Protein AF-0000000083464208 (afdb_homodimer)

Foldseek 3Di:
DDDDPVPPPPDPCVDPPPPLPDDLLRVLQLQLFQADEPLATWRALQSLLCLQQPPHHPPHDHRHYDDPVLLVQLLVLQDALVPDALCRSVVCPRSFTHASLRSVVLLVQLLAALVSLVVSQVQLVPVPPQKHALVSNCVSVVVVVVVVCVSVVNDPPVPPPPPPPPDDDDDPPPPQPAPPDVSNRRGSPPRCGSVQCHQQNSVRNRIHHSVSSSVNSVSPSLNSLVVLQCVACVPPQFHWLLSLLCSQLVQWPDDPVRSVVLSVLLVVPPDDGPTDGSVLSSLVSSLLSQLVQLVVQQCVVCVVQDFAALVSSQVSSCVRRVDGHDSVVSVSLCSRQVPVPPRGHTCVRHVVGSVSSVCRSSPPPCPPVPPVVVVVVVVVVVPPDD/DPPDPPPPPPDPPVDPPPPLPDDLLRVLQLQLFQADEPLATWRALQSLLCLQQDPHHPPHDHRHYDDPVLLVQLLVLQDALVPDALCRSVVCPRSFTHASLRSVVLLVQLLAALVSLVVSQVQLVPVRPQKHALVSNCVSVVVVLVVVCVSSVNDPPVPPPPPPPPDDDDDPPPPQPAPPDVSNRRGSPPRCGSVQCHQQNSVRNRIHHSVSSSVNSLSPSLNSLVVLQCVACVPPQFHWLLSLLCSQLVQWPDDPVRSVVLSVLLVVPPDDGPTDGSVLSSLVSSLLSQLVQLVVQQCVVCVVQDFAALVSSQVSSCVRRVDGHDSVVSVSLCSRQVPVPPRGHTCVRHVVGSVSSVCRSSPPPCPPVPPVVVVVVVVVVVPPDD

Secondary structure (DSSP, 8-state):
-----------------------HHHHHHHHH--EEETTEEEB-HHHHHHHHH-SS-----SPEEPPHHHHHHHHHHSPPGGG--TTHHHHHTTS--B-HHHHHHHHHHTTS-HHHHHHHHHHH-TT-SSEE-HHHHHHHHHHHHHHHHHHTT--GGG---------SS------------TTSS--------HHHHHHHTTTT---EEHHHHHHHHHHHHHHHHHHHHHHHHTT-SEE-HHHHHHHHHHTS---HHHHHHHHHHHHHH------EEHHHHHHHHHHHTTHHHHHHHHHHHHTTSPPBPHHHHHHHHHHHHS-PPPHHHHHHHHHHH-TT-SS-B-TTTTHHHHGGGGGTT----TTTS-HHHHHHHHHHHHH---/-----------------------HHHHHHHHH--EEETTEEEB-HHHHHHHHH-SS-----SPEEPPHHHHHHHHHHSPPGGG--TTHHHHHTTS--B-HHHHHHHHHHTTS-HHHHHHHHHHH-TT-SSEE-HHHHHHHHHHHHHHHHHHTT--GGG---------SS------------TTSS--------HHHHHHHTTTT---EEHHHHHHHHHHHHHHHHHHHHHHHHTT-SEE-HHHHHHHHHTTS---HHHHHHHHHHHHHH------EEHHHHHHHHHHHTTHHHHHHHHHHHHTTSPPBPHHHHHHHHHHHHS-PPPHHHHHHHHHHH-TT-SS-B-TTTTHHHHGGGGGTT----TTTS-HHHHHHHHHHHHH---

Sequence (772 aa):
MKHDQDINCPLREDELVSKVKLTSRERRFIRFASVEYDGQLYMTPQDFLESFVDQEPRPKVKRRALTDKDLEAIKDATPTLNKGSTIMFRSLQNKGIISYTEYLFLLSILTKPQTGFRIAFNMFDTDGNERVDKNEFLVMEKIFSHAWKDKRGLPADDVKTNEVTSAAGGDTQITEEYVDDERGLQRRHLVDTTLTVHFFGPKGKNELRFEGFRRFMENLQTEVLELEFNEFSKGAPTISEMDFARILLRYTYLDTDAYDMYLDRLLDREEADKGISFEEFRVFCQFLNNLEDFTIAMRMYTLADHPISKDEFLRAVKICTGQNLSKHLVDTVFAIFDEDGDGQLSYREFIAIMKDRLHRGFKLNTKNEGWDSFRQCVKQEIKSPGMKHDQDINCPLREDELVSKVKLTSRERRFIRFASVEYDGQLYMTPQDFLESFVDQEPRPKVKRRALTDKDLEAIKDATPTLNKGSTIMFRSLQNKGIISYTEYLFLLSILTKPQTGFRIAFNMFDTDGNERVDKNEFLVMEKIFSHAWKDKRGLPADDVKTNEVTSAAGGDTQITEEYVDDERGLQRRHLVDTTLTVHFFGPKGKNELRFEGFRRFMENLQTEVLELEFNEFSKGAPTISEMDFARILLRYTYLDTDAYDMYLDRLLDREEADKGISFEEFRVFCQFLNNLEDFTIAMRMYTLADHPISKDEFLRAVKICTGQNLSKHLVDTVFAIFDEDGDGQLSYREFIAIMKDRLHRGFKLNTKNEGWDSFRQCVKQEIKSPG

pLDDT: mean 77.01, std 23.74, range [21.72, 97.94]

Nearest PDB structures (foldseek):
  4nsd-assembly1_A-2  TM=7.556E-01  e=8.046E-16  Homo sapiens
  6xqo-assembly1_I  TM=9.036E-01  e=1.605E-13  Homo sapiens
  6lb7-assembly1_A  TM=7.451E-01  e=1.702E-15  Homo sapiens
  4nsd-assembly2_B-3  TM=7.373E-01  e=1.033E-15  Homo sapiens
  4nsc-assembly1_E  TM=7.101E-01  e=7.248E-15  Homo sapiens

Solvent-accessible surface area (backbone atoms only — not comparable to full-atom values): 43870 Å² total; per-residue (Å²): 129,91,79,81,79,71,77,73,72,76,78,80,74,80,71,78,80,74,75,74,77,71,50,73,66,55,49,50,48,59,65,34,32,47,33,28,46,94,72,24,47,24,20,20,38,40,31,49,56,41,53,51,74,42,92,64,64,73,93,64,84,79,64,43,75,55,50,71,67,53,52,52,51,26,56,71,63,43,53,47,62,92,63,60,51,55,49,48,47,70,71,40,26,80,44,34,38,38,43,49,62,54,47,46,50,49,62,69,47,58,68,43,38,72,68,48,51,51,50,54,51,52,65,33,20,77,84,66,78,70,44,30,42,51,68,39,54,48,47,56,50,48,50,41,50,53,26,52,38,57,76,66,68,57,74,74,73,80,58,72,73,71,75,78,67,82,62,86,91,72,82,78,69,78,75,63,71,62,51,77,44,96,78,14,57,52,49,46,72,86,64,85,33,40,61,51,30,20,55,11,34,91,82,44,73,38,64,34,38,63,68,60,53,49,49,52,52,52,21,50,42,50,34,53,50,47,51,60,50,39,72,70,23,70,78,47,74,40,30,46,64,67,53,49,49,50,62,65,52,63,38,29,83,63,50,70,66,58,48,49,48,36,53,50,43,27,60,71,62,54,83,74,85,80,51,42,40,59,66,59,50,51,52,51,52,56,44,58,39,40,42,69,56,38,48,55,51,46,43,66,52,18,67,55,76,24,53,40,41,64,68,52,45,47,50,42,45,25,71,64,64,72,46,81,74,54,68,66,57,50,52,50,50,46,44,44,34,26,80,85,65,79,71,35,43,39,60,72,46,41,52,62,48,54,65,48,24,71,49,61,60,57,75,65,70,47,79,80,54,53,68,53,56,63,46,39,52,55,43,48,64,62,58,59,61,128,130,91,74,67,84,73,78,76,72,77,78,78,74,83,71,78,78,74,76,75,76,73,51,72,65,54,50,50,48,61,65,33,33,47,34,28,46,95,71,24,47,24,21,21,38,41,31,49,54,42,53,51,73,41,92,64,64,72,92,64,82,80,64,43,73,54,50,73,68,50,51,53,50,25,57,71,62,43,52,46,61,90,63,62,51,55,48,47,46,70,70,40,26,79,46,34,39,38,44,50,64,55,47,46,50,49,63,68,48,59,70,42,39,72,68,47,49,50,50,53,51,52,65,33,20,78,84,66,77,72,45,31,40,50,65,39,54,49,46,55,50,48,49,41,50,53,24,52,38,58,75,67,68,55,75,75,72,82,58,74,73,72,74,80,66,83,69,88,87,75,82,78,68,78,75,65,68,64,48,78,44,95,76,16,55,51,47,43,72,87,65,86,33,39,62,50,30,20,56,10,34,91,82,43,74,38,64,34,38,62,69,60,53,48,51,52,52,52,20,51,42,49,33,54,50,47,52,59,51,38,72,70,22,70,79,48,73,40,30,44,64,66,53,50,50,50,62,66,53,64,38,30,84,63,51,70,68,59,48,49,49,36,52,50,44,28,60,71,65,55,84,74,86,79,50,42,38,59,67,59,51,51,53,50,52,55,44,58,39,40,42,70,55,38,46,56,50,47,43,67,52,18,66,56,76,24,53,38,40,66,66,54,45,48,50,41,46,25,70,62,64,72,46,82,73,54,68,67,57,51,50,50,50,46,44,44,34,26,80,87,66,78,72,36,44,36,60,71,45,41,51,62,48,55,65,48,26,69,49,61,59,57,74,65,71,48,79,81,53,53,67,53,56,63,44,39,53,56,44,48,63,64,59,59,63,127

InterPro domains:
  IPR002048 EF-hand domain [PF13499] (308-355)
  IPR002048 EF-hand domain [PS50222] (112-147)
  IPR002048 EF-hand domain [PS50222] (325-360)
  IPR002048 EF-hand domain [SM00054] (116-144)
  IPR002048 EF-hand domain [SM00054] (329-357)
  IPR011992 EF-hand domain pair [SSF47473] (88-355)
  IPR011992 EF-hand domain pair [SSF47473] (205-355)
  IPR018247 EF-Hand 1, calcium-binding site [PS00018] (338-350)
  IPR039800 Calcium uptake protein 1/2/3 [PTHR12294] (21-382)

Radius of gyration: 30.84 Å; Cα contacts (8 Å, |Δi|>4): 936; chains: 2; bounding box: 104×98×124 Å

Organism: Laodelphax striatellus (NCBI:txid195883)

Structure (mmCIF, N/CA/C/O backbone):
data_AF-0000000083464208-model_v1
#
loop_
_entity.id
_entity.type
_entity.pdbx_description
1 polymer 'EF-hand domain-containing protein'
#
loop_
_atom_site.group_PDB
_atom_site.id
_atom_site.type_symbol
_atom_site.label_atom_id
_atom_site.label_alt_id
_atom_site.label_comp_id
_atom_site.label_asym_id
_atom_site.label_entity_id
_atom_site.label_seq_id
_atom_site.pdbx_PDB_ins_code
_atom_site.Cartn_x
_atom_site.Cartn_y
_atom_site.Cartn_z
_atom_site.occupancy
_atom_site.B_iso_or_equiv
_atom_site.auth_seq_id
_atom_site.auth_comp_id
_atom_site.auth_asym_id
_atom_site.auth_atom_id
_atom_site.pdbx_PDB_model_num
ATOM 1 N N . MET A 1 1 ? 63.75 -57.688 2.998 1 22.33 1 MET A N 1
ATOM 2 C CA . MET A 1 1 ? 63.375 -56.938 1.797 1 22.33 1 MET A CA 1
ATOM 3 C C . MET A 1 1 ? 61.969 -56.344 1.912 1 22.33 1 MET A C 1
ATOM 5 O O . MET A 1 1 ? 61.531 -55.625 1.025 1 22.33 1 MET A O 1
ATOM 9 N N . LYS A 1 2 ? 61.031 -57.094 2.523 1 27.02 2 LYS A N 1
ATOM 10 C CA . LYS A 1 2 ? 59.656 -56.812 2.125 1 27.02 2 LYS A CA 1
ATOM 11 C C . LYS A 1 2 ? 59.281 -55.375 2.426 1 27.02 2 LYS A C 1
ATOM 13 O O . LYS A 1 2 ? 59.656 -54.812 3.461 1 27.02 2 LYS A O 1
ATOM 18 N N . HIS A 1 3 ? 58.812 -54.656 1.43 1 25.84 3 HIS A N 1
ATOM 19 C CA . HIS A 1 3 ? 58.344 -53.375 0.943 1 25.84 3 HIS A CA 1
ATOM 20 C C . HIS A 1 3 ? 57.188 -52.875 1.813 1 25.84 3 HIS A C 1
ATOM 22 O O . HIS A 1 3 ? 56.531 -53.656 2.48 1 25.84 3 HIS A O 1
ATOM 28 N N . ASP A 1 4 ? 57.094 -51.469 1.985 1 24.5 4 ASP A N 1
ATOM 29 C CA . ASP A 1 4 ? 56.562 -50.281 2.629 1 24.5 4 ASP A CA 1
ATOM 30 C C . ASP A 1 4 ? 55.062 -50.125 2.326 1 24.5 4 ASP A C 1
ATOM 32 O O . ASP A 1 4 ? 54.688 -49.562 1.288 1 24.5 4 ASP A O 1
ATOM 36 N N . GLN A 1 5 ? 54.281 -51.125 2.305 1 25.88 5 GLN A N 1
ATOM 37 C CA . GLN A 1 5 ? 52.938 -51.031 1.757 1 25.88 5 GLN A CA 1
ATOM 38 C C . GLN A 1 5 ? 52.156 -49.875 2.412 1 25.88 5 GLN A C 1
ATOM 40 O O . GLN A 1 5 ? 51.812 -49.969 3.586 1 25.88 5 GLN A O 1
ATOM 45 N N . ASP A 1 6 ? 52.625 -48.656 2.082 1 26.14 6 ASP A N 1
ATOM 46 C CA . ASP A 1 6 ? 52.031 -47.375 2.539 1 26.14 6 ASP A CA 1
ATOM 47 C C . ASP A 1 6 ? 50.531 -47.375 2.355 1 26.14 6 ASP A C 1
ATOM 49 O O . ASP A 1 6 ? 50.031 -47.5 1.233 1 26.14 6 ASP A O 1
ATOM 53 N N . ILE A 1 7 ? 49.781 -48.031 3.1 1 29.38 7 ILE A N 1
ATOM 54 C CA . ILE A 1 7 ? 48.312 -48.062 3.131 1 29.38 7 ILE A CA 1
ATOM 55 C C . ILE A 1 7 ? 47.781 -46.656 3.02 1 29.38 7 ILE A C 1
ATOM 57 O O . ILE A 1 7 ? 48 -45.812 3.91 1 29.38 7 ILE A O 1
ATOM 61 N N . ASN A 1 8 ? 47.906 -46.031 1.77 1 26.91 8 ASN A N 1
ATOM 62 C CA . ASN A 1 8 ? 47.312 -44.75 1.367 1 26.91 8 ASN A CA 1
ATOM 63 C C . ASN A 1 8 ? 45.906 -44.625 1.901 1 26.91 8 ASN A C 1
ATOM 65 O O . ASN A 1 8 ? 45.062 -45.5 1.702 1 26.91 8 ASN A O 1
ATOM 69 N N . CYS A 1 9 ? 45.719 -43.969 2.994 1 28.41 9 CYS A N 1
ATOM 70 C CA . CYS A 1 9 ? 44.5 -43.5 3.643 1 28.41 9 CYS A CA 1
ATOM 71 C C . CYS A 1 9 ? 43.531 -42.875 2.621 1 28.41 9 CYS A C 1
ATOM 73 O O . CYS A 1 9 ? 43.906 -41.969 1.898 1 28.41 9 CYS A O 1
ATOM 75 N N . PRO A 1 10 ? 42.781 -43.719 1.909 1 28.62 10 PRO A N 1
ATOM 76 C CA . PRO A 1 10 ? 41.906 -43.094 0.908 1 28.62 10 PRO A CA 1
ATOM 77 C C . PRO A 1 10 ? 41.25 -41.812 1.39 1 28.62 10 PRO A C 1
ATOM 79 O O . PRO A 1 10 ? 40.938 -41.688 2.57 1 28.62 10 PRO A O 1
ATOM 82 N N . LEU A 1 11 ? 41.688 -40.625 0.868 1 27.78 11 LEU A N 1
ATOM 83 C CA . LEU A 1 11 ? 41.062 -39.312 0.896 1 27.78 11 LEU A CA 1
ATOM 84 C C . LEU A 1 11 ? 39.562 -39.406 0.808 1 27.78 11 LEU A C 1
ATOM 86 O O . LEU A 1 11 ? 39.031 -40.094 -0.053 1 27.78 11 LEU A O 1
ATOM 90 N N . ARG A 1 12 ? 38.812 -39.406 1.933 1 28.02 12 ARG A N 1
ATOM 91 C CA . ARG A 1 12 ? 37.406 -39.156 2.145 1 28.02 12 ARG A CA 1
ATOM 92 C C . ARG A 1 12 ? 36.906 -38.062 1.223 1 28.02 12 ARG A C 1
ATOM 94 O O . ARG A 1 12 ? 37.219 -36.875 1.418 1 28.02 12 ARG A O 1
ATOM 101 N N . GLU A 1 13 ? 36.938 -38.062 -0.128 1 28.59 13 GLU A N 1
ATOM 102 C CA . GLU A 1 13 ? 36.219 -37.281 -1.122 1 28.59 13 GLU A CA 1
ATOM 103 C C . GLU A 1 13 ? 34.781 -37 -0.664 1 28.59 13 GLU A C 1
ATOM 105 O O . GLU A 1 13 ? 33.844 -37.656 -1.091 1 28.59 13 GLU A O 1
ATOM 110 N N . ASP A 1 14 ? 34.344 -37.219 0.521 1 32.28 14 ASP A N 1
ATOM 111 C CA . ASP A 1 14 ? 33.125 -36.625 1.025 1 32.28 14 ASP A CA 1
ATOM 112 C C . ASP A 1 14 ? 32.938 -35.188 0.502 1 32.28 14 ASP A C 1
ATOM 114 O O . ASP A 1 14 ? 33.625 -34.281 0.938 1 32.28 14 ASP A O 1
ATOM 118 N N . GLU A 1 15 ? 32.938 -34.875 -0.836 1 29.97 15 GLU A N 1
ATOM 119 C CA . GLU A 1 15 ? 32.781 -33.875 -1.888 1 29.97 15 GLU A CA 1
ATOM 120 C C . GLU A 1 15 ? 31.797 -32.781 -1.453 1 29.97 15 GLU A C 1
ATOM 122 O O . GLU A 1 15 ? 30.828 -33.031 -0.738 1 29.97 15 GLU A O 1
ATOM 127 N N . LEU A 1 16 ? 32.094 -31.406 -1.572 1 30.3 16 LEU A N 1
ATOM 128 C CA . LEU A 1 16 ? 31.688 -30 -1.643 1 30.3 16 LEU A CA 1
ATOM 129 C C . LEU A 1 16 ? 30.391 -29.828 -2.426 1 30.3 16 LEU A C 1
ATOM 131 O O . LEU A 1 16 ? 30.156 -28.797 -3.041 1 30.3 16 LEU A O 1
ATOM 135 N N . VAL A 1 17 ? 29.719 -30.812 -2.922 1 33.62 17 VAL A N 1
ATOM 136 C CA . VAL A 1 17 ? 28.469 -30.391 -3.561 1 33.62 17 VAL A CA 1
ATOM 137 C C . VAL A 1 17 ? 27.766 -29.344 -2.701 1 33.62 17 VAL A C 1
ATOM 139 O O . VAL A 1 17 ? 27.406 -29.609 -1.555 1 33.62 17 VAL A O 1
ATOM 142 N N . SER A 1 18 ? 28.125 -28.109 -2.627 1 35.84 18 SER A N 1
ATOM 143 C CA . SER A 1 18 ? 27.484 -26.875 -2.166 1 35.84 18 SER A CA 1
ATOM 144 C C . SER A 1 18 ? 25.969 -27 -2.182 1 35.84 18 SER A C 1
ATOM 146 O O . SER A 1 18 ? 25.359 -27.188 -3.238 1 35.84 18 SER A O 1
ATOM 148 N N . LYS A 1 19 ? 25.188 -27.641 -1.438 1 39.94 19 LYS A N 1
ATOM 149 C CA . LYS A 1 19 ? 23.75 -27.734 -1.157 1 39.94 19 LYS A CA 1
ATOM 150 C C . LYS A 1 19 ? 23.078 -26.375 -1.329 1 39.94 19 LYS A C 1
ATOM 152 O O . LYS A 1 19 ? 23.219 -25.5 -0.48 1 39.94 19 LYS A O 1
ATOM 157 N N . VAL A 1 20 ? 23.094 -25.844 -2.492 1 47.03 20 VAL A N 1
ATOM 158 C CA . VAL A 1 20 ? 22.297 -24.656 -2.781 1 47.03 20 VAL A CA 1
ATOM 159 C C . VAL A 1 20 ? 20.984 -24.719 -2.004 1 47.03 20 VAL A C 1
ATOM 161 O O . VAL A 1 20 ? 20.203 -25.656 -2.174 1 47.03 20 VAL A O 1
ATOM 164 N N . LYS A 1 21 ? 20.828 -24.219 -0.925 1 57.47 21 LYS A N 1
ATOM 165 C CA . LYS A 1 21 ? 19.656 -24.125 -0.071 1 57.47 21 LYS A CA 1
ATOM 166 C C . LYS A 1 21 ? 18.453 -23.594 -0.848 1 57.47 21 LYS A C 1
ATOM 168 O O . LYS A 1 21 ? 18.469 -22.469 -1.335 1 57.47 21 LYS A O 1
ATOM 173 N N . LEU A 1 22 ? 17.656 -24.516 -1.299 1 64.12 22 LEU A N 1
ATOM 174 C CA . LEU A 1 22 ? 16.406 -24.188 -1.988 1 64.12 22 LEU A CA 1
ATOM 175 C C . LEU A 1 22 ? 15.578 -23.219 -1.17 1 64.12 22 LEU A C 1
ATOM 177 O O . LEU A 1 22 ? 15.539 -23.297 0.06 1 64.12 22 LEU A O 1
ATOM 181 N N . THR A 1 23 ? 15.055 -22.25 -1.958 1 72.25 23 THR A N 1
ATOM 182 C CA . THR A 1 23 ? 14.109 -21.344 -1.313 1 72.25 23 THR A CA 1
ATOM 183 C C . THR A 1 23 ? 12.812 -22.062 -0.968 1 72.25 23 THR A C 1
ATOM 185 O O . THR A 1 23 ? 12.555 -23.172 -1.465 1 72.25 23 THR A O 1
ATOM 188 N N . SER A 1 24 ? 12.086 -21.547 -0.086 1 75.19 24 SER A N 1
ATOM 189 C CA . SER A 1 24 ? 10.805 -22.125 0.309 1 75.19 24 SER A CA 1
ATOM 190 C C . SER A 1 24 ? 9.875 -22.281 -0.889 1 75.19 24 SER A C 1
ATOM 192 O O . SER A 1 24 ? 9.172 -23.281 -1.011 1 75.19 24 SER A O 1
ATOM 194 N N . ARG A 1 25 ? 9.898 -21.438 -1.799 1 79.31 25 ARG A N 1
ATOM 195 C CA . ARG A 1 25 ? 9.039 -21.469 -2.979 1 79.31 25 ARG A CA 1
ATOM 196 C C . ARG A 1 25 ? 9.469 -22.562 -3.943 1 79.31 25 ARG A C 1
ATOM 198 O O . ARG A 1 25 ? 8.633 -23.219 -4.555 1 79.31 25 ARG A O 1
ATOM 205 N N . GLU A 1 26 ? 10.758 -22.672 -4.039 1 80.94 26 GLU A N 1
ATOM 206 C CA . GLU A 1 26 ? 11.281 -23.734 -4.883 1 80.94 26 GLU A CA 1
ATOM 207 C C . GLU A 1 26 ? 10.891 -25.109 -4.352 1 80.94 26 GLU A C 1
ATOM 209 O O . GLU A 1 26 ? 10.461 -25.984 -5.113 1 80.94 26 GLU A O 1
ATOM 214 N N . ARG A 1 27 ? 11.016 -25.203 -3.107 1 84.12 27 ARG A N 1
ATOM 215 C CA . ARG A 1 27 ? 10.672 -26.469 -2.477 1 84.12 27 ARG A CA 1
ATOM 216 C C . ARG A 1 27 ? 9.188 -26.781 -2.662 1 84.12 27 ARG A C 1
ATOM 218 O O . ARG A 1 27 ? 8.82 -27.922 -2.959 1 84.12 27 ARG A O 1
ATOM 225 N N . ARG A 1 28 ? 8.414 -25.828 -2.498 1 87.69 28 ARG A N 1
ATOM 226 C CA . ARG A 1 28 ? 6.977 -26.031 -2.658 1 87.69 28 ARG A CA 1
ATOM 227 C C . ARG A 1 28 ? 6.629 -26.391 -4.098 1 87.69 28 ARG A C 1
ATOM 229 O O . ARG A 1 28 ? 5.812 -27.281 -4.34 1 87.69 28 ARG A O 1
ATOM 236 N N . PHE A 1 29 ? 7.25 -25.734 -5 1 90.44 29 PHE A N 1
ATOM 237 C CA . PHE A 1 29 ? 7.027 -26.047 -6.402 1 90.44 29 PHE A CA 1
ATOM 238 C C . PHE A 1 29 ? 7.383 -27.5 -6.691 1 90.44 29 PHE A C 1
ATOM 240 O O . PHE A 1 29 ? 6.613 -28.219 -7.332 1 90.44 29 PHE A O 1
ATOM 247 N N . ILE A 1 30 ? 8.5 -27.891 -6.223 1 89.88 30 ILE A N 1
ATOM 248 C CA . ILE A 1 30 ? 8.992 -29.25 -6.461 1 89.88 30 ILE A CA 1
ATOM 249 C C . ILE A 1 30 ? 8.039 -30.25 -5.828 1 89.88 30 ILE A C 1
ATOM 251 O O . ILE A 1 30 ? 7.719 -31.281 -6.43 1 89.88 30 ILE A O 1
ATOM 255 N N . ARG A 1 31 ? 7.59 -29.906 -4.723 1 90.69 31 ARG A N 1
ATOM 256 C CA . ARG A 1 31 ? 6.723 -30.812 -3.982 1 90.69 31 ARG A CA 1
ATOM 257 C C . ARG A 1 31 ? 5.375 -30.984 -4.68 1 90.69 31 ARG A C 1
ATOM 259 O O . ARG A 1 31 ? 4.82 -32.094 -4.715 1 90.69 31 ARG A O 1
ATOM 266 N N . PHE A 1 32 ? 4.84 -29.984 -5.273 1 93.62 32 PHE A N 1
ATOM 267 C CA . PHE A 1 32 ? 3.486 -30.016 -5.812 1 93.62 32 PHE A CA 1
ATOM 268 C C . PHE A 1 32 ? 3.504 -30.344 -7.301 1 93.62 32 PHE A C 1
ATOM 270 O O . PHE A 1 32 ? 2.479 -30.719 -7.871 1 93.62 32 PHE A O 1
ATOM 277 N N . ALA A 1 33 ? 4.695 -30.156 -7.91 1 94.38 33 ALA A N 1
ATOM 278 C CA . ALA A 1 33 ? 4.789 -30.438 -9.344 1 94.38 33 ALA A CA 1
ATOM 279 C C . ALA A 1 33 ? 4.594 -31.922 -9.609 1 94.38 33 ALA A C 1
ATOM 281 O O . ALA A 1 33 ? 5.32 -32.75 -9.07 1 94.38 33 ALA A O 1
ATOM 282 N N . SER A 1 34 ? 3.686 -32.219 -10.531 1 95.06 34 SER A N 1
ATOM 283 C CA . SER A 1 34 ? 3.359 -33.625 -10.742 1 95.06 34 SER A CA 1
ATOM 284 C C . SER A 1 34 ? 3.795 -34.094 -12.125 1 95.06 34 SER A C 1
ATOM 286 O O . SER A 1 34 ? 3.703 -35.281 -12.445 1 95.06 34 SER A O 1
ATOM 288 N N . VAL A 1 35 ? 4.332 -33.219 -12.953 1 95.06 35 VAL A N 1
ATOM 289 C CA . VAL A 1 35 ? 4.684 -33.656 -14.305 1 95.06 35 VAL A CA 1
ATOM 290 C C . VAL A 1 35 ? 6.078 -33.125 -14.656 1 95.06 35 VAL A C 1
ATOM 292 O O . VAL A 1 35 ? 6.582 -32.188 -14.023 1 95.06 35 VAL A O 1
ATOM 295 N N . GLU A 1 36 ? 6.668 -33.812 -15.57 1 92.56 36 GLU A N 1
ATOM 296 C CA . GLU A 1 36 ? 7.996 -33.438 -16.062 1 92.56 36 GLU A CA 1
ATOM 297 C C . GLU A 1 36 ? 8.109 -33.625 -17.562 1 92.56 36 GLU A C 1
ATOM 299 O O . GLU A 1 36 ? 7.484 -34.531 -18.125 1 92.56 36 GLU A O 1
ATOM 304 N N . TYR A 1 37 ? 8.805 -32.75 -18.156 1 92.31 37 TYR A N 1
ATOM 305 C CA . TYR A 1 37 ? 9.125 -32.875 -19.578 1 92.31 37 TYR A CA 1
ATOM 306 C C . TYR A 1 37 ? 10.586 -32.531 -19.828 1 92.31 37 TYR A C 1
ATOM 308 O O . TYR A 1 37 ? 11.047 -31.422 -19.484 1 92.31 37 TYR A O 1
ATOM 316 N N . ASP A 1 38 ? 11.312 -33.469 -20.422 1 86.5 38 ASP A N 1
ATOM 317 C CA . ASP A 1 38 ? 12.719 -33.281 -20.75 1 86.5 38 ASP A CA 1
ATOM 318 C C . ASP A 1 38 ? 13.523 -32.844 -19.516 1 86.5 38 ASP A C 1
ATOM 320 O O . ASP A 1 38 ? 14.297 -31.891 -19.578 1 86.5 38 ASP A O 1
ATOM 324 N N . GLY A 1 39 ? 13.172 -33.375 -18.422 1 83.44 39 GLY A N 1
ATOM 325 C CA . GLY A 1 39 ? 13.93 -33.156 -17.203 1 83.44 39 GLY A CA 1
ATOM 326 C C . GLY A 1 39 ? 13.477 -31.938 -16.438 1 83.44 39 GLY A C 1
ATOM 327 O O . GLY A 1 39 ? 13.945 -31.688 -15.32 1 83.44 39 GLY A O 1
ATOM 328 N N . GLN A 1 40 ? 12.594 -31.234 -17.016 1 88.81 40 GLN A N 1
ATOM 329 C CA . GLN A 1 40 ? 12.094 -30.047 -16.359 1 88.81 40 GLN A CA 1
ATOM 330 C C . GLN A 1 40 ? 10.758 -30.312 -15.68 1 88.81 40 GLN A C 1
ATOM 332 O O . GLN A 1 40 ? 9.883 -30.969 -16.25 1 88.81 40 GLN A O 1
ATOM 337 N N . LEU A 1 41 ? 10.703 -29.734 -14.477 1 92.06 41 LEU A N 1
ATOM 338 C CA . LEU A 1 41 ? 9.477 -29.922 -13.703 1 92.06 41 LEU A CA 1
ATOM 339 C C . LEU A 1 41 ? 8.438 -28.875 -14.07 1 92.06 41 LEU A C 1
ATOM 341 O O . LEU A 1 41 ? 8.773 -27.703 -14.273 1 92.06 41 LEU A O 1
ATOM 345 N N . TYR A 1 42 ? 7.191 -29.359 -14.125 1 94.06 42 TYR A N 1
ATOM 346 C CA . TYR A 1 42 ? 6.055 -28.469 -14.336 1 94.06 42 TYR A CA 1
ATOM 347 C C . TYR A 1 42 ? 4.926 -28.781 -13.367 1 94.06 42 TYR A C 1
ATOM 349 O O . TYR A 1 42 ? 4.848 -29.891 -12.836 1 94.06 42 TYR A O 1
ATOM 357 N N . MET A 1 43 ? 4.113 -27.766 -13.195 1 95.81 43 MET A N 1
ATOM 358 C CA . MET A 1 43 ? 2.852 -27.969 -12.484 1 95.81 43 MET A CA 1
ATOM 359 C C . MET A 1 43 ? 1.684 -28.047 -13.453 1 95.81 43 MET A C 1
ATOM 361 O O . MET A 1 43 ? 1.671 -27.344 -14.477 1 95.81 43 MET A O 1
ATOM 365 N N . THR A 1 44 ? 0.797 -28.891 -13.109 1 97.12 44 THR A N 1
ATOM 366 C CA . THR A 1 44 ? -0.505 -28.797 -13.758 1 97.12 44 THR A CA 1
ATOM 367 C C . THR A 1 44 ? -1.336 -27.672 -13.125 1 97.12 44 THR A C 1
ATOM 369 O O . THR A 1 44 ? -1.01 -27.188 -12.039 1 97.12 44 THR A O 1
ATOM 372 N N . PRO A 1 45 ? -2.402 -27.219 -13.844 1 97.5 45 PRO A N 1
ATOM 373 C CA . PRO A 1 45 ? -3.297 -26.234 -13.227 1 97.5 45 PRO A CA 1
ATOM 374 C C . PRO A 1 45 ? -3.836 -26.703 -11.875 1 97.5 45 PRO A C 1
ATOM 376 O O . PRO A 1 45 ? -3.955 -25.906 -10.938 1 97.5 45 PRO A O 1
ATOM 379 N N . GLN A 1 46 ? -4.105 -27.938 -11.742 1 95.19 46 GLN A N 1
ATOM 380 C CA . GLN A 1 46 ? -4.559 -28.484 -10.469 1 95.19 46 GLN A CA 1
ATOM 381 C C . GLN A 1 46 ? -3.467 -28.375 -9.406 1 95.19 46 GLN A C 1
ATOM 383 O O . GLN A 1 46 ? -3.744 -28.016 -8.258 1 95.19 46 GLN A O 1
ATOM 388 N N . ASP A 1 47 ? -2.248 -28.75 -9.828 1 95.81 47 ASP A N 1
ATOM 389 C CA . ASP A 1 47 ? -1.122 -28.609 -8.906 1 95.81 47 ASP A CA 1
ATOM 390 C C . ASP A 1 47 ? -1.022 -27.188 -8.375 1 95.81 47 ASP A C 1
ATOM 392 O O . ASP A 1 47 ? -0.799 -26.969 -7.18 1 95.81 47 ASP A O 1
ATOM 396 N N . PHE A 1 48 ? -1.137 -26.281 -9.281 1 96.25 48 PHE A N 1
ATOM 397 C CA . PHE A 1 48 ? -1.001 -24.875 -8.914 1 96.25 48 PHE A CA 1
ATOM 398 C C . PHE A 1 48 ? -2.045 -24.484 -7.871 1 96.25 48 PHE A C 1
ATOM 400 O O . PHE A 1 48 ? -1.71 -23.906 -6.84 1 96.25 48 PHE A O 1
ATOM 407 N N . LEU A 1 49 ? -3.279 -24.781 -8.164 1 94.56 49 LEU A N 1
ATOM 408 C CA . LEU A 1 49 ? -4.363 -24.422 -7.254 1 94.56 49 LEU A CA 1
ATOM 409 C C . LEU A 1 49 ? -4.145 -25.047 -5.879 1 94.56 49 LEU A C 1
ATOM 411 O O . LEU A 1 49 ? -4.277 -24.359 -4.859 1 94.56 49 LEU A O 1
ATOM 415 N N . GLU A 1 50 ? -3.762 -26.234 -5.871 1 91.44 50 GLU A N 1
ATOM 416 C CA . GLU A 1 50 ? -3.533 -26.938 -4.613 1 91.44 50 GLU A CA 1
ATOM 417 C C . GLU A 1 50 ? -2.348 -26.359 -3.857 1 91.44 50 GLU A C 1
ATOM 419 O O . GLU A 1 50 ? -2.367 -26.281 -2.627 1 91.44 50 GLU A O 1
ATOM 424 N N . SER A 1 51 ? -1.339 -26 -4.617 1 91.25 51 SER A N 1
ATOM 425 C CA . SER A 1 51 ? -0.153 -25.438 -3.986 1 91.25 51 SER A CA 1
ATOM 426 C C . SER A 1 51 ? -0.476 -24.125 -3.293 1 91.25 51 SER A C 1
ATOM 428 O O . SER A 1 51 ? 0.199 -23.734 -2.338 1 91.25 51 SER A O 1
ATOM 430 N N . PHE A 1 52 ? -1.437 -23.469 -3.783 1 86.69 52 PHE A N 1
ATOM 431 C CA . PHE A 1 52 ? -1.805 -22.172 -3.238 1 86.69 52 PHE A CA 1
ATOM 432 C C . PHE A 1 52 ? -2.697 -22.328 -2.014 1 86.69 52 PHE A C 1
ATOM 434 O O . PHE A 1 52 ? -2.629 -21.531 -1.08 1 86.69 52 PHE A O 1
ATOM 441 N N . VAL A 1 53 ? -3.533 -23.344 -1.964 1 84.12 53 VAL A N 1
ATOM 442 C CA . VAL A 1 53 ? -4.57 -23.453 -0.941 1 84.12 53 VAL A CA 1
ATOM 443 C C . VAL A 1 53 ? -4.16 -24.469 0.109 1 84.12 53 VAL A C 1
ATOM 445 O O . VAL A 1 53 ? -4.375 -24.266 1.306 1 84.12 53 VAL A O 1
ATOM 448 N N . ASP A 1 54 ? -3.527 -25.516 -0.355 1 84.12 54 ASP A N 1
ATOM 449 C CA . ASP A 1 54 ? -3.271 -26.641 0.533 1 84.12 54 ASP A CA 1
ATOM 450 C C . ASP A 1 54 ? -1.88 -26.547 1.152 1 84.12 54 ASP A C 1
ATOM 452 O O . ASP A 1 54 ? -0.973 -25.953 0.567 1 84.12 54 ASP A O 1
ATOM 456 N N . GLN A 1 55 ? -1.769 -27.234 2.244 1 78.5 55 GLN A N 1
ATOM 457 C CA . GLN A 1 55 ? -0.471 -27.297 2.908 1 78.5 55 GLN A CA 1
ATOM 458 C C . GLN A 1 55 ? 0.402 -28.391 2.299 1 78.5 55 GLN A C 1
ATOM 460 O O . GLN A 1 55 ? 1.611 -28.219 2.135 1 78.5 55 GLN A O 1
ATOM 465 N N . GLU A 1 56 ? -0.25 -29.438 1.998 1 85.12 56 GLU A N 1
ATOM 466 C CA . GLU A 1 56 ? 0.453 -30.594 1.437 1 85.12 56 GLU A CA 1
ATOM 467 C C . GLU A 1 56 ? -0.192 -31.047 0.131 1 85.12 56 GLU A C 1
ATOM 469 O O . GLU A 1 56 ? -1.404 -30.922 -0.049 1 85.12 56 GLU A O 1
ATOM 474 N N . PRO A 1 57 ? 0.749 -31.531 -0.71 1 87.38 57 PRO A N 1
ATOM 475 C CA . PRO A 1 57 ? 0.186 -32.031 -1.967 1 87.38 57 PRO A CA 1
ATOM 476 C C . PRO A 1 57 ? -0.577 -33.344 -1.789 1 87.38 57 PRO A C 1
ATOM 478 O O . PRO A 1 57 ? -0.451 -34 -0.753 1 87.38 57 PRO A O 1
ATOM 481 N N . ARG A 1 58 ? -1.352 -33.656 -2.787 1 85.5 58 ARG A N 1
ATOM 482 C CA . ARG A 1 58 ? -1.99 -34.969 -2.848 1 85.5 58 ARG A CA 1
ATOM 483 C C . ARG A 1 58 ? -0.95 -36.094 -2.924 1 85.5 58 ARG A C 1
ATOM 485 O O . ARG A 1 58 ? 0.154 -35.875 -3.432 1 85.5 58 ARG A O 1
ATOM 492 N N . PRO A 1 59 ? -1.345 -37.094 -2.115 1 78.56 59 PRO A N 1
ATOM 493 C CA . PRO A 1 59 ? -0.413 -38.219 -2.193 1 78.56 59 PRO A CA 1
ATOM 494 C C . PRO A 1 59 ? -0.098 -38.625 -3.631 1 78.56 59 PRO A C 1
ATOM 496 O O . PRO A 1 59 ? -1.013 -38.844 -4.434 1 78.56 59 PRO A O 1
ATOM 499 N N . LYS A 1 60 ? 0.964 -38.219 -4.055 1 66.5 60 LYS A N 1
ATOM 500 C CA . LYS A 1 60 ? 1.299 -38.531 -5.438 1 66.5 60 LYS A CA 1
ATOM 501 C C . LYS A 1 60 ? 2.393 -39.594 -5.508 1 66.5 60 LYS A C 1
ATOM 503 O O . LYS A 1 60 ? 3.299 -39.594 -4.676 1 66.5 60 LYS A O 1
ATOM 508 N N . VAL A 1 61 ? 2.16 -40.625 -6.246 1 65.44 61 VAL A N 1
ATOM 509 C CA . VAL A 1 61 ? 3.223 -41.562 -6.547 1 65.44 61 VAL A CA 1
ATOM 510 C C . VAL A 1 61 ? 4.355 -40.875 -7.289 1 65.44 61 VAL A C 1
ATOM 512 O O . VAL A 1 61 ? 4.598 -39.688 -7.078 1 65.44 61 VAL A O 1
ATOM 515 N N . LYS A 1 62 ? 4.812 -41.312 -8.562 1 83.44 62 LYS A N 1
ATOM 516 C CA . LYS A 1 62 ? 5.902 -40.906 -9.445 1 83.44 62 LYS A CA 1
ATOM 517 C C . LYS A 1 62 ? 5.453 -39.781 -10.391 1 83.44 62 LYS A C 1
ATOM 519 O O . LYS A 1 62 ? 4.297 -39.75 -10.82 1 83.44 62 LYS A O 1
ATOM 524 N N . ARG A 1 63 ? 6.199 -38.812 -10.578 1 90.62 63 ARG A N 1
ATOM 525 C CA . ARG A 1 63 ? 5.922 -37.719 -11.531 1 90.62 63 ARG A CA 1
ATOM 526 C C . ARG A 1 63 ? 5.73 -38.281 -12.938 1 90.62 63 ARG A C 1
ATOM 528 O O . ARG A 1 63 ? 6.453 -39.188 -13.352 1 90.62 63 ARG A O 1
ATOM 535 N N . ARG A 1 64 ? 4.75 -37.844 -13.516 1 94 64 ARG A N 1
ATOM 536 C CA . ARG A 1 64 ? 4.441 -38.312 -14.859 1 94 64 ARG A CA 1
ATOM 537 C C . ARG A 1 64 ? 5.344 -37.656 -15.891 1 94 64 ARG A C 1
ATOM 539 O O . ARG A 1 64 ? 5.445 -36.406 -15.93 1 94 64 ARG A O 1
ATOM 546 N N . ALA A 1 65 ? 5.992 -38.406 -16.656 1 93.62 65 ALA A N 1
ATOM 547 C CA . ALA A 1 65 ? 6.809 -37.875 -17.75 1 93.62 65 ALA A CA 1
ATOM 548 C C . ALA A 1 65 ? 5.957 -37.594 -18.984 1 93.62 65 ALA A C 1
ATOM 550 O O . ALA A 1 65 ? 5.316 -38.5 -19.531 1 93.62 65 ALA A O 1
ATOM 551 N N . LEU A 1 66 ? 5.973 -36.406 -19.469 1 94.81 66 LEU A N 1
ATOM 552 C CA . LEU A 1 66 ? 5.152 -36 -20.594 1 94.81 66 LEU A CA 1
ATOM 553 C C . LEU A 1 66 ? 5.891 -36.25 -21.906 1 94.81 66 LEU A C 1
ATOM 555 O O . LEU A 1 66 ? 7.113 -36.094 -21.984 1 94.81 66 LEU A O 1
ATOM 559 N N . THR A 1 67 ? 5.145 -36.594 -22.875 1 95.56 67 THR A N 1
ATOM 560 C CA . THR A 1 67 ? 5.652 -36.75 -24.234 1 95.56 67 THR A CA 1
ATOM 561 C C . THR A 1 67 ? 5.258 -35.562 -25.094 1 95.56 67 THR A C 1
ATOM 563 O O . THR A 1 67 ? 4.484 -34.719 -24.672 1 95.56 67 THR A O 1
ATOM 566 N N . ASP A 1 68 ? 5.785 -35.562 -26.312 1 94.31 68 ASP A N 1
ATOM 567 C CA . ASP A 1 68 ? 5.422 -34.5 -27.266 1 94.31 68 ASP A CA 1
ATOM 568 C C . ASP A 1 68 ? 3.928 -34.562 -27.594 1 94.31 68 ASP A C 1
ATOM 570 O O . ASP A 1 68 ? 3.297 -33.531 -27.781 1 94.31 68 ASP A O 1
ATOM 574 N N . LYS A 1 69 ? 3.467 -35.75 -27.641 1 95.94 69 LYS A N 1
ATOM 575 C CA . LYS A 1 69 ? 2.041 -35.906 -27.922 1 95.94 69 LYS A CA 1
ATOM 576 C C . LYS A 1 69 ? 1.198 -35.312 -26.797 1 95.94 69 LYS A C 1
ATOM 578 O O . LYS A 1 69 ? 0.159 -34.688 -27.047 1 95.94 69 LYS A O 1
ATOM 583 N N . ASP A 1 70 ? 1.656 -35.5 -25.594 1 96.38 70 ASP A N 1
ATOM 584 C CA . ASP A 1 70 ? 0.97 -34.938 -24.453 1 96.38 70 ASP A CA 1
ATOM 585 C C . ASP A 1 70 ? 0.955 -33.406 -24.531 1 96.38 70 ASP A C 1
ATOM 587 O O . ASP A 1 70 ? -0.058 -32.781 -24.219 1 96.38 70 ASP A O 1
ATOM 591 N N . LEU A 1 71 ? 2.02 -32.844 -24.938 1 95 71 LEU A N 1
ATOM 592 C CA . LEU A 1 71 ? 2.137 -31.406 -25.031 1 95 71 LEU A CA 1
ATOM 593 C C . LEU A 1 71 ? 1.198 -30.844 -26.094 1 95 71 LEU A C 1
ATOM 595 O O . LEU A 1 71 ? 0.616 -29.781 -25.922 1 95 71 LEU A O 1
ATOM 599 N N . GLU A 1 72 ? 1.106 -31.594 -27.188 1 95.5 72 GLU A N 1
ATOM 600 C CA . GLU A 1 72 ? 0.177 -31.188 -28.234 1 95.5 72 GLU A CA 1
ATOM 601 C C . GLU A 1 72 ? -1.267 -31.234 -27.75 1 95.5 72 GLU A C 1
ATOM 603 O O . GLU A 1 72 ? -2.066 -30.344 -28.062 1 95.5 72 GLU A O 1
ATOM 608 N N . ALA A 1 73 ? -1.551 -32.25 -27 1 96.62 73 ALA A N 1
ATOM 609 C CA . ALA A 1 73 ? -2.891 -32.375 -26.422 1 96.62 73 ALA A CA 1
ATOM 610 C C . ALA A 1 73 ? -3.193 -31.234 -25.469 1 96.62 73 ALA A C 1
ATOM 612 O O . ALA A 1 73 ? -4.32 -30.734 -25.422 1 96.62 73 ALA A O 1
ATOM 613 N N . ILE A 1 74 ? -2.246 -30.859 -24.719 1 96.12 74 ILE A N 1
ATOM 614 C CA . ILE A 1 74 ? -2.379 -29.75 -23.766 1 96.12 74 ILE A CA 1
ATOM 615 C C . ILE A 1 74 ? -2.629 -28.453 -24.516 1 96.12 74 ILE A C 1
ATOM 617 O O . ILE A 1 74 ? -3.477 -27.641 -24.125 1 96.12 74 ILE A O 1
ATOM 621 N N . LYS A 1 75 ? -1.936 -28.281 -25.531 1 96 75 LYS A N 1
ATOM 622 C CA . LYS A 1 75 ? -2.115 -27.094 -26.359 1 96 75 LYS A CA 1
ATOM 623 C C . LYS A 1 75 ? -3.539 -27.016 -26.906 1 96 75 LYS A C 1
ATOM 625 O O . LYS A 1 75 ? -4.156 -25.953 -26.875 1 96 75 LYS A O 1
ATOM 630 N N . ASP A 1 76 ? -4.035 -28.141 -27.312 1 95.81 76 ASP A N 1
ATOM 631 C CA . ASP A 1 76 ? -5.371 -28.203 -27.891 1 95.81 76 ASP A CA 1
ATOM 632 C C . ASP A 1 76 ? -6.441 -28 -26.828 1 95.81 76 ASP A C 1
ATOM 634 O O . ASP A 1 76 ? -7.512 -27.453 -27.109 1 95.81 76 ASP A O 1
ATOM 638 N N . ALA A 1 77 ? -6.129 -28.344 -25.656 1 96.5 77 ALA A N 1
ATOM 639 C CA . ALA A 1 77 ? -7.102 -28.281 -24.562 1 96.5 77 ALA A CA 1
ATOM 640 C C . ALA A 1 77 ? -7.148 -26.891 -23.953 1 96.5 77 ALA A C 1
ATOM 642 O O . ALA A 1 77 ? -8.102 -26.547 -23.25 1 96.5 77 ALA A O 1
ATOM 643 N N . THR A 1 78 ? -6.145 -26.094 -24.188 1 97.44 78 THR A N 1
ATOM 644 C CA . THR A 1 78 ? -6.051 -24.766 -23.562 1 97.44 78 THR A CA 1
ATOM 645 C C . THR A 1 78 ? -7.004 -23.781 -24.234 1 97.44 78 THR A C 1
ATOM 647 O O . THR A 1 78 ? -6.918 -23.562 -25.453 1 97.44 78 THR A O 1
ATOM 650 N N . PRO A 1 79 ? -7.914 -23.219 -23.453 1 96.81 79 PRO A N 1
ATOM 651 C CA . PRO A 1 79 ? -8.828 -22.234 -24.047 1 96.81 79 PRO A CA 1
ATOM 652 C C . PRO A 1 79 ? -8.125 -20.953 -24.469 1 96.81 79 PRO A C 1
ATOM 654 O O . PRO A 1 79 ? -7.133 -20.547 -23.844 1 96.81 79 PRO A O 1
ATOM 657 N N . THR A 1 80 ? -8.688 -20.344 -25.484 1 95.44 80 THR A N 1
ATOM 658 C CA . THR A 1 80 ? -8.195 -19.031 -25.891 1 95.44 80 THR A CA 1
ATOM 659 C C . THR A 1 80 ? -8.547 -17.984 -24.844 1 95.44 80 THR A C 1
ATOM 661 O O . THR A 1 80 ? -9.352 -18.234 -23.953 1 95.44 80 THR A O 1
ATOM 664 N N . LEU A 1 81 ? -7.93 -16.844 -25 1 95.5 81 LEU A N 1
ATOM 665 C CA . LEU A 1 81 ? -8.07 -15.789 -24 1 95.5 81 LEU A CA 1
ATOM 666 C C . LEU A 1 81 ? -9.531 -15.406 -23.828 1 95.5 81 LEU A C 1
ATOM 668 O O . LEU A 1 81 ? -9.984 -15.18 -22.703 1 95.5 81 LEU A O 1
ATOM 672 N N . ASN A 1 82 ? -10.281 -15.32 -24.891 1 93.06 82 ASN A N 1
ATOM 673 C CA . ASN A 1 82 ? -11.68 -14.898 -24.859 1 93.06 82 ASN A CA 1
ATOM 674 C C . ASN A 1 82 ? -12.562 -15.945 -24.203 1 93.06 82 ASN A C 1
ATOM 676 O O . ASN A 1 82 ? -13.703 -15.664 -23.828 1 93.06 82 ASN A O 1
ATOM 680 N N . LYS A 1 83 ? -12.039 -17.141 -24.062 1 92.62 83 LYS A N 1
ATOM 681 C CA . LYS A 1 83 ? -12.805 -18.234 -23.469 1 92.62 83 LYS A CA 1
ATOM 682 C C . LYS A 1 83 ? -12.375 -18.5 -22.031 1 92.62 83 LYS A C 1
ATOM 684 O O . LYS A 1 83 ? -12.711 -19.531 -21.453 1 92.62 83 LYS A O 1
ATOM 689 N N . GLY A 1 84 ? -11.633 -17.641 -21.562 1 89.06 84 GLY A N 1
ATOM 690 C CA . GLY A 1 84 ? -11.281 -17.734 -20.156 1 89.06 84 GLY A CA 1
ATOM 691 C C . GLY A 1 84 ? -12.484 -17.641 -19.234 1 89.06 84 GLY A C 1
ATOM 692 O O . GLY A 1 84 ? -13.508 -17.062 -19.594 1 89.06 84 GLY A O 1
ATOM 693 N N . SER A 1 85 ? -12.344 -18.297 -18.016 1 91.81 85 SER A N 1
ATOM 694 C CA . SER A 1 85 ? -13.445 -18.328 -17.062 1 91.81 85 SER A CA 1
ATOM 695 C C . SER A 1 85 ? -12.938 -18.438 -15.633 1 91.81 85 SER A C 1
ATOM 697 O O . SER A 1 85 ? -11.727 -18.562 -15.406 1 91.81 85 SER A O 1
ATOM 699 N N . THR A 1 86 ? -13.883 -18.406 -14.695 1 93.44 86 THR A N 1
ATOM 700 C CA . THR A 1 86 ? -13.547 -18.469 -13.273 1 93.44 86 THR A CA 1
ATOM 701 C C . THR A 1 86 ? -13.336 -19.906 -12.836 1 93.44 86 THR A C 1
ATOM 703 O O . THR A 1 86 ? -13.156 -20.188 -11.648 1 93.44 86 THR A O 1
ATOM 706 N N . ILE A 1 87 ? -13.344 -20.812 -13.82 1 95.5 87 ILE A N 1
ATOM 707 C CA . ILE A 1 87 ? -13.102 -22.203 -13.461 1 95.5 87 ILE A CA 1
ATOM 708 C C . ILE A 1 87 ? -12.07 -22.812 -14.414 1 95.5 87 ILE A C 1
ATOM 710 O O . ILE A 1 87 ? -11.984 -24.031 -14.539 1 95.5 87 ILE A O 1
ATOM 714 N N . MET A 1 88 ? -11.359 -22.047 -15.125 1 96.81 88 MET A N 1
ATOM 715 C CA . MET A 1 88 ? -10.477 -22.516 -16.188 1 96.81 88 MET A CA 1
ATOM 716 C C . MET A 1 88 ? -9.469 -23.531 -15.633 1 96.81 88 MET A C 1
ATOM 718 O O . MET A 1 88 ? -9.344 -24.641 -16.156 1 96.81 88 MET A O 1
ATOM 722 N N . PHE A 1 89 ? -8.75 -23.188 -14.578 1 97.31 89 PHE A N 1
ATOM 723 C CA . PHE A 1 89 ? -7.738 -24.078 -14.023 1 97.31 89 PHE A CA 1
ATOM 724 C C . PHE A 1 89 ? -8.375 -25.344 -13.484 1 97.31 89 PHE A C 1
ATOM 726 O O . PHE A 1 89 ? -7.848 -26.438 -13.672 1 97.31 89 PHE A O 1
ATOM 733 N N . ARG A 1 90 ? -9.508 -25.203 -12.906 1 95.12 90 ARG A N 1
ATOM 734 C CA . ARG A 1 90 ? -10.203 -26.359 -12.383 1 95.12 90 ARG A CA 1
ATOM 735 C C . ARG A 1 90 ? -10.711 -27.266 -13.508 1 95.12 90 ARG A C 1
ATOM 737 O O . ARG A 1 90 ? -10.75 -28.484 -13.367 1 95.12 90 ARG A O 1
ATOM 744 N N . SER A 1 91 ? -11.141 -26.625 -14.523 1 96.19 91 SER A N 1
ATOM 745 C CA . SER A 1 91 ? -11.625 -27.391 -15.672 1 96.19 91 SER A CA 1
ATOM 746 C C . SER A 1 91 ? -10.477 -28.109 -16.391 1 96.19 91 SER A C 1
ATOM 748 O O . SER A 1 91 ? -10.641 -29.234 -16.859 1 96.19 91 SER A O 1
ATOM 750 N N . LEU A 1 92 ? -9.32 -27.5 -16.438 1 97.12 92 LEU A N 1
ATOM 751 C CA . LEU A 1 92 ? -8.164 -28.078 -17.109 1 97.12 92 LEU A CA 1
ATOM 752 C C . LEU A 1 92 ? -7.555 -29.203 -16.281 1 97.12 92 LEU A C 1
ATOM 754 O O . LEU A 1 92 ? -7.047 -30.188 -16.844 1 97.12 92 LEU A O 1
ATOM 758 N N . GLN A 1 93 ? -7.605 -29.062 -14.977 1 95.62 93 GLN A N 1
ATOM 759 C CA . GLN A 1 93 ? -7.09 -30.062 -14.047 1 95.62 93 GLN A CA 1
ATOM 760 C C . GLN A 1 93 ? -5.656 -30.453 -14.398 1 95.62 93 GLN A C 1
ATOM 762 O O . GLN A 1 93 ? -4.742 -29.641 -14.273 1 95.62 93 GLN A O 1
ATOM 767 N N . ASN A 1 94 ? -5.504 -31.688 -15.047 1 94.75 94 ASN A N 1
ATOM 768 C CA . ASN A 1 94 ? -4.168 -32.188 -15.352 1 94.75 94 ASN A CA 1
ATOM 769 C C . ASN A 1 94 ? -3.791 -31.953 -16.812 1 94.75 94 ASN A C 1
ATOM 771 O O . ASN A 1 94 ? -2.727 -32.375 -17.266 1 94.75 94 ASN A O 1
ATOM 775 N N . LYS A 1 95 ? -4.641 -31.219 -17.469 1 96.69 95 LYS A N 1
ATOM 776 C CA . LYS A 1 95 ? -4.422 -30.969 -18.891 1 96.69 95 LYS A CA 1
ATOM 777 C C . LYS A 1 95 ? -3.797 -29.594 -19.109 1 96.69 95 LYS A C 1
ATOM 779 O O . LYS A 1 95 ? -4.285 -28.812 -19.938 1 96.69 95 LYS A O 1
ATOM 784 N N . GLY A 1 96 ? -2.781 -29.312 -18.453 1 97.62 96 GLY A N 1
ATOM 785 C CA . GLY A 1 96 ? -2.018 -28.078 -18.594 1 97.62 96 GLY A CA 1
ATOM 786 C C . GLY A 1 96 ? -0.68 -28.125 -17.875 1 97.62 96 GLY A C 1
ATOM 787 O O . GLY A 1 96 ? -0.436 -29.016 -17.062 1 97.62 96 GLY A O 1
ATOM 788 N N . ILE A 1 97 ? 0.156 -27.188 -18.25 1 96.5 97 ILE A N 1
ATOM 789 C CA . ILE A 1 97 ? 1.449 -27.141 -17.578 1 96.5 97 ILE A CA 1
ATOM 790 C C . ILE A 1 97 ? 1.803 -25.688 -17.25 1 96.5 97 ILE A C 1
ATOM 792 O O . ILE A 1 97 ? 1.498 -24.781 -18.031 1 96.5 97 ILE A O 1
ATOM 796 N N . ILE A 1 98 ? 2.412 -25.469 -16.141 1 94.81 98 ILE A N 1
ATOM 797 C CA . ILE A 1 98 ? 2.873 -24.188 -15.625 1 94.81 98 ILE A CA 1
ATOM 798 C C . ILE A 1 98 ? 4.332 -24.312 -15.188 1 94.81 98 ILE A C 1
ATOM 800 O O . ILE A 1 98 ? 4.68 -25.188 -14.391 1 94.81 98 ILE A O 1
ATOM 804 N N . SER A 1 99 ? 5.137 -23.484 -15.711 1 89.5 99 SER A N 1
ATOM 805 C CA . SER A 1 99 ? 6.551 -23.5 -15.352 1 89.5 99 SER A CA 1
ATOM 806 C C . SER A 1 99 ? 6.781 -22.891 -13.977 1 89.5 99 SER A C 1
ATOM 808 O O . SER A 1 99 ? 5.887 -22.25 -13.422 1 89.5 99 SER A O 1
ATOM 810 N N . TYR A 1 100 ? 7.961 -23.109 -13.469 1 86.81 100 TYR A N 1
ATOM 811 C CA . TYR A 1 100 ? 8.328 -22.547 -12.172 1 86.81 100 TYR A CA 1
ATOM 812 C C . TYR A 1 100 ? 8.266 -21.031 -12.188 1 86.81 100 TYR A C 1
ATOM 814 O O . TYR A 1 100 ? 7.766 -20.406 -11.25 1 86.81 100 TYR A O 1
ATOM 822 N N . THR A 1 101 ? 8.758 -20.453 -13.227 1 83.25 101 THR A N 1
ATOM 823 C CA . THR A 1 101 ? 8.75 -19 -13.352 1 83.25 101 THR A CA 1
ATOM 824 C C . THR A 1 101 ? 7.324 -18.469 -13.391 1 83.25 101 THR A C 1
ATOM 826 O O . THR A 1 101 ? 7.02 -17.438 -12.773 1 83.25 101 THR A O 1
ATOM 829 N N . GLU A 1 102 ? 6.539 -19.156 -14.125 1 88.81 102 GLU A N 1
ATOM 830 C CA . GLU A 1 102 ? 5.141 -18.75 -14.188 1 88.81 102 GLU A CA 1
ATOM 831 C C . GLU A 1 102 ? 4.457 -18.906 -12.828 1 88.81 102 GLU A C 1
ATOM 833 O O . GLU A 1 102 ? 3.605 -18.094 -12.469 1 88.81 102 GLU A O 1
ATOM 838 N N . TYR A 1 103 ? 4.855 -19.906 -12.195 1 90.44 103 TYR A N 1
ATOM 839 C CA . TYR A 1 103 ? 4.348 -20.141 -10.844 1 90.44 103 TYR A CA 1
ATOM 840 C C . TYR A 1 103 ? 4.684 -18.969 -9.93 1 90.44 103 TYR A C 1
ATOM 842 O O . TYR A 1 103 ? 3.805 -18.438 -9.25 1 90.44 103 TYR A O 1
ATOM 850 N N . LEU A 1 104 ? 5.887 -18.625 -9.961 1 83.88 104 LEU A N 1
ATOM 851 C CA . LEU A 1 104 ? 6.34 -17.516 -9.117 1 83.88 104 LEU A CA 1
ATOM 852 C C . LEU A 1 104 ? 5.621 -16.219 -9.484 1 83.88 104 LEU A C 1
ATOM 854 O O . LEU A 1 104 ? 5.25 -15.445 -8.602 1 83.88 104 LEU A O 1
ATOM 858 N N . PHE A 1 105 ? 5.477 -16.062 -10.664 1 85.88 105 PHE A N 1
ATOM 859 C CA . PHE A 1 105 ? 4.789 -14.883 -11.156 1 85.88 105 PHE A CA 1
ATOM 860 C C . PHE A 1 105 ? 3.355 -14.828 -10.641 1 85.88 105 PHE A C 1
ATOM 862 O O . PHE A 1 105 ? 2.918 -13.812 -10.102 1 85.88 105 PHE A O 1
ATOM 869 N N . LEU A 1 106 ? 2.662 -15.844 -10.828 1 90.81 106 LEU A N 1
ATOM 870 C CA . LEU A 1 106 ? 1.264 -15.898 -10.414 1 90.81 106 LEU A CA 1
ATOM 871 C C . LEU A 1 106 ? 1.132 -15.688 -8.914 1 90.81 106 LEU A C 1
ATOM 873 O O . LEU A 1 106 ? 0.247 -14.953 -8.461 1 90.81 106 LEU A O 1
ATOM 877 N N . LEU A 1 107 ? 2.025 -16.266 -8.234 1 87 107 LEU A N 1
ATOM 878 C CA . LEU A 1 107 ? 1.993 -16.141 -6.777 1 87 107 LEU A CA 1
ATOM 879 C C . LEU A 1 107 ? 2.189 -14.68 -6.363 1 87 107 LEU A C 1
ATOM 881 O O . LEU A 1 107 ? 1.576 -14.219 -5.398 1 87 107 LEU A O 1
ATOM 885 N N . SER A 1 108 ? 2.986 -14.008 -7.086 1 81.75 108 SER A N 1
ATOM 886 C CA . SER A 1 108 ? 3.377 -12.656 -6.711 1 81.75 108 SER A CA 1
ATOM 887 C C . SER A 1 108 ? 2.23 -11.672 -6.922 1 81.75 108 SER A C 1
ATOM 889 O O . SER A 1 108 ? 2.123 -10.672 -6.211 1 81.75 108 SER A O 1
ATOM 891 N N . ILE A 1 109 ? 1.402 -11.953 -7.828 1 86.25 109 ILE A N 1
ATOM 892 C CA . ILE A 1 109 ? 0.465 -10.898 -8.203 1 86.25 109 ILE A CA 1
ATOM 893 C C . ILE A 1 109 ? -0.957 -11.32 -7.84 1 86.25 109 ILE A C 1
ATOM 895 O O . ILE A 1 109 ? -1.872 -10.492 -7.82 1 86.25 109 ILE A O 1
ATOM 899 N N . LEU A 1 110 ? -1.111 -12.57 -7.48 1 88.56 110 LEU A N 1
ATOM 900 C CA . LEU A 1 110 ? -2.438 -13.133 -7.254 1 88.56 110 LEU A CA 1
ATOM 901 C C . LEU A 1 110 ? -3.129 -12.438 -6.086 1 88.56 110 LEU A C 1
ATOM 903 O O . LEU A 1 110 ? -4.359 -12.367 -6.039 1 88.56 110 LEU A O 1
ATOM 907 N N . THR A 1 111 ? -2.422 -11.945 -5.172 1 84.88 111 THR A N 1
ATOM 908 C CA . THR A 1 111 ? -3.012 -11.336 -3.982 1 84.88 111 THR A CA 1
ATOM 909 C C . THR A 1 111 ? -2.928 -9.812 -4.055 1 84.88 111 THR A C 1
ATOM 911 O O . THR A 1 111 ? -3.043 -9.133 -3.035 1 84.88 111 THR A O 1
ATOM 914 N N . LYS A 1 112 ? -2.668 -9.297 -5.09 1 87.81 112 LYS A N 1
ATOM 915 C CA . LYS A 1 112 ? -2.562 -7.852 -5.266 1 87.81 112 LYS A CA 1
ATOM 916 C C . LYS A 1 112 ? -3.842 -7.277 -5.859 1 87.81 112 LYS A C 1
ATOM 918 O O . LYS A 1 112 ? -4.602 -7.988 -6.523 1 87.81 112 LYS A O 1
ATOM 923 N N . PRO A 1 113 ? -4.051 -6.031 -5.582 1 89.12 113 PRO A N 1
ATOM 924 C CA . PRO A 1 113 ? -5.176 -5.363 -6.242 1 89.12 113 PRO A CA 1
ATOM 925 C C . PRO A 1 113 ? -4.902 -5.066 -7.715 1 89.12 113 PRO A C 1
ATOM 927 O O . PRO A 1 113 ? -3.848 -5.43 -8.234 1 89.12 113 PRO A O 1
ATOM 930 N N . GLN A 1 114 ? -5.863 -4.426 -8.336 1 89.69 114 GLN A N 1
ATOM 931 C CA . GLN A 1 114 ? -5.801 -4.148 -9.766 1 89.69 114 GLN A CA 1
ATOM 932 C C . GLN A 1 114 ? -4.562 -3.328 -10.109 1 89.69 114 GLN A C 1
ATOM 934 O O . GLN A 1 114 ? -3.973 -3.506 -11.18 1 89.69 114 GLN A O 1
ATOM 939 N N . THR A 1 115 ? -4.156 -2.506 -9.219 1 89.19 115 THR A N 1
ATOM 940 C CA . THR A 1 115 ? -2.957 -1.714 -9.469 1 89.19 115 THR A CA 1
ATOM 941 C C . THR A 1 115 ? -1.737 -2.617 -9.625 1 89.19 115 THR A C 1
ATOM 943 O O . THR A 1 115 ? -0.851 -2.336 -10.438 1 89.19 115 THR A O 1
ATOM 946 N N . GLY A 1 116 ? -1.707 -3.65 -8.867 1 91.06 116 GLY A N 1
ATOM 947 C CA . GLY A 1 116 ? -0.643 -4.629 -9.023 1 91.06 116 GLY A CA 1
ATOM 948 C C . GLY A 1 116 ? -0.65 -5.312 -10.375 1 91.06 116 GLY A C 1
ATOM 949 O O . GLY A 1 116 ? 0.409 -5.57 -10.953 1 91.06 116 GLY A O 1
ATOM 950 N N . PHE A 1 117 ? -1.859 -5.512 -10.906 1 94.5 117 PHE A N 1
ATOM 951 C CA . PHE A 1 117 ? -1.979 -6.09 -12.234 1 94.5 117 PHE A CA 1
ATOM 952 C C . PHE A 1 117 ? -1.406 -5.152 -13.289 1 94.5 117 PHE A C 1
ATOM 954 O O . PHE A 1 117 ? -0.71 -5.59 -14.211 1 94.5 117 PHE A O 1
ATOM 961 N N . ARG A 1 118 ? -1.68 -3.975 -13.094 1 94.44 118 ARG A N 1
ATOM 962 C CA . ARG A 1 118 ? -1.206 -2.977 -14.047 1 94.44 118 ARG A CA 1
ATOM 963 C C . ARG A 1 118 ? 0.316 -2.889 -14.031 1 94.44 118 ARG A C 1
ATOM 965 O O . ARG A 1 118 ? 0.946 -2.816 -15.094 1 94.44 118 ARG A O 1
ATOM 972 N N . ILE A 1 119 ? 0.83 -2.883 -12.883 1 92.19 119 ILE A N 1
ATOM 973 C CA . ILE A 1 119 ? 2.281 -2.828 -12.742 1 92.19 119 ILE A CA 1
ATOM 974 C C . ILE A 1 119 ? 2.906 -4.051 -13.414 1 92.19 119 ILE A C 1
ATOM 976 O O . ILE A 1 119 ? 3.855 -3.924 -14.188 1 92.19 119 ILE A O 1
ATOM 980 N N . ALA A 1 120 ? 2.412 -5.195 -13.148 1 91.31 120 ALA A N 1
ATOM 981 C CA . ALA A 1 120 ? 2.924 -6.434 -13.734 1 91.31 120 ALA A CA 1
ATOM 982 C C . ALA A 1 120 ? 2.836 -6.398 -15.258 1 91.31 120 ALA A C 1
ATOM 984 O O . ALA A 1 120 ? 3.795 -6.75 -15.945 1 91.31 120 ALA A O 1
ATOM 985 N N . PHE A 1 121 ? 1.717 -5.969 -15.727 1 93.94 121 PHE A N 1
ATOM 986 C CA . PHE A 1 121 ? 1.51 -5.859 -17.156 1 93.94 121 PHE A CA 1
ATOM 987 C C . PHE A 1 121 ? 2.537 -4.926 -17.797 1 93.94 121 PHE A C 1
ATOM 989 O O . PHE A 1 121 ? 3.131 -5.25 -18.828 1 93.94 121 PHE A O 1
ATOM 996 N N . ASN A 1 122 ? 2.723 -3.832 -17.188 1 91.81 122 ASN A N 1
ATOM 997 C CA . ASN A 1 122 ? 3.666 -2.846 -17.703 1 91.81 122 ASN A CA 1
ATOM 998 C C . ASN A 1 122 ? 5.102 -3.359 -17.656 1 91.81 122 ASN A C 1
ATOM 1000 O O . ASN A 1 122 ? 5.934 -2.973 -18.469 1 91.81 122 ASN A O 1
ATOM 1004 N N . MET A 1 123 ? 5.32 -4.168 -16.719 1 87.69 123 MET A N 1
ATOM 1005 C CA . MET A 1 123 ? 6.645 -4.777 -16.625 1 87.69 123 MET A CA 1
ATOM 1006 C C . MET A 1 123 ? 6.895 -5.695 -17.828 1 87.69 123 MET A C 1
ATOM 1008 O O . MET A 1 123 ? 8.023 -5.789 -18.312 1 87.69 123 MET A O 1
ATOM 1012 N N . PHE A 1 124 ? 5.871 -6.328 -18.25 1 89.19 124 PHE A N 1
ATOM 1013 C CA . PHE A 1 124 ? 5.98 -7.199 -19.406 1 89.19 124 PHE A CA 1
ATOM 1014 C C . PHE A 1 124 ? 6.117 -6.383 -20.688 1 89.19 124 PHE A C 1
ATOM 1016 O O . PHE A 1 124 ? 6.82 -6.785 -21.625 1 89.19 124 PHE A O 1
ATOM 1023 N N . ASP A 1 125 ? 5.449 -5.305 -20.672 1 91.06 125 ASP A N 1
ATOM 1024 C CA . ASP A 1 125 ? 5.41 -4.473 -21.859 1 91.06 125 ASP A CA 1
ATOM 1025 C C . ASP A 1 125 ? 6.699 -3.664 -22.016 1 91.06 125 ASP A C 1
ATOM 1027 O O . ASP A 1 125 ? 6.703 -2.447 -21.812 1 91.06 125 ASP A O 1
ATOM 1031 N N . THR A 1 126 ? 7.645 -4.23 -22.531 1 85.19 126 THR A N 1
ATOM 1032 C CA . THR A 1 126 ? 8.984 -3.654 -22.562 1 85.19 126 THR A CA 1
ATOM 1033 C C . THR A 1 126 ? 9.055 -2.506 -23.562 1 85.19 126 THR A C 1
ATOM 1035 O O . THR A 1 126 ? 9.852 -1.576 -23.406 1 85.19 126 THR A O 1
ATOM 1038 N N . ASP A 1 127 ? 8.305 -2.543 -24.641 1 87.56 127 ASP A N 1
ATOM 1039 C CA . ASP A 1 127 ? 8.398 -1.479 -25.625 1 87.56 127 ASP A CA 1
ATOM 1040 C C . ASP A 1 127 ? 7.352 -0.397 -25.375 1 87.56 127 ASP A C 1
ATOM 1042 O O . ASP A 1 127 ? 7.289 0.594 -26.109 1 87.56 127 ASP A O 1
ATOM 1046 N N . GLY A 1 128 ? 6.418 -0.603 -24.484 1 88.5 128 GLY A N 1
ATOM 1047 C CA . GLY A 1 128 ? 5.504 0.43 -24.016 1 88.5 128 GLY A CA 1
ATOM 1048 C C . GLY A 1 128 ? 4.34 0.667 -24.953 1 88.5 128 GLY A C 1
ATOM 1049 O O . GLY A 1 128 ? 3.705 1.723 -24.906 1 88.5 128 GLY A O 1
ATOM 1050 N N . ASN A 1 129 ? 4.035 -0.244 -25.844 1 93.94 129 ASN A N 1
ATOM 1051 C CA . ASN A 1 129 ? 2.959 -0.026 -26.812 1 93.94 129 ASN A CA 1
ATOM 1052 C C . ASN A 1 129 ? 1.613 -0.487 -26.266 1 93.94 129 ASN A C 1
ATOM 1054 O O . ASN A 1 129 ? 0.65 -0.643 -27.016 1 93.94 129 ASN A O 1
ATOM 1058 N N . GLU A 1 130 ? 1.526 -0.871 -24.969 1 95.56 130 GLU A N 1
ATOM 1059 C CA . GLU A 1 130 ? 0.315 -1.248 -24.234 1 95.56 130 GLU A CA 1
ATOM 1060 C C . GLU A 1 130 ? -0.204 -2.605 -24.703 1 95.56 130 GLU A C 1
ATOM 1062 O O . GLU A 1 130 ? -1.403 -2.879 -24.625 1 95.56 130 GLU A O 1
ATOM 1067 N N . ARG A 1 131 ? 0.654 -3.277 -25.297 1 97.38 131 ARG A N 1
ATOM 1068 C CA . ARG A 1 131 ? 0.415 -4.672 -25.656 1 97.38 131 ARG A CA 1
ATOM 1069 C C . ARG A 1 131 ? 1.611 -5.543 -25.297 1 97.38 131 ARG A C 1
ATOM 1071 O O . ARG A 1 131 ? 2.752 -5.074 -25.297 1 97.38 131 ARG A O 1
ATOM 1078 N N . VAL A 1 132 ? 1.314 -6.758 -24.984 1 96 132 VAL A N 1
ATOM 1079 C CA . VAL A 1 132 ? 2.385 -7.691 -24.656 1 96 132 VAL A CA 1
ATOM 1080 C C . VAL A 1 132 ? 2.375 -8.852 -25.641 1 96 132 VAL A C 1
ATOM 1082 O O . VAL A 1 132 ? 1.336 -9.477 -25.875 1 96 132 VAL A O 1
ATOM 1085 N N . ASP A 1 133 ? 3.432 -9.07 -26.25 1 95.5 133 ASP A N 1
ATOM 1086 C CA . ASP A 1 133 ? 3.553 -10.234 -27.125 1 95.5 133 ASP A CA 1
ATOM 1087 C C . ASP A 1 133 ? 4.293 -11.375 -26.422 1 95.5 133 ASP A C 1
ATOM 1089 O O . ASP A 1 133 ? 4.727 -11.219 -25.266 1 95.5 133 ASP A O 1
ATOM 1093 N N . LYS A 1 134 ? 4.359 -12.492 -27.094 1 93 134 LYS A N 1
ATOM 1094 C CA . LYS A 1 134 ? 4.93 -13.695 -26.5 1 93 134 LYS A CA 1
ATOM 1095 C C . LYS A 1 134 ? 6.387 -13.477 -26.094 1 93 134 LYS A C 1
ATOM 1097 O O . LYS A 1 134 ? 6.812 -13.906 -25.031 1 93 134 LYS A O 1
ATOM 1102 N N . ASN A 1 135 ? 7.137 -12.828 -26.859 1 88.38 135 ASN A N 1
ATOM 1103 C CA . ASN A 1 135 ? 8.547 -12.586 -26.594 1 88.38 135 ASN A CA 1
ATOM 1104 C C . ASN A 1 135 ? 8.742 -11.711 -25.359 1 88.38 135 ASN A C 1
ATOM 1106 O O . ASN A 1 135 ? 9.633 -11.969 -24.531 1 88.38 135 ASN A O 1
ATOM 1110 N N . GLU A 1 136 ? 7.945 -10.75 -25.25 1 89.06 136 GLU A N 1
ATOM 1111 C CA . GLU A 1 136 ? 8.008 -9.875 -24.078 1 89.06 136 GLU A CA 1
ATOM 1112 C C . GLU A 1 136 ? 7.688 -10.641 -22.797 1 89.06 136 GLU A C 1
ATOM 1114 O O . GLU A 1 136 ? 8.336 -10.445 -21.766 1 89.06 136 GLU A O 1
ATOM 1119 N N . PHE A 1 137 ? 6.707 -11.453 -22.969 1 88.38 137 PHE A N 1
ATOM 1120 C CA . PHE A 1 137 ? 6.297 -12.242 -21.812 1 88.38 137 PHE A CA 1
ATOM 1121 C C . PHE A 1 137 ? 7.418 -13.18 -21.375 1 88.38 137 PHE A C 1
ATOM 1123 O O . PHE A 1 137 ? 7.621 -13.383 -20.172 1 88.38 137 PHE A O 1
ATOM 1130 N N . LEU A 1 138 ? 8.219 -13.656 -22.281 1 82.19 138 LEU A N 1
ATOM 1131 C CA . LEU A 1 138 ? 9.258 -14.641 -22 1 82.19 138 LEU A CA 1
ATOM 1132 C C . LEU A 1 138 ? 10.5 -13.969 -21.438 1 82.19 138 LEU A C 1
ATOM 1134 O O . LEU A 1 138 ? 11.352 -14.633 -20.844 1 82.19 138 LEU A O 1
ATOM 1138 N N . VAL A 1 139 ? 10.609 -12.648 -21.672 1 73.19 139 VAL A N 1
ATOM 1139 C CA . VAL A 1 139 ? 11.734 -11.93 -21.078 1 73.19 139 VAL A CA 1
ATOM 1140 C C . VAL A 1 139 ? 11.688 -12.047 -19.562 1 73.19 139 VAL A C 1
ATOM 1142 O O . VAL A 1 139 ? 12.734 -12.117 -18.906 1 73.19 139 VAL A O 1
ATOM 1145 N N . MET A 1 140 ? 10.5 -12.094 -19.141 1 64.5 140 MET A N 1
ATOM 1146 C CA . MET A 1 140 ? 10.359 -12.312 -17.703 1 64.5 140 MET A CA 1
ATOM 1147 C C . MET A 1 140 ? 11.078 -13.594 -17.281 1 64.5 140 MET A C 1
ATOM 1149 O O . MET A 1 140 ? 11.711 -13.625 -16.219 1 64.5 140 MET A O 1
ATOM 1153 N N . GLU A 1 141 ? 10.953 -14.484 -18.156 1 61.09 141 GLU A N 1
ATOM 1154 C CA . GLU A 1 141 ? 11.57 -15.781 -17.875 1 61.09 141 GLU A CA 1
ATOM 1155 C C . GLU A 1 141 ? 13.094 -15.672 -17.812 1 61.09 141 GLU A C 1
ATOM 1157 O O . GLU A 1 141 ? 13.742 -16.359 -17.016 1 61.09 141 GLU A O 1
ATOM 1162 N N . LYS A 1 142 ? 13.531 -14.758 -18.625 1 60.25 142 LYS A N 1
ATOM 1163 C CA . LYS A 1 142 ? 14.977 -14.531 -18.641 1 60.25 142 LYS A CA 1
ATOM 1164 C C . LYS A 1 142 ? 15.445 -13.852 -17.359 1 60.25 142 LYS A C 1
ATOM 1166 O O . LYS A 1 142 ? 16.531 -14.164 -16.844 1 60.25 142 LYS A O 1
ATOM 1171 N N . ILE A 1 143 ? 14.664 -13.023 -16.938 1 59 143 ILE A N 1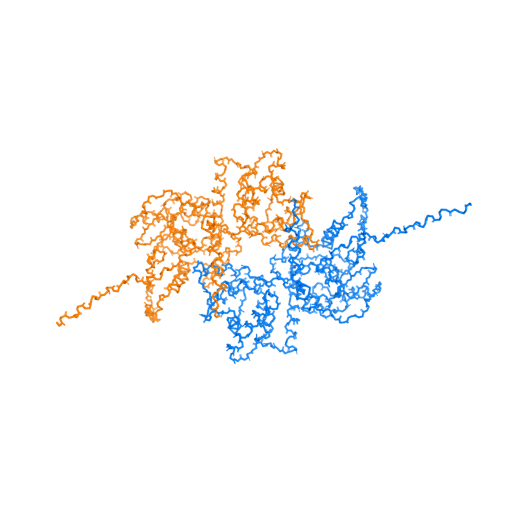
ATOM 1172 C CA . ILE A 1 143 ? 14.953 -12.336 -15.695 1 59 143 ILE A CA 1
ATOM 1173 C C . ILE A 1 143 ? 15.086 -13.344 -14.562 1 59 143 ILE A C 1
ATOM 1175 O O . ILE A 1 143 ? 16.031 -13.281 -13.766 1 59 143 ILE A O 1
ATOM 1179 N N . PHE A 1 144 ? 14.367 -14.305 -14.742 1 56.38 144 PHE A N 1
ATOM 1180 C CA . PHE A 1 144 ? 14.32 -15.32 -13.695 1 56.38 144 PHE A CA 1
ATOM 1181 C C . PHE A 1 144 ? 15.477 -16.297 -13.844 1 56.38 144 PHE A C 1
ATOM 1183 O O . PHE A 1 144 ? 16.016 -16.781 -12.852 1 56.38 144 PHE A O 1
ATOM 1190 N N . SER A 1 145 ? 15.789 -16.547 -15.086 1 55.81 145 SER A N 1
ATOM 1191 C CA . SER A 1 145 ? 16.859 -17.5 -15.375 1 55.81 145 SER A CA 1
ATOM 1192 C C . SER A 1 145 ? 18.219 -16.938 -14.938 1 55.81 145 SER A C 1
ATOM 1194 O O . SER A 1 145 ? 19.031 -17.672 -14.383 1 55.81 145 SER A O 1
ATOM 1196 N N . HIS A 1 146 ? 18.359 -15.711 -15.18 1 55.31 146 HIS A N 1
ATOM 1197 C CA . HIS A 1 146 ? 19.625 -15.102 -14.812 1 55.31 146 HIS A CA 1
ATOM 1198 C C . HIS A 1 146 ? 19.797 -15.07 -13.297 1 55.31 146 HIS A C 1
ATOM 1200 O O . HIS A 1 146 ? 20.891 -15.328 -12.789 1 55.31 146 HIS A O 1
ATOM 1206 N N . ALA A 1 147 ? 18.75 -14.828 -12.688 1 53.59 147 ALA A N 1
ATOM 1207 C CA . ALA A 1 147 ? 18.766 -14.781 -11.227 1 53.59 147 ALA A CA 1
ATOM 1208 C C . ALA A 1 147 ? 19.156 -16.141 -10.633 1 53.59 147 ALA A C 1
ATOM 1210 O O . ALA A 1 147 ? 19.906 -16.203 -9.656 1 53.59 147 ALA A O 1
ATOM 1211 N N . TRP A 1 148 ? 18.75 -17.078 -11.258 1 52.03 148 TRP A N 1
ATOM 1212 C CA . TRP A 1 148 ? 19.031 -18.438 -10.828 1 52.03 148 TRP A CA 1
ATOM 1213 C C . TRP A 1 148 ? 20.5 -18.781 -11.023 1 52.03 148 TRP A C 1
ATOM 1215 O O . TRP A 1 148 ? 21.109 -19.453 -10.18 1 52.03 148 TRP A O 1
ATOM 1225 N N . LYS A 1 149 ? 21.109 -18.25 -12.047 1 53.34 149 LYS A N 1
ATOM 1226 C CA . LYS A 1 149 ? 22.516 -18.5 -12.352 1 53.34 149 LYS A CA 1
ATOM 1227 C C . LYS A 1 149 ? 23.422 -17.844 -11.312 1 53.34 149 LYS A C 1
ATOM 1229 O O . LYS A 1 149 ? 24.406 -18.453 -10.867 1 53.34 149 LYS A O 1
ATOM 1234 N N . ASP A 1 150 ? 23.062 -16.719 -11.016 1 52.38 150 ASP A N 1
ATOM 1235 C CA . ASP A 1 150 ? 23.906 -15.938 -10.109 1 52.38 150 ASP A CA 1
ATOM 1236 C C . ASP A 1 150 ? 23.875 -16.531 -8.703 1 52.38 150 ASP A C 1
ATOM 1238 O O . ASP A 1 150 ? 24.906 -16.562 -8.023 1 52.38 150 ASP A O 1
ATOM 1242 N N . LYS A 1 151 ? 22.844 -16.953 -8.305 1 52.56 151 LYS A N 1
ATOM 1243 C CA . LYS A 1 151 ? 22.703 -17.531 -6.969 1 52.56 151 LYS A CA 1
ATOM 1244 C C . LYS A 1 151 ? 23.516 -18.812 -6.836 1 52.56 151 LYS A C 1
ATOM 1246 O O . LYS A 1 151 ? 23.953 -19.172 -5.742 1 52.56 151 LYS A O 1
ATOM 1251 N N . ARG A 1 152 ? 23.719 -19.453 -7.945 1 50.41 152 ARG A N 1
ATOM 1252 C CA . ARG A 1 152 ? 24.406 -20.734 -7.844 1 50.41 152 ARG A CA 1
ATOM 1253 C C . ARG A 1 152 ? 25.875 -20.609 -8.219 1 50.41 152 ARG A C 1
ATOM 1255 O O . ARG A 1 152 ? 26.609 -21.594 -8.281 1 50.41 152 ARG A O 1
ATOM 1262 N N . GLY A 1 153 ? 26.391 -19.312 -8.18 1 46.59 153 GLY A N 1
ATOM 1263 C CA . GLY A 1 153 ? 27.797 -19.078 -8.445 1 46.59 153 GLY A CA 1
ATOM 1264 C C . GLY A 1 153 ? 28.234 -19.562 -9.812 1 46.59 153 GLY A C 1
ATOM 1265 O O . GLY A 1 153 ? 29.406 -19.938 -9.992 1 46.59 153 GLY A O 1
ATOM 1266 N N . LEU A 1 154 ? 27.438 -19.875 -10.789 1 46.88 154 LEU A N 1
ATOM 1267 C CA . LEU A 1 154 ? 27.906 -20.328 -12.086 1 46.88 154 LEU A CA 1
ATOM 1268 C C . LEU A 1 154 ? 28.484 -19.172 -12.898 1 46.88 154 LEU A C 1
ATOM 1270 O O . LEU A 1 154 ? 27.984 -18.062 -12.844 1 46.88 154 LEU A O 1
ATOM 1274 N N . PRO A 1 155 ? 29.844 -19.281 -13.391 1 44.41 155 PRO A N 1
ATOM 1275 C CA . PRO A 1 155 ? 30.594 -18.234 -14.102 1 44.41 155 PRO A CA 1
ATOM 1276 C C . PRO A 1 155 ? 29.812 -17.641 -15.273 1 44.41 155 PRO A C 1
ATOM 1278 O O . PRO A 1 155 ? 29.094 -18.375 -15.969 1 44.41 155 PRO A O 1
ATOM 1281 N N . ALA A 1 156 ? 29.703 -16.406 -15.484 1 45.06 156 ALA A N 1
ATOM 1282 C CA . ALA A 1 156 ? 29.172 -15.609 -16.594 1 45.06 156 ALA A CA 1
ATOM 1283 C C . ALA A 1 156 ? 29.781 -16.047 -17.922 1 45.06 156 ALA A C 1
ATOM 1285 O O . ALA A 1 156 ? 29.234 -15.773 -18.984 1 45.06 156 ALA A O 1
ATOM 1286 N N . ASP A 1 157 ? 31.047 -16.453 -18.031 1 39.53 157 ASP A N 1
ATOM 1287 C CA . ASP A 1 157 ? 31.859 -16.703 -19.219 1 39.53 157 ASP A CA 1
ATOM 1288 C C . ASP A 1 157 ? 31.25 -17.797 -20.078 1 39.53 157 ASP A C 1
ATOM 1290 O O . ASP A 1 157 ? 31.672 -18.016 -21.219 1 39.53 157 ASP A O 1
ATOM 1294 N N . ASP A 1 158 ? 30.484 -18.719 -19.641 1 38.16 158 ASP A N 1
ATOM 1295 C CA . ASP A 1 158 ? 30.094 -19.75 -20.594 1 38.16 158 ASP A CA 1
ATOM 1296 C C . ASP A 1 158 ? 28.969 -19.266 -21.5 1 38.16 158 ASP A C 1
ATOM 1298 O O . ASP A 1 158 ? 28.328 -20.047 -22.188 1 38.16 158 ASP A O 1
ATOM 1302 N N . VAL A 1 159 ? 28.469 -18.172 -21.297 1 34.66 159 VAL A N 1
ATOM 1303 C CA . VAL A 1 159 ? 27.734 -17.516 -22.391 1 34.66 159 VAL A CA 1
ATOM 1304 C C . VAL A 1 159 ? 28.719 -16.859 -23.359 1 34.66 159 VAL A C 1
ATOM 1306 O O . VAL A 1 159 ? 29.359 -15.859 -23.016 1 34.66 159 VAL A O 1
ATOM 1309 N N . LYS A 1 160 ? 29.422 -17.516 -24.156 1 33.34 160 LYS A N 1
ATOM 1310 C CA . LYS A 1 160 ? 29.812 -16.891 -25.422 1 33.34 160 LYS A CA 1
ATOM 1311 C C . LYS A 1 160 ? 28.641 -16.141 -26.047 1 33.34 160 LYS A C 1
ATOM 1313 O O . LYS A 1 160 ? 27.672 -16.75 -26.5 1 33.34 160 LYS A O 1
ATOM 1318 N N . THR A 1 161 ? 28.375 -14.883 -25.609 1 32.16 161 THR A N 1
ATOM 1319 C CA . THR A 1 161 ? 27.672 -13.953 -26.5 1 32.16 161 THR A CA 1
ATOM 1320 C C . THR A 1 161 ? 28.25 -14.008 -27.906 1 32.16 161 THR A C 1
ATOM 1322 O O . THR A 1 161 ? 29.359 -13.547 -28.141 1 32.16 161 THR A O 1
ATOM 1325 N N . ASN A 1 162 ? 28.188 -14.953 -28.688 1 29.52 162 ASN A N 1
ATOM 1326 C CA . ASN A 1 162 ? 28.312 -14.555 -30.094 1 29.52 162 ASN A CA 1
ATOM 1327 C C . ASN A 1 162 ? 27.578 -13.25 -30.375 1 29.52 162 ASN A C 1
ATOM 1329 O O . ASN A 1 162 ? 26.453 -13.055 -29.906 1 29.52 162 ASN A O 1
ATOM 1333 N N . GLU A 1 163 ? 28.281 -12.211 -30.641 1 31.12 163 GLU A N 1
ATOM 1334 C CA . GLU A 1 163 ? 27.953 -10.93 -31.266 1 31.12 163 GLU A CA 1
ATOM 1335 C C . GLU A 1 163 ? 26.812 -11.086 -32.281 1 31.12 163 GLU A C 1
ATOM 1337 O O . GLU A 1 163 ? 26.875 -11.906 -33.188 1 31.12 163 GLU A O 1
ATOM 1342 N N . VAL A 1 164 ? 25.641 -10.812 -31.844 1 31.17 164 VAL A N 1
ATOM 1343 C CA . VAL A 1 164 ? 24.656 -10.422 -32.844 1 31.17 164 VAL A CA 1
ATOM 1344 C C . VAL A 1 164 ? 25.281 -9.445 -33.844 1 31.17 164 VAL A C 1
ATOM 1346 O O . VAL A 1 164 ? 25.625 -8.32 -33.469 1 31.17 164 VAL A O 1
ATOM 1349 N N . THR A 1 165 ? 26.219 -9.867 -34.656 1 29.27 165 THR A N 1
ATOM 1350 C CA . THR A 1 165 ? 26.406 -9.062 -35.875 1 29.27 165 THR A CA 1
ATOM 1351 C C . THR A 1 165 ? 25.047 -8.727 -36.5 1 29.27 165 THR A C 1
ATOM 1353 O O . THR A 1 165 ? 24.172 -9.594 -36.594 1 29.27 165 THR A O 1
ATOM 1356 N N . SER A 1 166 ? 24.594 -7.488 -36.344 1 30.58 166 SER A N 1
ATOM 1357 C CA . SER A 1 166 ? 23.578 -6.82 -37.156 1 30.58 166 SER A CA 1
ATOM 1358 C C . SER A 1 166 ? 23.625 -7.277 -38.594 1 30.58 166 SER A C 1
ATOM 1360 O O . SER A 1 166 ? 23.453 -6.473 -39.531 1 30.58 166 SER A O 1
ATOM 1362 N N . ALA A 1 167 ? 24.188 -8.43 -38.969 1 28.59 167 ALA A N 1
ATOM 1363 C CA . ALA A 1 167 ? 23.891 -8.461 -40.406 1 28.59 167 ALA A CA 1
ATOM 1364 C C . ALA A 1 167 ? 22.391 -8.422 -40.656 1 28.59 167 ALA A C 1
ATOM 1366 O O . ALA A 1 167 ? 21.594 -8.695 -39.75 1 28.59 167 ALA A O 1
ATOM 1367 N N . ALA A 1 168 ? 21.875 -8.5 -41.969 1 29.23 168 ALA A N 1
ATOM 1368 C CA . ALA A 1 168 ? 20.625 -8.383 -42.719 1 29.23 168 ALA A CA 1
ATOM 1369 C C . ALA A 1 168 ? 19.5 -9.133 -42.031 1 29.23 168 ALA A C 1
ATOM 1371 O O . ALA A 1 168 ? 19.469 -9.242 -40.781 1 29.23 168 ALA A O 1
ATOM 1372 N N . GLY A 1 169 ? 18.484 -9.828 -42.812 1 30.25 169 GLY A N 1
ATOM 1373 C CA . GLY A 1 169 ? 17.156 -10.406 -42.875 1 30.25 169 GLY A CA 1
ATOM 1374 C C . GLY A 1 169 ? 16.938 -11.523 -41.875 1 30.25 169 GLY A C 1
ATOM 1375 O O . GLY A 1 169 ? 15.859 -12.133 -41.844 1 30.25 169 GLY A O 1
ATOM 1376 N N . GLY A 1 170 ? 18 -12.359 -41.5 1 27.27 170 GLY A N 1
ATOM 1377 C CA . GLY A 1 170 ? 17.75 -13.742 -41.094 1 27.27 170 GLY A CA 1
ATOM 1378 C C . GLY A 1 170 ? 17.234 -13.883 -39.688 1 27.27 170 GLY A C 1
ATOM 1379 O O . GLY A 1 170 ? 17.312 -12.938 -38.906 1 27.27 170 GLY A O 1
ATOM 1380 N N . ASP A 1 171 ? 16.625 -15.086 -39.281 1 30.41 171 ASP A N 1
ATOM 1381 C CA . ASP A 1 171 ? 15.953 -15.781 -38.188 1 30.41 171 ASP A CA 1
ATOM 1382 C C . ASP A 1 171 ? 16.797 -15.75 -36.906 1 30.41 171 ASP A C 1
ATOM 1384 O O . ASP A 1 171 ? 17.844 -16.391 -36.844 1 30.41 171 ASP A O 1
ATOM 1388 N N . THR A 1 172 ? 17.109 -14.617 -36.344 1 33.22 172 THR A N 1
ATOM 1389 C CA . THR A 1 172 ? 17.844 -14.57 -35.062 1 33.22 172 THR A CA 1
ATOM 1390 C C . THR A 1 172 ? 17.359 -15.656 -34.125 1 33.22 172 THR A C 1
ATOM 1392 O O . THR A 1 172 ? 16.203 -15.648 -33.688 1 33.22 172 THR A O 1
ATOM 1395 N N . GLN A 1 173 ? 17.875 -16.875 -34.312 1 29.47 173 GLN A N 1
ATOM 1396 C CA . GLN A 1 173 ? 17.672 -17.984 -33.375 1 29.47 173 GLN A CA 1
ATOM 1397 C C . GLN A 1 173 ? 18.047 -17.594 -31.953 1 29.47 173 GLN A C 1
ATOM 1399 O O . GLN A 1 173 ? 19.172 -17.172 -31.703 1 29.47 173 GLN A O 1
ATOM 1404 N N . ILE A 1 174 ? 17.172 -16.984 -31.203 1 35.53 174 ILE A N 1
ATOM 1405 C CA . ILE A 1 174 ? 17.297 -16.906 -29.75 1 35.53 174 ILE A CA 1
ATOM 1406 C C . ILE A 1 174 ? 18.031 -18.141 -29.25 1 35.53 174 ILE A C 1
ATOM 1408 O O . ILE A 1 174 ? 17.531 -19.266 -29.391 1 35.53 174 ILE A O 1
ATOM 1412 N N . THR A 1 175 ? 19.344 -18.234 -29.484 1 33.88 175 THR A N 1
ATOM 1413 C CA . THR A 1 175 ? 20.156 -19.312 -28.906 1 33.88 175 THR A CA 1
ATOM 1414 C C . THR A 1 175 ? 19.797 -19.547 -27.453 1 33.88 175 THR A C 1
ATOM 1416 O O . THR A 1 175 ? 19.703 -18.594 -26.672 1 33.88 175 THR A O 1
ATOM 1419 N N . GLU A 1 176 ? 19.047 -20.656 -27.094 1 38.91 176 GLU A N 1
ATOM 1420 C CA . GLU A 1 176 ? 18.562 -21.375 -25.922 1 38.91 176 GLU A CA 1
ATOM 1421 C C . GLU A 1 176 ? 19.641 -21.453 -24.844 1 38.91 176 GLU A C 1
ATOM 1423 O O . GLU A 1 176 ? 20.609 -22.203 -24.984 1 38.91 176 GLU A O 1
ATOM 1428 N N . GLU A 1 177 ? 20.281 -20.422 -24.453 1 38.38 177 GLU A N 1
ATOM 1429 C CA . GLU A 1 177 ? 21.266 -20.609 -23.391 1 38.38 177 GLU A CA 1
ATOM 1430 C C . GLU A 1 177 ? 20.656 -21.375 -22.203 1 38.38 177 GLU A C 1
ATOM 1432 O O . GLU A 1 177 ? 19.672 -20.938 -21.625 1 38.38 177 GLU A O 1
ATOM 1437 N N . TYR A 1 178 ? 20.812 -22.766 -22.219 1 39.69 178 TYR A N 1
ATOM 1438 C CA . TYR A 1 178 ? 20.375 -23.844 -21.359 1 39.69 178 TYR A CA 1
ATOM 1439 C C . TYR A 1 178 ? 20.953 -23.703 -19.953 1 39.69 178 TYR A C 1
ATOM 1441 O O . TYR A 1 178 ? 22.156 -23.531 -19.797 1 39.69 178 TYR A O 1
ATOM 1449 N N . VAL A 1 179 ? 20.406 -22.984 -19.094 1 46 179 VAL A N 1
ATOM 1450 C CA . VAL A 1 179 ? 20.859 -23.188 -17.734 1 46 179 VAL A CA 1
ATOM 1451 C C . VAL A 1 179 ? 20.281 -24.484 -17.172 1 46 179 VAL A C 1
ATOM 1453 O O . VAL A 1 179 ? 19.062 -24.641 -17.094 1 46 179 VAL A O 1
ATOM 1456 N N . ASP A 1 180 ? 20.828 -25.703 -17.438 1 45.53 180 ASP A N 1
ATOM 1457 C CA . ASP A 1 180 ? 20.453 -26.969 -16.828 1 45.53 180 ASP A CA 1
ATOM 1458 C C . ASP A 1 180 ? 20.688 -26.953 -15.32 1 45.53 180 ASP A C 1
ATOM 1460 O O . ASP A 1 180 ? 21.828 -26.953 -14.859 1 45.53 180 ASP A O 1
ATOM 1464 N N . ASP A 1 181 ? 19.531 -26.531 -14.695 1 55.88 181 ASP A N 1
ATOM 1465 C CA . ASP A 1 181 ? 19.719 -26.656 -13.25 1 55.88 181 ASP A CA 1
ATOM 1466 C C . ASP A 1 181 ? 19.484 -28.094 -12.781 1 55.88 181 ASP A C 1
ATOM 1468 O O . ASP A 1 181 ? 18.797 -28.859 -13.445 1 55.88 181 ASP A O 1
ATOM 1472 N N . GLU A 1 182 ? 20.25 -28.688 -12.094 1 55.22 182 GLU A N 1
ATOM 1473 C CA . GLU A 1 182 ? 20.172 -30.047 -11.578 1 55.22 182 GLU A CA 1
ATOM 1474 C C . GLU A 1 182 ? 18.812 -30.328 -10.945 1 55.22 182 GLU A C 1
ATOM 1476 O O . GLU A 1 182 ? 18.375 -31.469 -10.844 1 55.22 182 GLU A O 1
ATOM 1481 N N . ARG A 1 183 ? 18.047 -29.203 -10.789 1 58.09 183 ARG A N 1
ATOM 1482 C CA . ARG A 1 183 ? 16.828 -29.406 -10.031 1 58.09 183 ARG A CA 1
ATOM 1483 C C . ARG A 1 183 ? 15.602 -29.328 -10.93 1 58.09 183 ARG A C 1
ATOM 1485 O O . ARG A 1 183 ? 14.477 -29.531 -10.477 1 58.09 183 ARG A O 1
ATOM 1492 N N . GLY A 1 184 ? 15.828 -29.078 -12.172 1 56.78 184 GLY A N 1
ATOM 1493 C CA . GLY A 1 184 ? 14.75 -29.109 -13.148 1 56.78 184 GLY A CA 1
ATOM 1494 C C . GLY A 1 184 ? 13.844 -27.891 -13.062 1 56.78 184 GLY A C 1
ATOM 1495 O O . GLY A 1 184 ? 12.672 -27.953 -13.445 1 56.78 184 GLY A O 1
ATOM 1496 N N . LEU A 1 185 ? 14.195 -26.906 -12.461 1 65.44 185 LEU A N 1
ATOM 1497 C CA . LEU A 1 185 ? 13.32 -25.75 -12.258 1 65.44 185 LEU A CA 1
ATOM 1498 C C . LEU A 1 185 ? 13.406 -24.797 -13.445 1 65.44 185 LEU A C 1
ATOM 1500 O O . LEU A 1 185 ? 12.43 -24.125 -13.773 1 65.44 185 LEU A O 1
ATOM 1504 N N . GLN A 1 186 ? 14.531 -24.609 -13.938 1 60.28 186 GLN A N 1
ATOM 1505 C CA . GLN A 1 186 ? 14.641 -23.672 -15.047 1 60.28 186 GLN A CA 1
ATOM 1506 C C . GLN A 1 186 ? 15.539 -24.219 -16.156 1 60.28 186 GLN A C 1
ATOM 1508 O O . GLN A 1 186 ? 16.703 -24.547 -15.906 1 60.28 186 GLN A O 1
ATOM 1513 N N . ARG A 1 187 ? 14.93 -24.984 -17.125 1 55.81 187 ARG A N 1
ATOM 1514 C CA . ARG A 1 187 ? 15.719 -25.344 -18.297 1 55.81 187 ARG A CA 1
ATOM 1515 C C . ARG A 1 187 ? 15.211 -24.609 -19.531 1 55.81 187 ARG A C 1
ATOM 1517 O O . ARG A 1 187 ? 14.031 -24.25 -19.609 1 55.81 187 ARG A O 1
ATOM 1524 N N . ARG A 1 188 ? 16.031 -23.906 -20.266 1 49.16 188 ARG A N 1
ATOM 1525 C CA . ARG A 1 188 ? 15.773 -23.078 -21.438 1 49.16 188 ARG A CA 1
ATOM 1526 C C . ARG A 1 188 ? 14.875 -23.812 -22.422 1 49.16 188 ARG A C 1
ATOM 1528 O O . ARG A 1 188 ? 14.742 -23.391 -23.578 1 49.16 188 ARG A O 1
ATOM 1535 N N . HIS A 1 189 ? 14.328 -25.016 -22.234 1 54.78 189 HIS A N 1
ATOM 1536 C CA . HIS A 1 189 ? 13.461 -25.469 -23.312 1 54.78 189 HIS A CA 1
ATOM 1537 C C . HIS A 1 189 ? 12.156 -24.688 -23.344 1 54.78 189 HIS A C 1
ATOM 1539 O O . HIS A 1 189 ? 11.516 -24.484 -22.312 1 54.78 189 HIS A O 1
ATOM 1545 N N . LEU A 1 190 ? 12.062 -23.859 -24.516 1 65.56 190 LEU A N 1
ATOM 1546 C CA . LEU A 1 190 ? 10.852 -23.078 -24.781 1 65.56 190 LEU A CA 1
ATOM 1547 C C . LEU A 1 190 ? 9.656 -24 -25.016 1 65.56 190 LEU A C 1
ATOM 1549 O O . LEU A 1 190 ? 9.609 -24.719 -26.016 1 65.56 190 LEU A O 1
ATOM 1553 N N . VAL A 1 191 ? 9.094 -24.516 -24.062 1 85.06 191 VAL A N 1
ATOM 1554 C CA . VAL A 1 191 ? 7.832 -25.234 -24.172 1 85.06 191 VAL A CA 1
ATOM 1555 C C . VAL A 1 191 ? 6.668 -24.266 -24.016 1 85.06 191 VAL A C 1
ATOM 1557 O O . VAL A 1 191 ? 6.723 -23.344 -23.203 1 85.06 191 VAL A O 1
ATOM 1560 N N . ASP A 1 192 ? 5.738 -24.438 -25.047 1 90.88 192 ASP A N 1
ATOM 1561 C CA . ASP A 1 192 ? 4.527 -23.641 -24.922 1 90.88 192 ASP A CA 1
ATOM 1562 C C . ASP A 1 192 ? 3.699 -24.062 -23.719 1 90.88 192 ASP A C 1
ATOM 1564 O O . ASP A 1 192 ? 3.018 -25.094 -23.75 1 90.88 192 ASP A O 1
ATOM 1568 N N . THR A 1 193 ? 3.762 -23.281 -22.719 1 94.5 193 THR A N 1
ATOM 1569 C CA . THR A 1 193 ? 2.996 -23.562 -21.516 1 94.5 193 THR A CA 1
ATOM 1570 C C . THR A 1 193 ? 1.525 -23.203 -21.703 1 94.5 193 THR A C 1
ATOM 1572 O O . THR A 1 193 ? 1.155 -22.594 -22.719 1 94.5 193 THR A O 1
ATOM 1575 N N . THR A 1 194 ? 0.714 -23.625 -20.734 1 97.06 194 THR A N 1
ATOM 1576 C CA . THR A 1 194 ? -0.711 -23.312 -20.766 1 97.06 194 THR A CA 1
ATOM 1577 C C . THR A 1 194 ? -0.94 -21.797 -20.812 1 97.06 194 THR A C 1
ATOM 1579 O O . THR A 1 194 ? -1.788 -21.328 -21.562 1 97.06 194 THR A O 1
ATOM 1582 N N . LEU A 1 195 ? -0.161 -21.047 -20.094 1 95.38 195 LEU A N 1
ATOM 1583 C CA . LEU A 1 195 ? -0.32 -19.594 -20.047 1 95.38 195 LEU A CA 1
ATOM 1584 C C . LEU A 1 195 ? 0.067 -18.969 -21.375 1 95.38 195 LEU A C 1
ATOM 1586 O O . LEU A 1 195 ? -0.634 -18.078 -21.875 1 95.38 195 LEU A O 1
ATOM 1590 N N . THR A 1 196 ? 1.148 -19.438 -21.938 1 94.38 196 THR A N 1
ATOM 1591 C CA . THR A 1 196 ? 1.598 -18.859 -23.203 1 94.38 196 THR A CA 1
ATOM 1592 C C . THR A 1 196 ? 0.574 -19.125 -24.312 1 94.38 196 THR A C 1
ATOM 1594 O O . THR A 1 196 ? 0.283 -18.234 -25.109 1 94.38 196 THR A O 1
ATOM 1597 N N . VAL A 1 197 ? 0.076 -20.328 -24.281 1 97.06 197 VAL A N 1
ATOM 1598 C CA . VAL A 1 197 ? -0.919 -20.688 -25.297 1 97.06 197 VAL A CA 1
ATOM 1599 C C . VAL A 1 197 ? -2.199 -19.891 -25.047 1 97.06 197 VAL A C 1
ATOM 1601 O O . VAL A 1 197 ? -2.816 -19.391 -26 1 97.06 197 VAL A O 1
ATOM 1604 N N . HIS A 1 198 ? -2.564 -19.719 -23.797 1 97.94 198 HIS A N 1
ATOM 1605 C CA . HIS A 1 198 ? -3.777 -19 -23.453 1 97.94 198 HIS A CA 1
ATOM 1606 C C . HIS A 1 198 ? -3.664 -17.516 -23.828 1 97.94 198 HIS A C 1
ATOM 1608 O O . HIS A 1 198 ? -4.594 -16.953 -24.406 1 97.94 198 HIS A O 1
ATOM 1614 N N . PHE A 1 199 ? -2.584 -16.906 -23.562 1 97.12 199 PHE A N 1
ATOM 1615 C CA . PHE A 1 199 ? -2.402 -15.469 -23.75 1 97.12 199 PHE A CA 1
ATOM 1616 C C . PHE A 1 199 ? -2.125 -15.141 -25.203 1 97.12 199 PHE A C 1
ATOM 1618 O O . PHE A 1 199 ? -2.598 -14.125 -25.719 1 97.12 199 PHE A O 1
ATOM 1625 N N . PHE A 1 200 ? -1.428 -16.062 -25.906 1 96.88 200 PHE A N 1
ATOM 1626 C CA . PHE A 1 200 ? -0.878 -15.625 -27.172 1 96.88 200 PHE A CA 1
ATOM 1627 C C . PHE A 1 200 ? -1.326 -16.547 -28.297 1 96.88 200 PHE A C 1
ATOM 1629 O O . PHE A 1 200 ? -0.926 -16.375 -29.453 1 96.88 200 PHE A O 1
ATOM 1636 N N . GLY A 1 201 ? -2.102 -17.547 -27.969 1 96 201 GLY A N 1
ATOM 1637 C CA . GLY A 1 201 ? -2.611 -18.469 -28.969 1 96 201 GLY A CA 1
ATOM 1638 C C . GLY A 1 201 ? -1.667 -19.625 -29.266 1 96 201 GLY A C 1
ATOM 1639 O O . GLY A 1 201 ? -0.505 -19.594 -28.844 1 96 201 GLY A O 1
ATOM 1640 N N . PRO A 1 202 ? -2.227 -20.594 -29.969 1 94.19 202 PRO A N 1
ATOM 1641 C CA . PRO A 1 202 ? -1.437 -21.797 -30.234 1 94.19 202 PRO A CA 1
ATOM 1642 C C . PRO A 1 202 ? -0.19 -21.5 -31.078 1 94.19 202 PRO A C 1
ATOM 1644 O O . PRO A 1 202 ? 0.814 -22.219 -30.953 1 94.19 202 PRO A O 1
ATOM 1647 N N . LYS A 1 203 ? -0.246 -20.453 -31.875 1 94.12 203 LYS A N 1
ATOM 1648 C CA . LYS A 1 203 ? 0.896 -20.094 -32.719 1 94.12 203 LYS A CA 1
ATOM 1649 C C . LYS A 1 203 ? 1.75 -19.016 -32.062 1 94.12 203 LYS A C 1
ATOM 1651 O O . LYS A 1 203 ? 2.799 -18.641 -32.594 1 94.12 203 LYS A O 1
ATOM 1656 N N . GLY A 1 204 ? 1.314 -18.484 -30.984 1 94.19 204 GLY A N 1
ATOM 1657 C CA . GLY A 1 204 ? 2.08 -17.5 -30.234 1 94.19 204 GLY A CA 1
ATOM 1658 C C . GLY A 1 204 ? 2.121 -16.141 -30.906 1 94.19 204 GLY A C 1
ATOM 1659 O O . GLY A 1 204 ? 3.061 -15.367 -30.703 1 94.19 204 GLY A O 1
ATOM 1660 N N . LYS A 1 205 ? 1.174 -15.875 -31.688 1 94.69 205 LYS A N 1
ATOM 1661 C CA . LYS A 1 205 ? 1.229 -14.656 -32.5 1 94.69 205 LYS A CA 1
ATOM 1662 C C . LYS A 1 205 ? 0.291 -13.586 -31.953 1 94.69 205 LYS A C 1
ATOM 1664 O O . LYS A 1 205 ? 0.397 -12.414 -32.312 1 94.69 205 LYS A O 1
ATOM 1669 N N . ASN A 1 206 ? -0.639 -13.953 -31.078 1 96.25 206 ASN A N 1
ATOM 1670 C CA . ASN A 1 206 ? -1.577 -12.992 -30.516 1 96.25 206 ASN A CA 1
ATOM 1671 C C . ASN A 1 206 ? -0.892 -12.055 -29.516 1 96.25 206 ASN A C 1
ATOM 1673 O O . ASN A 1 206 ? 0.217 -12.336 -29.062 1 96.25 206 ASN A O 1
ATOM 1677 N N . GLU A 1 207 ? -1.509 -10.961 -29.344 1 96.69 207 GLU A N 1
ATOM 1678 C CA . GLU A 1 207 ? -1.026 -9.977 -28.375 1 96.69 207 GLU A CA 1
ATOM 1679 C C . GLU A 1 207 ? -2.008 -9.82 -27.219 1 96.69 207 GLU A C 1
ATOM 1681 O O . GLU A 1 207 ? -3.217 -9.984 -27.391 1 96.69 207 GLU A O 1
ATOM 1686 N N . LEU A 1 208 ? -1.434 -9.523 -26.125 1 97.44 208 LEU A N 1
ATOM 1687 C CA . LEU A 1 208 ? -2.213 -9.398 -24.891 1 97.44 208 LEU A CA 1
ATOM 1688 C C . LEU A 1 208 ? -2.359 -7.938 -24.484 1 97.44 208 LEU A C 1
ATOM 1690 O O . LEU A 1 208 ? -1.363 -7.227 -24.359 1 97.44 208 LEU A O 1
ATOM 1694 N N . ARG A 1 209 ? -3.59 -7.516 -24.359 1 97.75 209 ARG A N 1
ATOM 1695 C CA . ARG A 1 209 ? -3.865 -6.191 -23.812 1 97.75 209 ARG A CA 1
ATOM 1696 C C . ARG A 1 209 ? -4.16 -6.266 -22.312 1 97.75 209 ARG A C 1
ATOM 1698 O O . ARG A 1 209 ? -4.469 -7.336 -21.797 1 97.75 209 ARG A O 1
ATOM 1705 N N . PHE A 1 210 ? -4.148 -5.105 -21.75 1 97.31 210 PHE A N 1
ATOM 1706 C CA . PHE A 1 210 ? -4.309 -5.082 -20.297 1 97.31 210 PHE A CA 1
ATOM 1707 C C . PHE A 1 210 ? -5.652 -5.68 -19.891 1 97.31 210 PHE A C 1
ATOM 1709 O O . PHE A 1 210 ? -5.734 -6.418 -18.906 1 97.31 210 PHE A O 1
ATOM 1716 N N . GLU A 1 211 ? -6.633 -5.336 -20.547 1 97.19 211 GLU A N 1
ATOM 1717 C CA . GLU A 1 211 ? -7.973 -5.793 -20.188 1 97.19 211 GLU A CA 1
ATOM 1718 C C . GLU A 1 211 ? -8.039 -7.316 -20.141 1 97.19 211 GLU A C 1
ATOM 1720 O O . GLU A 1 211 ? -8.648 -7.887 -19.234 1 97.19 211 GLU A O 1
ATOM 1725 N N . GLY A 1 212 ? -7.484 -7.941 -21.094 1 97 212 GLY A N 1
ATOM 1726 C CA . GLY A 1 212 ? -7.434 -9.391 -21.094 1 97 212 GLY A CA 1
ATOM 1727 C C . GLY A 1 212 ? -6.641 -9.961 -19.922 1 97 212 GLY A C 1
ATOM 1728 O O . GLY A 1 212 ? -7.055 -10.938 -19.297 1 97 212 GLY A O 1
ATOM 1729 N N . PHE A 1 213 ? -5.539 -9.352 -19.672 1 96.81 213 PHE A N 1
ATOM 1730 C CA . PHE A 1 213 ? -4.695 -9.766 -18.562 1 96.81 213 PHE A CA 1
ATOM 1731 C C . PHE A 1 213 ? -5.43 -9.602 -17.234 1 96.81 213 PHE A C 1
ATOM 1733 O O . PHE A 1 213 ? -5.434 -10.508 -16.406 1 96.81 213 PHE A O 1
ATOM 1740 N N . ARG A 1 214 ? -5.965 -8.492 -17.078 1 96.94 214 ARG A N 1
ATOM 1741 C CA . ARG A 1 214 ? -6.727 -8.188 -15.875 1 96.94 214 ARG A CA 1
ATOM 1742 C C . ARG A 1 214 ? -7.828 -9.219 -15.648 1 96.94 214 ARG A C 1
ATOM 1744 O O . ARG A 1 214 ? -7.98 -9.734 -14.539 1 96.94 214 ARG A O 1
ATOM 1751 N N . ARG A 1 215 ? -8.57 -9.531 -16.625 1 96.69 215 ARG A N 1
ATOM 1752 C CA . ARG A 1 215 ? -9.656 -10.5 -16.531 1 96.69 215 ARG A CA 1
ATOM 1753 C C . ARG A 1 215 ? -9.133 -11.875 -16.125 1 96.69 215 ARG A C 1
ATOM 1755 O O . ARG A 1 215 ? -9.734 -12.562 -15.305 1 96.69 215 ARG A O 1
ATOM 1762 N N . PHE A 1 216 ? -8.117 -12.25 -16.781 1 97.38 216 PHE A N 1
ATOM 1763 C CA . PHE A 1 216 ? -7.5 -13.523 -16.438 1 97.38 216 PHE A CA 1
ATOM 1764 C C . PHE A 1 216 ? -7.152 -13.578 -14.953 1 97.38 216 PHE A C 1
ATOM 1766 O O . PHE A 1 216 ? -7.465 -14.555 -14.273 1 97.38 216 PHE A O 1
ATOM 1773 N N . MET A 1 217 ? -6.488 -12.547 -14.469 1 96.25 217 MET A N 1
ATOM 1774 C CA . MET A 1 217 ? -6.043 -12.508 -13.078 1 96.25 217 MET A CA 1
ATOM 1775 C C . MET A 1 217 ? -7.234 -12.5 -12.125 1 96.25 217 MET A C 1
ATOM 1777 O O . MET A 1 217 ? -7.223 -13.188 -11.102 1 96.25 217 MET A O 1
ATOM 1781 N N . GLU A 1 218 ? -8.203 -11.758 -12.445 1 95.12 218 GLU A N 1
ATOM 1782 C CA . GLU A 1 218 ? -9.414 -11.703 -11.625 1 95.12 218 GLU A CA 1
ATOM 1783 C C . GLU A 1 218 ? -10.109 -13.062 -11.586 1 95.12 218 GLU A C 1
ATOM 1785 O O . GLU A 1 218 ? -10.602 -13.484 -10.531 1 95.12 218 GLU A O 1
ATOM 1790 N N . ASN A 1 219 ? -10.18 -13.672 -12.727 1 95.94 219 ASN A N 1
ATOM 1791 C CA . ASN A 1 219 ? -10.758 -15.008 -12.789 1 95.94 219 ASN A CA 1
ATOM 1792 C C . ASN A 1 219 ? -9.992 -15.992 -11.914 1 95.94 219 ASN A C 1
ATOM 1794 O O . ASN A 1 219 ? -10.594 -16.766 -11.172 1 95.94 219 ASN A O 1
ATOM 1798 N N . LEU A 1 220 ? -8.703 -15.938 -12.055 1 95.94 220 LEU A N 1
ATOM 1799 C CA . LEU A 1 220 ? -7.879 -16.844 -11.266 1 95.94 220 LEU A CA 1
ATOM 1800 C C . LEU A 1 220 ? -8.031 -16.562 -9.773 1 95.94 220 LEU A C 1
ATOM 1802 O O . LEU A 1 220 ? -8.102 -17.5 -8.969 1 95.94 220 LEU A O 1
ATOM 1806 N N . GLN A 1 221 ? -8.086 -15.344 -9.367 1 93.44 221 GLN A N 1
ATOM 1807 C CA . GLN A 1 221 ? -8.352 -14.984 -7.973 1 93.44 221 GLN A CA 1
ATOM 1808 C C . GLN A 1 221 ? -9.664 -15.594 -7.484 1 93.44 221 GLN A C 1
ATOM 1810 O O . GLN A 1 221 ? -9.719 -16.172 -6.395 1 93.44 221 GLN A O 1
ATOM 1815 N N . THR A 1 222 ? -10.625 -15.438 -8.281 1 94.62 222 THR A N 1
ATOM 1816 C CA . THR A 1 222 ? -11.938 -15.969 -7.93 1 94.62 222 THR A CA 1
ATOM 1817 C C . THR A 1 222 ? -11.883 -17.484 -7.777 1 94.62 222 THR A C 1
ATOM 1819 O O . THR A 1 222 ? -12.484 -18.047 -6.859 1 94.62 222 THR A O 1
ATOM 1822 N N . GLU A 1 223 ? -11.172 -18.094 -8.664 1 94.5 223 GLU A N 1
ATOM 1823 C CA . GLU A 1 223 ? -11.047 -19.547 -8.625 1 94.5 223 GLU A CA 1
ATOM 1824 C C . GLU A 1 223 ? -10.406 -20.016 -7.316 1 94.5 223 GLU A C 1
ATOM 1826 O O . GLU A 1 223 ? -10.875 -20.969 -6.699 1 94.5 223 GLU A O 1
ATOM 1831 N N . VAL A 1 224 ? -9.414 -19.391 -6.906 1 92.62 224 VAL A N 1
ATOM 1832 C CA . VAL A 1 224 ? -8.711 -19.734 -5.68 1 92.62 224 VAL A CA 1
ATOM 1833 C C . VAL A 1 224 ? -9.625 -19.5 -4.477 1 92.62 224 VAL A C 1
ATOM 1835 O O . VAL A 1 224 ? -9.68 -20.344 -3.568 1 92.62 224 VAL A O 1
ATOM 1838 N N . LEU A 1 225 ? -10.328 -18.453 -4.504 1 92.75 225 LEU A N 1
ATOM 1839 C CA . LEU A 1 225 ? -11.25 -18.156 -3.412 1 92.75 225 LEU A CA 1
ATOM 1840 C C . LEU A 1 225 ? -12.359 -19.188 -3.328 1 92.75 225 LEU A C 1
ATOM 1842 O O . LEU A 1 225 ? -12.789 -19.562 -2.232 1 92.75 225 LEU A O 1
ATOM 1846 N N . GLU A 1 226 ? -12.758 -19.578 -4.445 1 93.81 226 GLU A N 1
ATOM 1847 C CA . GLU A 1 226 ? -13.797 -20.594 -4.465 1 93.81 226 GLU A CA 1
ATOM 1848 C C . GLU A 1 226 ? -13.297 -21.906 -3.867 1 93.81 226 GLU A C 1
ATOM 1850 O O . GLU A 1 226 ? -14.031 -22.594 -3.162 1 93.81 226 GLU A O 1
ATOM 1855 N N . LEU A 1 227 ? -12.133 -22.234 -4.184 1 91.44 227 LEU A N 1
ATOM 1856 C CA . LEU A 1 227 ? -11.547 -23.453 -3.619 1 91.44 227 LEU A CA 1
ATOM 1857 C C . LEU A 1 227 ? -11.461 -23.344 -2.1 1 91.44 227 LEU A C 1
ATOM 1859 O O . LEU A 1 227 ? -11.797 -24.297 -1.392 1 91.44 227 LEU A O 1
ATOM 1863 N N . GLU A 1 228 ? -11.008 -22.25 -1.646 1 90.38 228 GLU A N 1
ATOM 1864 C CA . GLU A 1 228 ? -10.93 -22.031 -0.203 1 90.38 228 GLU A CA 1
ATOM 1865 C C . GLU A 1 228 ? -12.312 -22.094 0.436 1 90.38 228 GLU A C 1
ATOM 1867 O O . GLU A 1 228 ? -12.492 -22.703 1.492 1 90.38 228 GLU A O 1
ATOM 1872 N N . PHE A 1 229 ? -13.227 -21.469 -0.187 1 94.94 229 PHE A N 1
ATOM 1873 C CA . PHE A 1 229 ? -14.609 -21.469 0.284 1 94.94 229 PHE A CA 1
ATOM 1874 C C . PHE A 1 229 ? -15.172 -22.875 0.313 1 94.94 229 PHE A C 1
ATOM 1876 O O . PHE A 1 229 ? -15.789 -23.297 1.301 1 94.94 229 PHE A O 1
ATOM 1883 N N . ASN A 1 230 ? -14.922 -23.609 -0.68 1 93.06 230 ASN A N 1
ATOM 1884 C CA . ASN A 1 230 ? -15.477 -24.953 -0.835 1 93.06 230 ASN A CA 1
ATOM 1885 C C . ASN A 1 230 ? -14.836 -25.938 0.126 1 93.06 230 ASN A C 1
ATOM 1887 O O . ASN A 1 230 ? -15.414 -26.984 0.432 1 93.06 230 ASN A O 1
ATOM 1891 N N . GLU A 1 231 ? -13.664 -25.641 0.517 1 90.12 231 GLU A N 1
ATOM 1892 C CA . GLU A 1 231 ? -13.031 -26.484 1.535 1 90.12 231 GLU A CA 1
ATOM 1893 C C . GLU A 1 231 ? -13.922 -26.625 2.766 1 90.12 231 GLU A C 1
ATOM 1895 O O . GLU A 1 231 ? -13.953 -27.672 3.4 1 90.12 231 GLU A O 1
ATOM 1900 N N . PHE A 1 232 ? -14.648 -25.609 3.033 1 92.38 232 PHE A N 1
ATOM 1901 C CA . PHE A 1 232 ? -15.461 -25.609 4.242 1 92.38 232 PHE A CA 1
ATOM 1902 C C . PHE A 1 232 ? -16.938 -25.797 3.908 1 92.38 232 PHE A C 1
ATOM 1904 O O . PHE A 1 232 ? -17.672 -26.453 4.652 1 92.38 232 PHE A O 1
ATOM 1911 N N . SER A 1 233 ? -17.328 -25.234 2.834 1 95.38 233 SER A N 1
ATOM 1912 C CA . SER A 1 233 ? -18.734 -25.312 2.492 1 95.38 233 SER A CA 1
ATOM 1913 C C . SER A 1 233 ? -19.109 -26.734 2.062 1 95.38 233 SER A C 1
ATOM 1915 O O . SER A 1 233 ? -20.266 -27.141 2.197 1 95.38 233 SER A O 1
ATOM 1917 N N . LYS A 1 234 ? -18.203 -27.406 1.43 1 93 234 LYS A N 1
ATOM 1918 C CA . LYS A 1 234 ? -18.422 -28.75 0.898 1 93 234 LYS A CA 1
ATOM 1919 C C . LYS A 1 234 ? -19.609 -28.781 -0.046 1 93 234 LYS A C 1
ATOM 1921 O O . LYS A 1 234 ? -20.469 -29.656 0.059 1 93 234 LYS A O 1
ATOM 1926 N N . GLY A 1 235 ? -19.703 -27.75 -0.763 1 90.56 235 GLY A N 1
ATOM 1927 C CA . GLY A 1 235 ? -20.75 -27.688 -1.771 1 90.56 235 GLY A CA 1
ATOM 1928 C C . GLY A 1 235 ? -21.969 -26.906 -1.318 1 90.56 235 GLY A C 1
ATOM 1929 O O . GLY A 1 235 ? -22.875 -26.641 -2.115 1 90.56 235 GLY A O 1
ATOM 1930 N N . ALA A 1 236 ? -22.047 -26.578 -0.094 1 94 236 ALA A N 1
ATOM 1931 C CA . ALA A 1 236 ? -23.156 -25.781 0.415 1 94 236 ALA A CA 1
ATOM 1932 C C . ALA A 1 236 ? -23.062 -24.344 -0.078 1 94 236 ALA A C 1
ATOM 1934 O O . ALA A 1 236 ? -22 -23.891 -0.481 1 94 236 ALA A O 1
ATOM 1935 N N . PRO A 1 237 ? -24.156 -23.734 -0.108 1 94.5 237 PRO A N 1
ATOM 1936 C CA . PRO A 1 237 ? -24.172 -22.359 -0.617 1 94.5 237 PRO A CA 1
ATOM 1937 C C . PRO A 1 237 ? -23.516 -21.359 0.339 1 94.5 237 PRO A C 1
ATOM 1939 O O . PRO A 1 237 ? -23.156 -20.25 -0.064 1 94.5 237 PRO A O 1
ATOM 1942 N N . THR A 1 238 ? -23.438 -21.781 1.599 1 96.75 238 THR A N 1
ATOM 1943 C CA . THR A 1 238 ? -22.844 -20.875 2.582 1 96.75 238 THR A CA 1
ATOM 1944 C C . THR A 1 238 ? -21.875 -21.625 3.488 1 96.75 238 THR A C 1
ATOM 1946 O O . THR A 1 238 ? -21.891 -22.859 3.541 1 96.75 238 THR A O 1
ATOM 1949 N N . ILE A 1 239 ? -21.016 -20.844 4.125 1 96.69 239 ILE A N 1
ATOM 1950 C CA . ILE A 1 239 ? -20.188 -21.359 5.211 1 96.69 239 ILE A CA 1
ATOM 1951 C C . ILE A 1 239 ? -20.594 -20.688 6.523 1 96.69 239 ILE A C 1
ATOM 1953 O O . ILE A 1 239 ? -21.234 -19.641 6.523 1 96.69 239 ILE A O 1
ATOM 1957 N N . SER A 1 240 ? -20.234 -21.359 7.555 1 95.38 240 SER A N 1
ATOM 1958 C CA . SER A 1 240 ? -20.531 -20.781 8.859 1 95.38 240 SER A CA 1
ATOM 1959 C C . SER A 1 240 ? -19.625 -19.609 9.164 1 95.38 240 SER A C 1
ATOM 1961 O O . SER A 1 240 ? -18.562 -19.453 8.555 1 95.38 240 SER A O 1
ATOM 1963 N N . GLU A 1 241 ? -20.062 -18.797 10.117 1 96.06 241 GLU A N 1
ATOM 1964 C CA . GLU A 1 241 ? -19.219 -17.688 10.578 1 96.06 241 GLU A CA 1
ATOM 1965 C C . GLU A 1 241 ? -17.906 -18.203 11.148 1 96.06 241 GLU A C 1
ATOM 1967 O O . GLU A 1 241 ? -16.859 -17.578 10.961 1 96.06 241 GLU A O 1
ATOM 1972 N N . MET A 1 242 ? -18.016 -19.297 11.766 1 94.56 242 MET A N 1
ATOM 1973 C CA . MET A 1 242 ? -16.812 -19.922 12.328 1 94.56 242 MET A CA 1
ATOM 1974 C C . MET A 1 242 ? -15.844 -20.328 11.227 1 94.56 242 MET A C 1
ATOM 1976 O O . MET A 1 242 ? -14.633 -20.109 11.336 1 94.56 242 MET A O 1
ATOM 1980 N N . ASP A 1 243 ? -16.391 -20.906 10.211 1 94.69 243 ASP A N 1
ATOM 1981 C CA . ASP A 1 243 ? -15.555 -21.312 9.078 1 94.69 243 ASP A CA 1
ATOM 1982 C C . ASP A 1 243 ? -14.938 -20.094 8.391 1 94.69 243 ASP A C 1
ATOM 1984 O O . ASP A 1 243 ? -13.773 -20.125 7.992 1 94.69 243 ASP A O 1
ATOM 1988 N N . PHE A 1 244 ? -15.727 -19.141 8.289 1 95.31 244 PHE A N 1
ATOM 1989 C CA . PHE A 1 244 ? -15.234 -17.875 7.742 1 95.31 244 PHE A CA 1
ATOM 1990 C C . PHE A 1 244 ? -14.047 -17.359 8.547 1 95.31 244 PHE A C 1
ATOM 1992 O O . PHE A 1 244 ? -13.016 -17 7.973 1 95.31 244 PHE A O 1
ATOM 1999 N N . ALA A 1 245 ? -14.156 -17.359 9.828 1 94.5 245 ALA A N 1
ATOM 2000 C CA . ALA A 1 245 ? -13.086 -16.906 10.711 1 94.5 245 ALA A CA 1
ATOM 2001 C C . ALA A 1 245 ? -11.836 -17.766 10.539 1 94.5 245 ALA A C 1
ATOM 2003 O O . ALA A 1 245 ? -10.719 -17.25 10.516 1 94.5 245 ALA A O 1
ATOM 2004 N N . ARG A 1 246 ? -12.031 -19.016 10.398 1 92.5 246 ARG A N 1
ATOM 2005 C CA . ARG A 1 246 ? -10.914 -19.938 10.227 1 92.5 246 ARG A CA 1
ATOM 2006 C C . ARG A 1 246 ? -10.141 -19.641 8.953 1 92.5 246 ARG A C 1
ATOM 2008 O O . ARG A 1 246 ? -8.906 -19.625 8.953 1 92.5 246 ARG A O 1
ATOM 2015 N N . ILE A 1 247 ? -10.859 -19.406 7.863 1 90.44 247 ILE A N 1
ATOM 2016 C CA . ILE A 1 247 ? -10.211 -19.094 6.594 1 90.44 247 ILE A CA 1
ATOM 2017 C C . ILE A 1 247 ? -9.445 -17.766 6.715 1 90.44 247 ILE A C 1
ATOM 2019 O O . ILE A 1 247 ? -8.289 -17.672 6.297 1 90.44 247 ILE A O 1
ATOM 2023 N N . LEU A 1 248 ? -10.039 -16.797 7.355 1 90.12 248 LEU A N 1
ATOM 2024 C CA . LEU A 1 248 ? -9.469 -15.469 7.461 1 90.12 248 LEU A CA 1
ATOM 2025 C C . LEU A 1 248 ? -8.18 -15.492 8.281 1 90.12 248 LEU A C 1
ATOM 2027 O O . LEU A 1 248 ? -7.211 -14.812 7.945 1 90.12 248 LEU A O 1
ATOM 2031 N N . LEU A 1 249 ? -8.219 -16.281 9.305 1 90.12 249 LEU A N 1
ATOM 2032 C CA . LEU A 1 249 ? -7.121 -16.25 10.258 1 90.12 249 LEU A CA 1
ATOM 2033 C C . LEU A 1 249 ? -6.027 -17.234 9.867 1 90.12 249 LEU A C 1
ATOM 2035 O O . LEU A 1 249 ? -4.926 -17.203 10.414 1 90.12 249 LEU A O 1
ATOM 2039 N N . ARG A 1 250 ? -6.324 -18 8.883 1 83.31 250 ARG A N 1
ATOM 2040 C CA . ARG A 1 250 ? -5.43 -19.078 8.477 1 83.31 250 ARG A CA 1
ATOM 2041 C C . ARG A 1 250 ? -4.074 -18.531 8.047 1 83.31 250 ARG A C 1
ATOM 2043 O O . ARG A 1 250 ? -3.041 -19.156 8.289 1 83.31 250 ARG A O 1
ATOM 2050 N N . TYR A 1 251 ? -4.098 -17.375 7.496 1 76.25 251 TYR A N 1
ATOM 2051 C CA . TYR A 1 251 ? -2.863 -16.875 6.902 1 76.25 251 TYR A CA 1
ATOM 2052 C C . TYR A 1 251 ? -2.26 -15.766 7.766 1 76.25 251 TYR A C 1
ATOM 2054 O O . TYR A 1 251 ? -1.406 -15.008 7.301 1 76.25 251 TYR A O 1
ATOM 2062 N N . THR A 1 252 ? -2.693 -15.617 8.906 1 83.75 252 THR A N 1
ATOM 2063 C CA . THR A 1 252 ? -2.127 -14.633 9.82 1 83.75 252 THR A CA 1
ATOM 2064 C C . THR A 1 252 ? -0.977 -15.242 10.617 1 83.75 252 THR A C 1
ATOM 2066 O O . THR A 1 252 ? -0.77 -16.453 10.594 1 83.75 252 THR A O 1
ATOM 2069 N N . TYR A 1 253 ? -0.221 -14.438 11.352 1 78.12 253 TYR A N 1
ATOM 2070 C CA . TYR A 1 253 ? 0.919 -14.875 12.148 1 78.12 253 TYR A CA 1
ATOM 2071 C C . TYR A 1 253 ? 0.504 -15.148 13.586 1 78.12 253 TYR A C 1
ATOM 2073 O O . TYR A 1 253 ? 1.353 -15.234 14.477 1 78.12 253 TYR A O 1
ATOM 2081 N N . LEU A 1 254 ? -0.692 -15.305 13.727 1 82.44 254 LEU A N 1
ATOM 2082 C CA . LEU A 1 254 ? -1.165 -15.562 15.086 1 82.44 254 LEU A CA 1
ATOM 2083 C C . LEU A 1 254 ? -0.685 -16.922 15.578 1 82.44 254 LEU A C 1
ATOM 2085 O O . LEU A 1 254 ? -0.67 -17.891 14.82 1 82.44 254 LEU A O 1
ATOM 2089 N N . ASP A 1 255 ? -0.211 -16.859 16.75 1 83.94 255 ASP A N 1
ATOM 2090 C CA . ASP A 1 255 ? 0.086 -18.156 17.359 1 83.94 255 ASP A CA 1
ATOM 2091 C C . ASP A 1 255 ? -1.197 -18.922 17.672 1 83.94 255 ASP A C 1
ATOM 2093 O O . ASP A 1 255 ? -2.297 -18.375 17.547 1 83.94 255 ASP A O 1
ATOM 2097 N N . THR A 1 256 ? -1.02 -20.125 18.047 1 85.44 256 THR A N 1
ATOM 2098 C CA . THR A 1 256 ? -2.154 -21.016 18.234 1 85.44 256 THR A CA 1
ATOM 2099 C C . THR A 1 256 ? -3.072 -20.5 19.344 1 85.44 256 THR A C 1
ATOM 2101 O O . THR A 1 256 ? -4.297 -20.531 19.203 1 85.44 256 THR A O 1
ATOM 2104 N N . ASP A 1 257 ? -2.5 -20.016 20.328 1 88.44 257 ASP A N 1
ATOM 2105 C CA . ASP A 1 257 ? -3.314 -19.531 21.438 1 88.44 257 ASP A CA 1
ATOM 2106 C C . ASP A 1 257 ? -4.148 -18.328 21.016 1 88.44 257 ASP A C 1
ATOM 2108 O O . ASP A 1 257 ? -5.34 -18.25 21.328 1 88.44 257 ASP A O 1
ATOM 2112 N N . ALA A 1 258 ? -3.521 -17.5 20.438 1 88.69 258 ALA A N 1
ATOM 2113 C CA . ALA A 1 258 ? -4.223 -16.297 19.953 1 88.69 258 ALA A CA 1
ATOM 2114 C C . ALA A 1 258 ? -5.309 -16.672 18.953 1 88.69 258 ALA A C 1
ATOM 2116 O O . ALA A 1 258 ? -6.418 -16.141 19 1 88.69 258 ALA A O 1
ATOM 2117 N N . TYR A 1 259 ? -4.93 -17.547 18.109 1 89.81 259 TYR A N 1
ATOM 2118 C CA . TYR A 1 259 ? -5.875 -18.062 17.125 1 89.81 259 TYR A CA 1
ATOM 2119 C C . TYR A 1 259 ? -7.137 -18.594 17.797 1 89.81 259 TYR A C 1
ATOM 2121 O O . TYR A 1 259 ? -8.25 -18.203 17.438 1 89.81 259 TYR A O 1
ATOM 2129 N N . ASP A 1 260 ? -6.992 -19.344 18.797 1 92.38 260 ASP A N 1
ATOM 2130 C CA . ASP A 1 260 ? -8.125 -19.938 19.5 1 92.38 260 ASP A CA 1
ATOM 2131 C C . ASP A 1 260 ? -8.93 -18.875 20.234 1 92.38 260 ASP A C 1
ATOM 2133 O O . ASP A 1 260 ? -10.156 -18.969 20.328 1 92.38 260 ASP A O 1
ATOM 2137 N N . MET A 1 261 ? -8.289 -17.953 20.656 1 92.75 261 MET A N 1
ATOM 2138 C CA . MET A 1 261 ? -8.977 -16.875 21.359 1 92.75 261 MET A CA 1
ATOM 2139 C C . MET A 1 261 ? -9.938 -16.141 20.422 1 92.75 261 MET A C 1
ATOM 2141 O O . MET A 1 261 ? -11.055 -15.797 20.828 1 92.75 261 MET A O 1
ATOM 2145 N N . TYR A 1 262 ? -9.5 -15.891 19.266 1 93.25 262 TYR A N 1
ATOM 2146 C CA . TYR A 1 262 ? -10.367 -15.234 18.297 1 93.25 262 TYR A CA 1
ATOM 2147 C C . TYR A 1 262 ? -11.594 -16.078 17.984 1 93.25 262 TYR A C 1
ATOM 2149 O O . TYR A 1 262 ? -12.711 -15.57 17.906 1 93.25 262 TYR A O 1
ATOM 2157 N N . LEU A 1 263 ? -11.359 -17.297 17.812 1 93.62 263 LEU A N 1
ATOM 2158 C CA . LEU A 1 263 ? -12.453 -18.203 17.484 1 93.62 263 LEU A CA 1
ATOM 2159 C C . LEU A 1 263 ? -13.422 -18.328 18.656 1 93.62 263 LEU A C 1
ATOM 2161 O O . LEU A 1 263 ? -14.641 -18.344 18.469 1 93.62 263 LEU A O 1
ATOM 2165 N N . ASP A 1 264 ? -12.891 -18.422 19.828 1 93.56 264 ASP A N 1
ATOM 2166 C CA . ASP A 1 264 ? -13.719 -18.516 21.031 1 93.56 264 ASP A CA 1
ATOM 2167 C C . ASP A 1 264 ? -14.57 -17.266 21.203 1 93.56 264 ASP A C 1
ATOM 2169 O O . ASP A 1 264 ? -15.742 -17.344 21.594 1 93.56 264 ASP A O 1
ATOM 2173 N N . ARG A 1 265 ? -14.016 -16.188 20.953 1 93.56 265 ARG A N 1
ATOM 2174 C CA . ARG A 1 265 ? -14.742 -14.93 21.047 1 93.56 265 ARG A CA 1
ATOM 2175 C C . ARG A 1 265 ? -15.93 -14.914 20.109 1 93.56 265 ARG A C 1
ATOM 2177 O O . ARG A 1 265 ? -17.031 -14.508 20.484 1 93.56 265 ARG A O 1
ATOM 2184 N N . LEU A 1 266 ? -15.68 -15.32 18.953 1 94.12 266 LEU A N 1
ATOM 2185 C CA . LEU A 1 266 ? -16.75 -15.383 17.969 1 94.12 266 LEU A CA 1
ATOM 2186 C C . LEU A 1 266 ? -17.844 -16.344 18.422 1 94.12 266 LEU A C 1
ATOM 2188 O O . LEU A 1 266 ? -19.031 -16.047 18.297 1 94.12 266 LEU A O 1
ATOM 2192 N N . LEU A 1 267 ? -17.453 -17.453 18.891 1 91.94 267 LEU A N 1
ATOM 2193 C CA . LEU A 1 267 ? -18.391 -18.453 19.344 1 91.94 267 LEU A CA 1
ATOM 2194 C C . LEU A 1 267 ? -19.297 -17.906 20.453 1 91.94 267 LEU A C 1
ATOM 2196 O O . LEU A 1 267 ? -20.5 -18.172 20.469 1 91.94 267 LEU A O 1
ATOM 2200 N N . ASP A 1 268 ? -18.719 -17.141 21.266 1 91.62 268 ASP A N 1
ATOM 2201 C CA . ASP A 1 268 ? -19.438 -16.562 22.391 1 91.62 268 ASP A CA 1
ATOM 2202 C C . ASP A 1 268 ? -20.422 -15.492 21.938 1 91.62 268 ASP A C 1
ATOM 2204 O O . ASP A 1 268 ? -21.469 -15.289 22.547 1 91.62 268 ASP A O 1
ATOM 2208 N N . ARG A 1 269 ? -20.078 -14.844 20.906 1 90.31 269 ARG A N 1
ATOM 2209 C CA . ARG A 1 269 ? -20.844 -13.672 20.484 1 90.31 269 ARG A CA 1
ATOM 2210 C C . ARG A 1 269 ? -21.859 -14.039 19.422 1 90.31 269 ARG A C 1
ATOM 2212 O O . ARG A 1 269 ? -22.828 -13.305 19.203 1 90.31 269 ARG A O 1
ATOM 2219 N N . GLU A 1 270 ? -21.5 -15.07 18.812 1 78.44 270 GLU A N 1
ATOM 2220 C CA . GLU A 1 270 ? -22.344 -15.445 17.688 1 78.44 270 GLU A CA 1
ATOM 2221 C C . GLU A 1 270 ? -23.688 -16 18.156 1 78.44 270 GLU A C 1
ATOM 2223 O O . GLU A 1 270 ? -23.734 -16.875 19.016 1 78.44 270 GLU A O 1
ATOM 2228 N N . GLU A 1 271 ? -24.781 -15.328 17.828 1 71.5 271 GLU A N 1
ATOM 2229 C CA . GLU A 1 271 ? -26.094 -15.805 18.219 1 71.5 271 GLU A CA 1
ATOM 2230 C C . GLU A 1 271 ? -26.578 -16.906 17.281 1 71.5 271 GLU A C 1
ATOM 2232 O O . GLU A 1 271 ? -26.938 -18 17.719 1 71.5 271 GLU A O 1
ATOM 2237 N N . ALA A 1 272 ? -26.922 -16.484 16.016 1 68.88 272 ALA A N 1
ATOM 2238 C CA . ALA A 1 272 ? -27.453 -17.422 15.031 1 68.88 272 ALA A CA 1
ATOM 2239 C C . ALA A 1 272 ? -26.531 -17.547 13.82 1 68.88 272 ALA A C 1
ATOM 2241 O O . ALA A 1 272 ? -25.859 -16.578 13.445 1 68.88 272 ALA A O 1
ATOM 2242 N N . ASP A 1 273 ? -26.406 -18.812 13.422 1 78.44 273 ASP A N 1
ATOM 2243 C CA . ASP A 1 273 ? -25.641 -19.078 12.203 1 78.44 273 ASP A CA 1
ATOM 2244 C C . ASP A 1 273 ? -26.422 -18.672 10.961 1 78.44 273 ASP A C 1
ATOM 2246 O O . ASP A 1 273 ? -27.328 -19.406 10.523 1 78.44 273 ASP A O 1
ATOM 2250 N N . LYS A 1 274 ? -26.328 -17.578 10.469 1 89.12 274 LYS A N 1
ATOM 2251 C CA . LYS A 1 274 ? -26.969 -17.125 9.242 1 89.12 274 LYS A CA 1
ATOM 2252 C C . LYS A 1 274 ? -26.203 -17.609 8.008 1 89.12 274 LYS A C 1
ATOM 2254 O O . LYS A 1 274 ? -26.812 -17.969 6.996 1 89.12 274 LYS A O 1
ATOM 2259 N N . GLY A 1 275 ? -24.953 -17.766 8.188 1 95.31 275 GLY A N 1
ATOM 2260 C CA . GLY A 1 275 ? -24.125 -18.234 7.102 1 95.31 275 GLY A CA 1
ATOM 2261 C C . GLY A 1 275 ? -23.594 -17.125 6.227 1 95.31 275 GLY A C 1
ATOM 2262 O O . GLY A 1 275 ? -24.188 -16.047 6.152 1 95.31 275 GLY A O 1
ATOM 2263 N N . ILE A 1 276 ? -22.516 -17.375 5.566 1 96.5 276 ILE A N 1
ATOM 2264 C CA . ILE A 1 276 ? -21.859 -16.438 4.664 1 96.5 276 ILE A CA 1
ATOM 2265 C C . ILE A 1 276 ? -21.812 -17.031 3.258 1 96.5 276 ILE A C 1
ATOM 2267 O O . ILE A 1 276 ? -21.266 -18.109 3.055 1 96.5 276 ILE A O 1
ATOM 2271 N N . SER A 1 277 ? -22.375 -16.312 2.314 1 97.31 277 SER A N 1
ATOM 2272 C CA . SER A 1 277 ? -22.375 -16.781 0.934 1 97.31 277 SER A CA 1
ATOM 2273 C C . SER A 1 277 ? -21 -16.594 0.281 1 97.31 277 SER A C 1
ATOM 2275 O O . SER A 1 277 ? -20.172 -15.844 0.792 1 97.31 277 SER A O 1
ATOM 2277 N N . PHE A 1 278 ? -20.797 -17.25 -0.821 1 96.5 278 PHE A N 1
ATOM 2278 C CA . PHE A 1 278 ? -19.531 -17.094 -1.54 1 96.5 278 PHE A CA 1
ATOM 2279 C C . PHE A 1 278 ? -19.359 -15.641 -1.992 1 96.5 278 PHE A C 1
ATOM 2281 O O . PHE A 1 278 ? -18.25 -15.109 -1.933 1 96.5 278 PHE A O 1
ATOM 2288 N N . GLU A 1 279 ? -20.391 -15.102 -2.445 1 95.19 279 GLU A N 1
ATOM 2289 C CA . GLU A 1 279 ? -20.297 -13.719 -2.908 1 95.19 279 GLU A CA 1
ATOM 2290 C C . GLU A 1 279 ? -19.844 -12.797 -1.788 1 95.19 279 GLU A C 1
ATOM 2292 O O . GLU A 1 279 ? -18.984 -11.938 -1.999 1 95.19 279 GLU A O 1
ATOM 2297 N N . GLU A 1 280 ? -20.391 -13.008 -0.655 1 95.69 280 GLU A N 1
ATOM 2298 C CA . GLU A 1 280 ? -19.969 -12.219 0.496 1 95.69 280 GLU A CA 1
ATOM 2299 C C . GLU A 1 280 ? -18.5 -12.461 0.812 1 95.69 280 GLU A C 1
ATOM 2301 O O . GLU A 1 280 ? -17.75 -11.516 1.072 1 95.69 280 GLU A O 1
ATOM 2306 N N . PHE A 1 281 ? -18.188 -13.672 0.791 1 95.81 281 PHE A N 1
ATOM 2307 C CA . PHE A 1 281 ? -16.812 -14.078 1.048 1 95.81 281 PHE A CA 1
ATOM 2308 C C . PHE A 1 281 ? -15.867 -13.445 0.039 1 95.81 281 PHE A C 1
ATOM 2310 O O . PHE A 1 281 ? -14.852 -12.859 0.419 1 95.81 281 PHE A O 1
ATOM 2317 N N . ARG A 1 282 ? -16.203 -13.539 -1.176 1 93.81 282 ARG A N 1
ATOM 2318 C CA . ARG A 1 282 ? -15.383 -13.023 -2.27 1 93.81 282 ARG A CA 1
ATOM 2319 C C . ARG A 1 282 ? -15.188 -11.516 -2.15 1 93.81 282 ARG A C 1
ATOM 2321 O O . ARG A 1 282 ? -14.07 -11.016 -2.283 1 93.81 282 ARG A O 1
ATOM 2328 N N . VAL A 1 283 ? -16.203 -10.836 -1.908 1 93.12 283 VAL A N 1
ATOM 2329 C CA . VAL A 1 283 ? -16.156 -9.383 -1.79 1 93.12 283 VAL A CA 1
ATOM 2330 C C . VAL A 1 283 ? -15.242 -8.992 -0.625 1 93.12 283 VAL A C 1
ATOM 2332 O O . VAL A 1 283 ? -14.453 -8.047 -0.732 1 93.12 283 VAL A O 1
ATOM 2335 N N . PHE A 1 284 ? -15.328 -9.641 0.429 1 94.12 284 PHE A N 1
ATOM 2336 C CA . PHE A 1 284 ? -14.5 -9.344 1.588 1 94.12 284 PHE A CA 1
ATOM 2337 C C . PHE A 1 284 ? -13.023 -9.578 1.272 1 94.12 284 PHE A C 1
ATOM 2339 O O . PHE A 1 284 ? -12.172 -8.781 1.649 1 94.12 284 PHE A O 1
ATOM 2346 N N . CYS A 1 285 ? -12.781 -10.641 0.601 1 90.75 285 CYS A N 1
ATOM 2347 C CA . CYS A 1 285 ? -11.398 -10.945 0.255 1 90.75 285 CYS A CA 1
ATOM 2348 C C . CYS A 1 285 ? -10.844 -9.922 -0.73 1 90.75 285 CYS A C 1
ATOM 2350 O O . CYS A 1 285 ? -9.664 -9.586 -0.685 1 90.75 285 CYS A O 1
ATOM 2352 N N . GLN A 1 286 ? -11.68 -9.5 -1.602 1 88.25 286 GLN A N 1
ATOM 2353 C CA . GLN A 1 286 ? -11.273 -8.43 -2.508 1 88.25 286 GLN A CA 1
ATOM 2354 C C . GLN A 1 286 ? -10.938 -7.156 -1.74 1 88.25 286 GLN A C 1
ATOM 2356 O O . GLN A 1 286 ? -9.984 -6.453 -2.08 1 88.25 286 GLN A O 1
ATOM 2361 N N . PHE A 1 287 ? -11.719 -6.895 -0.728 1 91.12 287 PHE A N 1
ATOM 2362 C CA . PHE A 1 287 ? -11.43 -5.77 0.16 1 91.12 287 PHE A CA 1
ATOM 2363 C C . PHE A 1 287 ? -10.062 -5.934 0.818 1 91.12 287 PHE A C 1
ATOM 2365 O O . PHE A 1 287 ? -9.289 -4.98 0.89 1 91.12 287 PHE A O 1
ATOM 2372 N N . LEU A 1 288 ? -9.82 -7.105 1.248 1 90.75 288 LEU A N 1
ATOM 2373 C CA . LEU A 1 288 ? -8.562 -7.359 1.937 1 90.75 288 LEU A CA 1
ATOM 2374 C C . LEU A 1 288 ? -7.379 -7.105 1.012 1 90.75 288 LEU A C 1
ATOM 2376 O O . LEU A 1 288 ? -6.305 -6.707 1.468 1 90.75 288 LEU A O 1
ATOM 2380 N N . ASN A 1 289 ? -7.578 -7.305 -0.264 1 87.88 289 ASN A N 1
ATOM 2381 C CA . ASN A 1 289 ? -6.539 -7.004 -1.239 1 87.88 289 ASN A CA 1
ATOM 2382 C C . ASN A 1 289 ? -6.258 -5.504 -1.314 1 87.88 289 ASN A C 1
ATOM 2384 O O . ASN A 1 289 ? -5.23 -5.086 -1.848 1 87.88 289 ASN A O 1
ATOM 2388 N N . ASN A 1 290 ? -7.148 -4.727 -0.834 1 88.81 290 ASN A N 1
ATOM 2389 C CA . ASN A 1 290 ? -7.027 -3.275 -0.815 1 88.81 290 ASN A CA 1
ATOM 2390 C C . ASN A 1 290 ? -6.801 -2.75 0.6 1 88.81 290 ASN A C 1
ATOM 2392 O O . ASN A 1 290 ? -7.195 -1.627 0.92 1 88.81 290 ASN A O 1
ATOM 2396 N N . LEU A 1 291 ? -6.258 -3.51 1.399 1 89.69 291 LEU A N 1
ATOM 2397 C CA . LEU A 1 291 ? -6.121 -3.197 2.818 1 89.69 291 LEU A CA 1
ATOM 2398 C C . LEU A 1 291 ? -5.316 -1.92 3.018 1 89.69 291 LEU A C 1
ATOM 2400 O O . LEU A 1 291 ? -5.586 -1.147 3.939 1 89.69 291 LEU A O 1
ATOM 2404 N N . GLU A 1 292 ? -4.363 -1.695 2.188 1 86.88 292 GLU A N 1
ATOM 2405 C CA . GLU A 1 292 ? -3.555 -0.488 2.307 1 86.88 292 GLU A CA 1
ATOM 2406 C C . GLU A 1 292 ? -4.406 0.768 2.135 1 86.88 292 GLU A C 1
ATOM 2408 O O . GLU A 1 292 ? -4.25 1.736 2.883 1 86.88 292 GLU A O 1
ATOM 2413 N N . ASP A 1 293 ? -5.223 0.717 1.166 1 88.38 293 ASP A N 1
ATOM 2414 C CA . ASP A 1 293 ? -6.145 1.831 0.96 1 88.38 293 ASP A CA 1
ATOM 2415 C C . ASP A 1 293 ? -7.07 2.008 2.16 1 88.38 293 ASP A C 1
ATOM 2417 O O . ASP A 1 293 ? -7.32 3.133 2.596 1 88.38 293 ASP A O 1
ATOM 2421 N N . PHE A 1 294 ? -7.566 0.954 2.654 1 90.62 294 PHE A N 1
ATOM 2422 C CA . PHE A 1 294 ? -8.438 0.999 3.824 1 90.62 294 PHE A CA 1
ATOM 2423 C C . PHE A 1 294 ? -7.703 1.585 5.023 1 90.62 294 PHE A C 1
ATOM 2425 O O . PHE A 1 294 ? -8.297 2.291 5.84 1 90.62 294 PHE A O 1
ATOM 2432 N N . THR A 1 295 ? -6.516 1.284 5.133 1 88.19 295 THR A N 1
ATOM 2433 C CA . THR A 1 295 ? -5.703 1.805 6.227 1 88.19 295 THR A CA 1
ATOM 2434 C C . THR A 1 295 ? -5.641 3.328 6.176 1 88.19 295 THR A C 1
ATOM 2436 O O . THR A 1 295 ? -5.68 3.99 7.215 1 88.19 295 THR A O 1
ATOM 2439 N N . ILE A 1 296 ? -5.508 3.838 5.02 1 85.19 296 ILE A N 1
ATOM 2440 C CA . ILE A 1 296 ? -5.508 5.289 4.863 1 85.19 296 ILE A CA 1
ATOM 2441 C C . ILE A 1 296 ? -6.84 5.859 5.348 1 85.19 296 ILE A C 1
ATOM 2443 O O . ILE A 1 296 ? -6.867 6.824 6.113 1 85.19 296 ILE A O 1
ATOM 2447 N N . ALA A 1 297 ? -7.906 5.242 4.957 1 85.19 297 ALA A N 1
ATOM 2448 C CA . ALA A 1 297 ? -9.234 5.672 5.379 1 85.19 297 ALA A CA 1
ATOM 2449 C C . ALA A 1 297 ? -9.391 5.57 6.891 1 85.19 297 ALA A C 1
ATOM 2451 O O . ALA A 1 297 ? -9.906 6.492 7.531 1 85.19 297 ALA A O 1
ATOM 2452 N N . MET A 1 298 ? -8.93 4.484 7.379 1 83.75 298 MET A N 1
ATOM 2453 C CA . MET A 1 298 ? -9.047 4.262 8.82 1 83.75 298 MET A CA 1
ATOM 2454 C C . MET A 1 298 ? -8.242 5.297 9.594 1 83.75 298 MET A C 1
ATOM 2456 O O . MET A 1 298 ? -8.672 5.762 10.656 1 83.75 298 MET A O 1
ATOM 2460 N N . ARG A 1 299 ? -7.137 5.586 9.102 1 79 299 ARG A N 1
ATOM 2461 C CA . ARG A 1 299 ? -6.289 6.574 9.758 1 79 299 ARG A CA 1
ATOM 2462 C C . ARG A 1 299 ? -6.973 7.938 9.797 1 79 299 ARG A C 1
ATOM 2464 O O . ARG A 1 299 ? -6.793 8.695 10.758 1 79 299 ARG A O 1
ATOM 2471 N N . MET A 1 300 ? -7.691 8.148 8.844 1 76.12 300 MET A N 1
ATOM 2472 C CA . MET A 1 300 ? -8.414 9.414 8.812 1 76.12 300 MET A CA 1
ATOM 2473 C C . MET A 1 300 ? -9.477 9.461 9.914 1 76.12 300 MET A C 1
ATOM 2475 O O . MET A 1 300 ? -9.727 10.516 10.492 1 76.12 300 MET A O 1
ATOM 2479 N N . TYR A 1 301 ? -10.016 8.32 10.148 1 71.06 301 TYR A N 1
ATOM 2480 C CA . TYR A 1 301 ? -11 8.25 11.219 1 71.06 301 TYR A CA 1
ATOM 2481 C C . TYR A 1 301 ? -10.32 8.273 12.586 1 71.06 301 TYR A C 1
ATOM 2483 O O . TYR A 1 301 ? -10.867 8.805 13.547 1 71.06 301 TYR A O 1
ATOM 2491 N N . THR A 1 302 ? -9.086 7.648 12.555 1 64.12 302 THR A N 1
ATOM 2492 C CA . THR A 1 302 ? -8.453 7.406 13.844 1 64.12 302 THR A CA 1
ATOM 2493 C C . THR A 1 302 ? -7.453 8.516 14.172 1 64.12 302 THR A C 1
ATOM 2495 O O . THR A 1 302 ? -6.629 8.359 15.07 1 64.12 302 THR A O 1
ATOM 2498 N N . LEU A 1 303 ? -7.324 9.414 13.289 1 61.22 303 LEU A N 1
ATOM 2499 C CA . LEU A 1 303 ? -6.379 10.5 13.516 1 61.22 303 LEU A CA 1
ATOM 2500 C C . LEU A 1 303 ? -6.324 10.875 14.992 1 61.22 303 LEU A C 1
ATOM 2502 O O . LEU A 1 303 ? -5.273 11.281 15.492 1 61.22 303 LEU A O 1
ATOM 2506 N N . ALA A 1 304 ? -7.367 10.531 15.758 1 55.62 304 ALA A N 1
ATOM 2507 C CA . ALA A 1 304 ? -7.355 10.766 17.203 1 55.62 304 ALA A CA 1
ATOM 2508 C C . ALA A 1 304 ? -7.473 9.453 17.969 1 55.62 304 ALA A C 1
ATOM 2510 O O . ALA A 1 304 ? -8.047 9.414 19.062 1 55.62 304 ALA A O 1
ATOM 2511 N N . ASP A 1 305 ? -6.863 8.367 17.234 1 57.44 305 ASP A N 1
ATOM 2512 C CA . ASP A 1 305 ? -6.848 7.02 17.797 1 57.44 305 ASP A CA 1
ATOM 2513 C C . ASP A 1 305 ? -8.266 6.508 18.047 1 57.44 305 ASP A C 1
ATOM 2515 O O . ASP A 1 305 ? -8.508 5.777 19.016 1 57.44 305 ASP A O 1
ATOM 2519 N N . HIS A 1 306 ? -9.133 7.082 17.312 1 66.44 306 HIS A N 1
ATOM 2520 C CA . HIS A 1 306 ? -10.508 6.641 17.484 1 66.44 306 HIS A CA 1
ATOM 2521 C C . HIS A 1 306 ? -10.805 5.41 16.625 1 66.44 306 HIS A C 1
ATOM 2523 O O . HIS A 1 306 ? -10.484 5.383 15.445 1 66.44 306 HIS A O 1
ATOM 2529 N N . PRO A 1 307 ? -11.336 4.391 17.312 1 78.38 307 PRO A N 1
ATOM 2530 C CA . PRO A 1 307 ? -11.711 3.201 16.547 1 78.38 307 PRO A CA 1
ATOM 2531 C C . PRO A 1 307 ? -12.875 3.459 15.594 1 78.38 307 PRO A C 1
ATOM 2533 O O . PRO A 1 307 ? -13.539 4.496 15.688 1 78.38 307 PRO A O 1
ATOM 2536 N N . ILE A 1 308 ? -13.039 2.668 14.625 1 87 308 ILE A N 1
ATOM 2537 C CA . ILE A 1 308 ? -14.062 2.863 13.602 1 87 308 ILE A CA 1
ATOM 2538 C C . ILE A 1 308 ? -15.305 2.047 13.945 1 87 308 ILE A C 1
ATOM 2540 O O . ILE A 1 308 ? -15.195 0.909 14.414 1 87 308 ILE A O 1
ATOM 2544 N N . SER A 1 309 ? -16.438 2.686 13.75 1 89.81 309 SER A N 1
ATOM 2545 C CA . SER A 1 309 ? -17.719 2.002 13.953 1 89.81 309 SER A CA 1
ATOM 2546 C C . SER A 1 309 ? -18.047 1.108 12.766 1 89.81 309 SER A C 1
ATOM 2548 O O . SER A 1 309 ? -17.375 1.149 11.734 1 89.81 309 SER A O 1
ATOM 2550 N N . LYS A 1 310 ? -19.109 0.345 12.906 1 93.44 310 LYS A N 1
ATOM 2551 C CA . LYS A 1 310 ? -19.547 -0.543 11.836 1 93.44 310 LYS A CA 1
ATOM 2552 C C . LYS A 1 310 ? -19.969 0.25 10.602 1 93.44 310 LYS A C 1
ATOM 2554 O O . LYS A 1 310 ? -19.641 -0.122 9.477 1 93.44 310 LYS A O 1
ATOM 2559 N N . ASP A 1 311 ? -20.672 1.33 10.836 1 89.81 311 ASP A N 1
ATOM 2560 C CA . ASP A 1 311 ? -21.125 2.158 9.719 1 89.81 311 ASP A CA 1
ATOM 2561 C C . ASP A 1 311 ? -19.938 2.812 9.008 1 89.81 311 ASP A C 1
ATOM 2563 O O . ASP A 1 311 ? -19.922 2.879 7.773 1 89.81 311 ASP A O 1
ATOM 2567 N N . GLU A 1 312 ? -19.047 3.275 9.797 1 86.38 312 GLU A N 1
ATOM 2568 C CA . GLU A 1 312 ? -17.844 3.871 9.227 1 86.38 312 GLU A CA 1
ATOM 2569 C C . GLU A 1 312 ? -17.031 2.836 8.453 1 86.38 312 GLU A C 1
ATOM 2571 O O . GLU A 1 312 ? -16.453 3.145 7.402 1 86.38 312 GLU A O 1
ATOM 2576 N N . PHE A 1 313 ? -17 1.684 9.031 1 92.12 313 PHE A N 1
ATOM 2577 C CA . PHE A 1 313 ? -16.328 0.576 8.375 1 92.12 313 PHE A CA 1
ATOM 2578 C C . PHE A 1 313 ? -16.938 0.299 7.008 1 92.12 313 PHE A C 1
ATOM 2580 O O . PHE A 1 313 ? -16.219 0.218 6.008 1 92.12 313 PHE A O 1
ATOM 2587 N N . LEU A 1 314 ? -18.219 0.204 6.945 1 93.56 314 LEU A N 1
ATOM 2588 C CA . LEU A 1 314 ? -18.938 -0.048 5.703 1 93.56 314 LEU A CA 1
ATOM 2589 C C . LEU A 1 314 ? -18.641 1.044 4.676 1 93.56 314 LEU A C 1
ATOM 2591 O O . LEU A 1 314 ? -18.375 0.75 3.508 1 93.56 314 LEU A O 1
ATOM 2595 N N . ARG A 1 315 ? -18.641 2.225 5.113 1 89.94 315 ARG A N 1
ATOM 2596 C CA . ARG A 1 315 ? -18.406 3.357 4.223 1 89.94 315 ARG A CA 1
ATOM 2597 C C . ARG A 1 315 ? -16.969 3.346 3.695 1 89.94 315 ARG A C 1
ATOM 2599 O O . ARG A 1 315 ? -16.75 3.557 2.502 1 89.94 315 ARG A O 1
ATOM 2606 N N . ALA A 1 316 ? -16.047 3.131 4.613 1 89.25 316 ALA A N 1
ATOM 2607 C CA . ALA A 1 316 ? -14.641 3.094 4.227 1 89.25 316 ALA A CA 1
ATOM 2608 C C . ALA A 1 316 ? -14.383 1.998 3.197 1 89.25 316 ALA A C 1
ATOM 2610 O O . ALA A 1 316 ? -13.641 2.207 2.232 1 89.25 316 ALA A O 1
ATOM 2611 N N . VAL A 1 317 ? -15 0.861 3.379 1 92.5 317 VAL A N 1
ATOM 2612 C CA . VAL A 1 317 ? -14.844 -0.246 2.441 1 92.5 317 VAL A CA 1
ATOM 2613 C C . VAL A 1 317 ? -15.391 0.154 1.073 1 92.5 317 VAL A C 1
ATOM 2615 O O . VAL A 1 317 ? -14.758 -0.088 0.047 1 92.5 317 VAL A O 1
ATOM 2618 N N . LYS A 1 318 ? -16.516 0.741 1.077 1 92.69 318 LYS A N 1
ATOM 2619 C CA . LYS A 1 318 ? -17.141 1.174 -0.172 1 92.69 318 LYS A CA 1
ATOM 2620 C C . LYS A 1 318 ? -16.234 2.164 -0.914 1 92.69 318 LYS A C 1
ATOM 2622 O O . LYS A 1 318 ? -16.078 2.072 -2.133 1 92.69 318 LYS A O 1
ATOM 2627 N N . ILE A 1 319 ? -15.672 3.012 -0.229 1 89.5 319 ILE A N 1
ATOM 2628 C CA . ILE A 1 319 ? -14.805 4.039 -0.797 1 89.5 319 ILE A CA 1
ATOM 2629 C C . ILE A 1 319 ? -13.57 3.383 -1.411 1 89.5 319 ILE A C 1
ATOM 2631 O O . ILE A 1 319 ? -13.141 3.758 -2.506 1 89.5 319 ILE A O 1
ATOM 2635 N N . CYS A 1 320 ? -13 2.445 -0.728 1 89.44 320 CYS A N 1
ATOM 2636 C CA . CYS A 1 320 ? -11.727 1.853 -1.132 1 89.44 320 CYS A CA 1
ATOM 2637 C C . CYS A 1 320 ? -11.93 0.84 -2.252 1 89.44 320 CYS A C 1
ATOM 2639 O O . CYS A 1 320 ? -11.039 0.629 -3.074 1 89.44 320 CYS A O 1
ATOM 2641 N N . THR A 1 321 ? -13.055 0.176 -2.318 1 88.69 321 THR A N 1
ATOM 2642 C CA . THR A 1 321 ? -13.211 -0.947 -3.236 1 88.69 321 THR A CA 1
ATOM 2643 C C . THR A 1 321 ? -14.359 -0.698 -4.207 1 88.69 321 THR A C 1
ATOM 2645 O O . THR A 1 321 ? -14.477 -1.378 -5.227 1 88.69 321 THR A O 1
ATOM 2648 N N . GLY A 1 322 ? -15.203 0.186 -3.883 1 88.25 322 GLY A N 1
ATOM 2649 C CA . GLY A 1 322 ? -16.406 0.396 -4.672 1 88.25 322 GLY A CA 1
ATOM 2650 C C . GLY A 1 322 ? -17.484 -0.627 -4.391 1 88.25 322 GLY A C 1
ATOM 2651 O O . GLY A 1 322 ? -18.562 -0.592 -5.004 1 88.25 322 GLY A O 1
ATOM 2652 N N . GLN A 1 323 ? -17.234 -1.537 -3.49 1 90.75 323 GLN A N 1
ATOM 2653 C CA . GLN A 1 323 ? -18.188 -2.602 -3.193 1 90.75 323 GLN A CA 1
ATOM 2654 C C . GLN A 1 323 ? -18.828 -2.396 -1.824 1 90.75 323 GLN A C 1
ATOM 2656 O O . GLN A 1 323 ? -18.25 -1.751 -0.949 1 90.75 323 GLN A O 1
ATOM 2661 N N . ASN A 1 324 ? -20.047 -2.973 -1.706 1 92.12 324 ASN A N 1
ATOM 2662 C CA . ASN A 1 324 ? -20.75 -2.957 -0.433 1 92.12 324 ASN A CA 1
ATOM 2663 C C . ASN A 1 324 ? -20.656 -4.301 0.283 1 92.12 324 ASN A C 1
ATOM 2665 O O . ASN A 1 324 ? -20.797 -5.352 -0.339 1 92.12 324 ASN A O 1
ATOM 2669 N N . LEU A 1 325 ? -20.344 -4.195 1.526 1 94.75 325 LEU A N 1
ATOM 2670 C CA . LEU A 1 325 ? -20.406 -5.398 2.354 1 94.75 325 LEU A CA 1
ATOM 2671 C C . LEU A 1 325 ? -21.766 -5.551 3.002 1 94.75 325 LEU A C 1
ATOM 2673 O O . LEU A 1 325 ? -22.453 -4.559 3.262 1 94.75 325 LEU A O 1
ATOM 2677 N N . SER A 1 326 ? -22.109 -6.75 3.24 1 94.75 326 SER A N 1
ATOM 2678 C CA . SER A 1 326 ? -23.359 -6.973 3.959 1 94.75 326 SER A CA 1
ATOM 2679 C C . SER A 1 326 ? -23.203 -6.656 5.445 1 94.75 326 SER A C 1
ATOM 2681 O O . SER A 1 326 ? -22.125 -6.816 6.012 1 94.75 326 SER A O 1
ATOM 2683 N N . LYS A 1 327 ? -24.297 -6.234 6.051 1 94.06 327 LYS A N 1
ATOM 2684 C CA . LYS A 1 327 ? -24.312 -5.93 7.48 1 94.06 327 LYS A CA 1
ATOM 2685 C C . LYS A 1 327 ? -23.938 -7.16 8.305 1 94.06 327 LYS A C 1
ATOM 2687 O O . LYS A 1 327 ? -23.203 -7.055 9.289 1 94.06 327 LYS A O 1
ATOM 2692 N N . HIS A 1 328 ? -24.406 -8.234 7.875 1 94.06 328 HIS A N 1
ATOM 2693 C CA . HIS A 1 328 ? -24.141 -9.477 8.578 1 94.06 328 HIS A CA 1
ATOM 2694 C C . HIS A 1 328 ? -22.641 -9.781 8.594 1 94.06 328 HIS A C 1
ATOM 2696 O O . HIS A 1 328 ? -22.078 -10.148 9.633 1 94.06 328 HIS A O 1
ATOM 2702 N N . LEU A 1 329 ? -22.062 -9.617 7.469 1 95.31 329 LEU A N 1
ATOM 2703 C CA . LEU A 1 329 ? -20.625 -9.875 7.367 1 95.31 329 LEU A CA 1
ATOM 2704 C C . LEU A 1 329 ? -19.844 -8.922 8.258 1 95.31 329 LEU A C 1
ATOM 2706 O O . LEU A 1 329 ? -18.891 -9.336 8.93 1 95.31 329 LEU A O 1
ATOM 2710 N N . VAL A 1 330 ? -20.25 -7.711 8.242 1 95.94 330 VAL A N 1
ATOM 2711 C CA . VAL A 1 330 ? -19.578 -6.711 9.07 1 95.94 330 VAL A CA 1
ATOM 2712 C C . VAL A 1 330 ? -19.75 -7.066 10.547 1 95.94 330 VAL A C 1
ATOM 2714 O O . VAL A 1 330 ? -18.781 -7 11.32 1 95.94 330 VAL A O 1
ATOM 2717 N N . ASP A 1 331 ? -20.906 -7.438 10.906 1 94.81 331 ASP A N 1
ATOM 2718 C CA . ASP A 1 331 ? -21.156 -7.875 12.273 1 94.81 331 ASP A CA 1
ATOM 2719 C C . ASP A 1 331 ? -20.234 -9.031 12.656 1 94.81 331 ASP A C 1
ATOM 2721 O O . ASP A 1 331 ? -19.703 -9.062 13.766 1 94.81 331 ASP A O 1
ATOM 2725 N N . THR A 1 332 ? -20.109 -9.922 11.758 1 95.38 332 THR A N 1
ATOM 2726 C CA . THR A 1 332 ? -19.25 -11.078 12 1 95.38 332 THR A CA 1
ATOM 2727 C C . THR A 1 332 ? -17.797 -10.656 12.18 1 95.38 332 THR A C 1
ATOM 2729 O O . THR A 1 332 ? -17.125 -11.117 13.102 1 95.38 332 THR A O 1
ATOM 2732 N N . VAL A 1 333 ? -17.359 -9.789 11.344 1 96 333 VAL A N 1
ATOM 2733 C CA . VAL A 1 333 ? -16 -9.289 11.414 1 96 333 VAL A CA 1
ATOM 2734 C C . VAL A 1 333 ? -15.758 -8.617 12.758 1 96 333 VAL A C 1
ATOM 2736 O O . VAL A 1 333 ? -14.75 -8.867 13.422 1 96 333 VAL A O 1
ATOM 2739 N N . PHE A 1 334 ? -16.656 -7.801 13.156 1 96.19 334 PHE A N 1
ATOM 2740 C CA . PHE A 1 334 ? -16.516 -7.105 14.43 1 96.19 334 PHE A CA 1
ATOM 2741 C C . PHE A 1 334 ? -16.562 -8.094 15.594 1 96.19 334 PHE A C 1
ATOM 2743 O O . PHE A 1 334 ? -15.859 -7.906 16.594 1 96.19 334 PHE A O 1
ATOM 2750 N N . ALA A 1 335 ? -17.359 -9.062 15.445 1 95.5 335 ALA A N 1
ATOM 2751 C CA . ALA A 1 335 ? -17.422 -10.086 16.484 1 95.5 335 ALA A CA 1
ATOM 2752 C C . ALA A 1 335 ? -16.094 -10.812 16.625 1 95.5 335 ALA A C 1
ATOM 2754 O O . ALA A 1 335 ? -15.711 -11.227 17.734 1 95.5 335 ALA A O 1
ATOM 2755 N N . ILE A 1 336 ? -15.391 -10.961 15.562 1 95.38 336 ILE A N 1
ATOM 2756 C CA . ILE A 1 336 ? -14.109 -11.656 15.555 1 95.38 336 ILE A CA 1
ATOM 2757 C C . ILE A 1 336 ? -13.023 -10.758 16.141 1 95.38 336 ILE A C 1
ATOM 2759 O O . ILE A 1 336 ? -12.258 -11.188 17.016 1 95.38 336 ILE A O 1
ATOM 2763 N N . PHE A 1 337 ? -13.039 -9.484 15.773 1 95.25 337 PHE A N 1
ATOM 2764 C CA . PHE A 1 337 ? -11.805 -8.719 15.938 1 95.25 337 PHE A CA 1
ATOM 2765 C C . PHE A 1 337 ? -11.953 -7.684 17.047 1 95.25 337 PHE A C 1
ATOM 2767 O O . PHE A 1 337 ? -10.953 -7.137 17.531 1 95.25 337 PHE A O 1
ATOM 2774 N N . ASP A 1 338 ? -13.133 -7.395 17.391 1 95.31 338 ASP A N 1
ATOM 2775 C CA . ASP A 1 338 ? -13.328 -6.418 18.453 1 95.31 338 ASP A CA 1
ATOM 2776 C C . ASP A 1 338 ? -12.906 -6.992 19.812 1 95.31 338 ASP A C 1
ATOM 2778 O O . ASP A 1 338 ? -13.758 -7.398 20.609 1 95.31 338 ASP A O 1
ATOM 2782 N N . GLU A 1 339 ? -11.734 -6.844 20.125 1 92.19 339 GLU A N 1
ATOM 2783 C CA . GLU A 1 339 ? -11.133 -7.496 21.281 1 92.19 339 GLU A CA 1
ATOM 2784 C C . GLU A 1 339 ? -11.672 -6.906 22.594 1 92.19 339 GLU A C 1
ATOM 2786 O O . GLU A 1 339 ? -11.977 -7.645 23.531 1 92.19 339 GLU A O 1
ATOM 2791 N N . ASP A 1 340 ? -11.82 -5.609 22.672 1 90.44 340 ASP A N 1
ATOM 2792 C CA . ASP A 1 340 ? -12.203 -4.984 23.922 1 90.44 340 ASP A CA 1
ATOM 2793 C C . ASP A 1 340 ? -13.719 -4.871 24.047 1 90.44 340 ASP A C 1
ATOM 2795 O O . ASP A 1 340 ? -14.234 -4.387 25.062 1 90.44 340 ASP A O 1
ATOM 2799 N N . GLY A 1 341 ? -14.469 -5.184 23.016 1 90.5 341 GLY A N 1
ATOM 2800 C CA . GLY A 1 341 ? -15.922 -5.273 23.047 1 90.5 341 GLY A CA 1
ATOM 2801 C C . GLY A 1 341 ? -16.609 -3.92 23.031 1 90.5 341 GLY A C 1
ATOM 2802 O O . GLY A 1 341 ? -17.75 -3.791 23.469 1 90.5 341 GLY A O 1
ATOM 2803 N N . ASP A 1 342 ? -15.945 -2.93 22.562 1 89.19 342 ASP A N 1
ATOM 2804 C CA . ASP A 1 342 ? -16.531 -1.593 22.594 1 89.19 342 ASP A CA 1
ATOM 2805 C C . ASP A 1 342 ? -17.406 -1.354 21.359 1 89.19 342 ASP A C 1
ATOM 2807 O O . ASP A 1 342 ? -17.953 -0.267 21.188 1 89.19 342 ASP A O 1
ATOM 2811 N N . GLY A 1 343 ? -17.469 -2.289 20.516 1 91.75 343 GLY A N 1
ATOM 2812 C CA . GLY A 1 343 ? -18.312 -2.199 19.344 1 91.75 343 GLY A CA 1
ATOM 2813 C C . GLY A 1 343 ? -17.672 -1.468 18.188 1 91.75 343 GLY A C 1
ATOM 2814 O O . GLY A 1 343 ? -18.328 -1.152 17.188 1 91.75 343 GLY A O 1
ATOM 2815 N N . GLN A 1 344 ? -16.375 -1.199 18.375 1 91.81 344 GLN A N 1
ATOM 2816 C CA . GLN A 1 344 ? -15.586 -0.537 17.344 1 91.81 344 GLN A CA 1
ATOM 2817 C C . GLN A 1 344 ? -14.289 -1.296 17.062 1 91.81 344 GLN A C 1
ATOM 2819 O O . GLN A 1 344 ? -13.906 -2.18 17.828 1 91.81 344 GLN A O 1
ATOM 2824 N N . LEU A 1 345 ? -13.695 -1.022 15.867 1 91.81 345 LEU A N 1
ATOM 2825 C CA . LEU A 1 345 ? -12.438 -1.676 15.523 1 91.81 345 LEU A CA 1
ATOM 2826 C C . LEU A 1 345 ? -11.305 -0.661 15.445 1 91.81 345 LEU A C 1
ATOM 2828 O O . LEU A 1 345 ? -11.422 0.358 14.758 1 91.81 345 LEU A O 1
ATOM 2832 N N . SER A 1 346 ? -10.297 -0.892 16.234 1 87.62 346 SER A N 1
ATOM 2833 C CA . SER A 1 346 ? -9.086 -0.086 16.156 1 87.62 346 SER A CA 1
ATOM 2834 C C . SER A 1 346 ? -8.086 -0.672 15.164 1 87.62 346 SER A C 1
ATOM 2836 O O . SER A 1 346 ? -8.281 -1.783 14.664 1 87.62 346 SER A O 1
ATOM 2838 N N . TYR A 1 347 ? -7.086 0.112 14.859 1 84.75 347 TYR A N 1
ATOM 2839 C CA . TYR A 1 347 ? -6.016 -0.34 13.977 1 84.75 347 TYR A CA 1
ATOM 2840 C C . TYR A 1 347 ? -5.406 -1.642 14.484 1 84.75 347 TYR A C 1
ATOM 2842 O O . TYR A 1 347 ? -5.211 -2.586 13.711 1 84.75 347 TYR A O 1
ATOM 2850 N N . ARG A 1 348 ? -5.176 -1.698 15.672 1 85.19 348 ARG A N 1
ATOM 2851 C CA . ARG A 1 348 ? -4.523 -2.848 16.297 1 85.19 348 ARG A CA 1
ATOM 2852 C C . ARG A 1 348 ? -5.414 -4.082 16.234 1 85.19 348 ARG A C 1
ATOM 2854 O O . ARG A 1 348 ? -4.926 -5.199 16.047 1 85.19 348 ARG A O 1
ATOM 2861 N N . GLU A 1 349 ? -6.645 -3.834 16.312 1 90.75 349 GLU A N 1
ATOM 2862 C CA . GLU A 1 349 ? -7.59 -4.941 16.391 1 90.75 349 GLU A CA 1
ATOM 2863 C C . GLU A 1 349 ? -7.82 -5.582 15.031 1 90.75 349 GLU A C 1
ATOM 2865 O O . GLU A 1 349 ? -8.156 -6.766 14.945 1 90.75 349 GLU A O 1
ATOM 2870 N N . PHE A 1 350 ? -7.633 -4.793 14.031 1 92.69 350 PHE A N 1
ATOM 2871 C CA . PHE A 1 350 ? -8.023 -5.348 12.742 1 92.69 350 PHE A CA 1
ATOM 2872 C C . PHE A 1 350 ? -6.867 -5.266 11.75 1 92.69 350 PHE A C 1
ATOM 2874 O O . PHE A 1 350 ? -6.344 -6.297 11.32 1 92.69 350 PHE A O 1
ATOM 2881 N N . ILE A 1 351 ? -6.387 -4.078 11.484 1 89.75 351 ILE A N 1
ATOM 2882 C CA . ILE A 1 351 ? -5.41 -3.869 10.422 1 89.75 351 ILE A CA 1
ATOM 2883 C C . ILE A 1 351 ? -4.109 -4.59 10.766 1 89.75 351 ILE A C 1
ATOM 2885 O O . ILE A 1 351 ? -3.52 -5.258 9.914 1 89.75 351 ILE A O 1
ATOM 2889 N N . ALA A 1 352 ? -3.672 -4.449 11.953 1 86.12 352 ALA A N 1
ATOM 2890 C CA . ALA A 1 352 ? -2.414 -5.062 12.367 1 86.12 352 ALA A CA 1
ATOM 2891 C C . ALA A 1 352 ? -2.447 -6.574 12.164 1 86.12 352 ALA A C 1
ATOM 2893 O O . ALA A 1 352 ? -1.427 -7.188 11.836 1 86.12 352 ALA A O 1
ATOM 2894 N N . ILE A 1 353 ? -3.572 -7.156 12.305 1 87.75 353 ILE A N 1
ATOM 2895 C CA . ILE A 1 353 ? -3.73 -8.602 12.18 1 87.75 353 ILE A CA 1
ATOM 2896 C C . ILE A 1 353 ? -3.826 -8.984 10.703 1 87.75 353 ILE A C 1
ATOM 2898 O O . ILE A 1 353 ? -3.18 -9.938 10.258 1 87.75 353 ILE A O 1
ATOM 2902 N N . MET A 1 354 ? -4.551 -8.258 9.984 1 89.5 354 MET A N 1
ATOM 2903 C CA . MET A 1 354 ? -4.848 -8.625 8.602 1 89.5 354 MET A CA 1
ATOM 2904 C C . MET A 1 354 ? -3.684 -8.273 7.684 1 89.5 354 MET A C 1
ATOM 2906 O O . MET A 1 354 ? -3.535 -8.852 6.609 1 89.5 354 MET A O 1
ATOM 2910 N N . LYS A 1 355 ? -2.924 -7.27 8.055 1 81.12 355 LYS A N 1
ATOM 2911 C CA . LYS A 1 355 ? -1.778 -6.863 7.25 1 81.12 355 LYS A CA 1
ATOM 2912 C C . LYS A 1 355 ? -0.774 -8 7.109 1 81.12 355 LYS A C 1
ATOM 2914 O O . LYS A 1 355 ? -0.036 -8.07 6.125 1 81.12 355 LYS A O 1
ATOM 2919 N N . ASP A 1 356 ? -0.783 -8.797 8.062 1 68.5 356 ASP A N 1
ATOM 2920 C CA . ASP A 1 356 ? 0.133 -9.938 8.062 1 68.5 356 ASP A CA 1
ATOM 2921 C C . ASP A 1 356 ? -0.402 -11.078 7.203 1 68.5 356 ASP A C 1
ATOM 2923 O O . ASP A 1 356 ? 0.305 -12.055 6.945 1 68.5 356 ASP A O 1
ATOM 2927 N N . ARG A 1 357 ? -1.638 -11.008 6.891 1 61.62 357 ARG A N 1
ATOM 2928 C CA . ARG A 1 357 ? -2.234 -12.055 6.074 1 61.62 357 ARG A CA 1
AT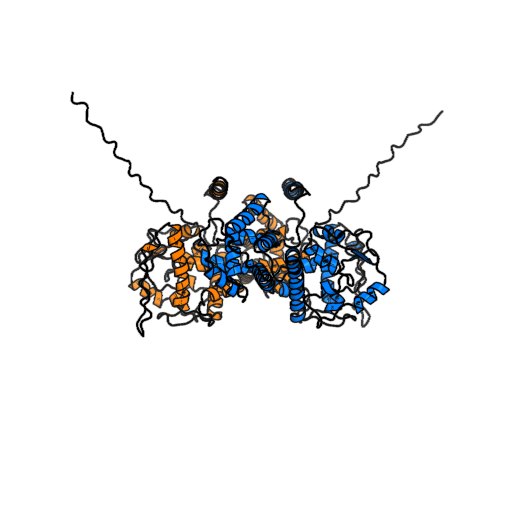OM 2929 C C . ARG A 1 357 ? -1.568 -12.125 4.703 1 61.62 357 ARG A C 1
ATOM 2931 O O . ARG A 1 357 ? -1.654 -13.148 4.016 1 61.62 357 ARG A O 1
ATOM 2938 N N . LEU A 1 358 ? -0.994 -11.102 4.363 1 54.62 358 LEU A N 1
ATOM 2939 C CA . LEU A 1 358 ? -0.562 -10.953 2.979 1 54.62 358 LEU A CA 1
ATOM 2940 C C . LEU A 1 358 ? 0.416 -12.055 2.592 1 54.62 358 LEU A C 1
ATOM 2942 O O . LEU A 1 358 ? 0.715 -12.242 1.409 1 54.62 358 LEU A O 1
ATOM 2946 N N . HIS A 1 359 ? 0.846 -12.836 3.553 1 53.22 359 HIS A N 1
ATOM 2947 C CA . HIS A 1 359 ? 1.706 -13.922 3.086 1 53.22 359 HIS A CA 1
ATOM 2948 C C . HIS A 1 359 ? 0.886 -15.133 2.668 1 53.22 359 HIS A C 1
ATOM 2950 O O . HIS A 1 359 ? 1.371 -16.266 2.73 1 53.22 359 HIS A O 1
ATOM 2956 N N . ARG A 1 360 ? -0.346 -14.844 2.248 1 49.28 360 ARG A N 1
ATOM 2957 C CA . ARG A 1 360 ? -1.188 -15.867 1.627 1 49.28 360 ARG A CA 1
ATOM 2958 C C . ARG A 1 360 ? -0.494 -16.484 0.419 1 49.28 360 ARG A C 1
ATOM 2960 O O . ARG A 1 360 ? -0.007 -15.773 -0.459 1 49.28 360 ARG A O 1
ATOM 2967 N N . GLY A 1 361 ? -0.292 -17.859 0.434 1 49.38 361 GLY A N 1
ATOM 2968 C CA . GLY A 1 361 ? 0.37 -18.656 -0.58 1 49.38 361 GLY A CA 1
ATOM 2969 C C . GLY A 1 361 ? 1.777 -19.062 -0.192 1 49.38 361 GLY A C 1
ATOM 2970 O O . GLY A 1 361 ? 2.387 -19.922 -0.847 1 49.38 361 GLY A O 1
ATOM 2971 N N . PHE A 1 362 ? 2.307 -18.234 0.814 1 49.41 362 PHE A N 1
ATOM 2972 C CA . PHE A 1 362 ? 3.656 -18.594 1.229 1 49.41 362 PHE A CA 1
ATOM 2973 C C . PHE A 1 362 ? 3.627 -19.344 2.553 1 49.41 362 PHE A C 1
ATOM 2975 O O . PHE A 1 362 ? 4.645 -19.438 3.248 1 49.41 362 PHE A O 1
ATOM 2982 N N . LYS A 1 363 ? 2.543 -19.953 2.916 1 47.75 363 LYS A N 1
ATOM 2983 C CA . LYS A 1 363 ? 2.496 -20.656 4.203 1 47.75 363 LYS A CA 1
ATOM 2984 C C . LYS A 1 363 ? 3.719 -21.547 4.391 1 47.75 363 LYS A C 1
ATOM 2986 O O . LYS A 1 363 ? 3.891 -22.531 3.674 1 47.75 363 LYS A O 1
ATOM 2991 N N . LEU A 1 364 ? 4.867 -21.016 4.684 1 40.47 364 LEU A N 1
ATOM 2992 C CA . LEU A 1 364 ? 5.887 -21.938 5.184 1 40.47 364 LEU A CA 1
ATOM 2993 C C . LEU A 1 364 ? 5.391 -22.672 6.414 1 40.47 364 LEU A C 1
ATOM 2995 O O . LEU A 1 364 ? 4.75 -22.094 7.289 1 40.47 364 LEU A O 1
ATOM 2999 N N . ASN A 1 365 ? 5.078 -23.891 6.238 1 38.81 365 ASN A N 1
ATOM 3000 C CA . ASN A 1 365 ? 4.914 -24.734 7.422 1 38.81 365 ASN A CA 1
ATOM 3001 C C . ASN A 1 365 ? 5.895 -24.344 8.523 1 38.81 365 ASN A C 1
ATOM 3003 O O . ASN A 1 365 ? 7.039 -24.797 8.531 1 38.81 365 ASN A O 1
ATOM 3007 N N . THR A 1 366 ? 5.965 -23.344 9.016 1 37.59 366 THR A N 1
ATOM 3008 C CA . THR A 1 366 ? 6.797 -23.016 10.172 1 37.59 366 THR A CA 1
ATOM 3009 C C . THR A 1 366 ? 6.504 -23.953 11.336 1 37.59 366 THR A C 1
ATOM 3011 O O . THR A 1 366 ? 7.172 -23.906 12.367 1 37.59 366 THR A O 1
ATOM 3014 N N . LYS A 1 367 ? 5.344 -24.547 11.414 1 37.03 367 LYS A N 1
ATOM 3015 C CA . LYS A 1 367 ? 5.18 -25.25 12.68 1 37.03 367 LYS A CA 1
ATOM 3016 C C . LYS A 1 367 ? 6.254 -26.328 12.852 1 37.03 367 LYS A C 1
ATOM 3018 O O . LYS A 1 367 ? 6.699 -26.594 13.969 1 37.03 367 LYS A O 1
ATOM 3023 N N . ASN A 1 368 ? 6.363 -27.312 12.062 1 32.75 368 ASN A N 1
ATOM 3024 C CA . ASN A 1 368 ? 7.32 -28.375 12.312 1 32.75 368 ASN A CA 1
ATOM 3025 C C . ASN A 1 368 ? 8.742 -27.953 11.984 1 32.75 368 ASN A C 1
ATOM 3027 O O . ASN A 1 368 ? 9.703 -28.656 12.289 1 32.75 368 ASN A O 1
ATOM 3031 N N . GLU A 1 369 ? 9.086 -27.344 10.867 1 34.34 369 GLU A N 1
ATOM 3032 C CA . GLU A 1 369 ? 10.461 -26.875 10.82 1 34.34 369 GLU A CA 1
ATOM 3033 C C . GLU A 1 369 ? 10.672 -25.672 11.734 1 34.34 369 GLU A C 1
ATOM 3035 O O . GLU A 1 369 ? 9.828 -24.766 11.781 1 34.34 369 GLU A O 1
ATOM 3040 N N . GLY A 1 370 ? 11.398 -25.734 12.875 1 29.81 370 GLY A N 1
ATOM 3041 C CA . GLY A 1 370 ? 11.703 -24.875 14.016 1 29.81 370 GLY A CA 1
ATOM 3042 C C . GLY A 1 370 ? 11.758 -23.40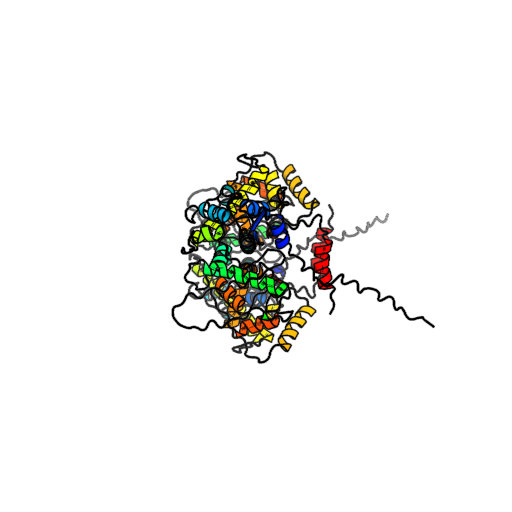6 13.672 1 29.81 370 GLY A C 1
ATOM 3043 O O . GLY A 1 370 ? 12.266 -23.031 12.609 1 29.81 370 GLY A O 1
ATOM 3044 N N . TRP A 1 371 ? 10.875 -22.641 14.156 1 36.19 371 TRP A N 1
ATOM 3045 C CA . TRP A 1 371 ? 11.062 -21.219 14.375 1 36.19 371 TRP A CA 1
ATOM 3046 C C . TRP A 1 371 ? 12.539 -20.875 14.5 1 36.19 371 TRP A C 1
ATOM 3048 O O . TRP A 1 371 ? 12.938 -19.719 14.281 1 36.19 371 TRP A O 1
ATOM 3058 N N . ASP A 1 372 ? 13.312 -21.859 14.852 1 33.62 372 ASP A N 1
ATOM 3059 C CA . ASP A 1 372 ? 14.75 -21.75 15.102 1 33.62 372 ASP A CA 1
ATOM 3060 C C . ASP A 1 372 ? 15.516 -21.531 13.797 1 33.62 372 ASP A C 1
ATOM 3062 O O . ASP A 1 372 ? 16.484 -20.781 13.766 1 33.62 372 ASP A O 1
ATOM 3066 N N . SER A 1 373 ? 15.148 -22.188 12.727 1 34.78 373 SER A N 1
ATOM 3067 C CA . SER A 1 373 ? 15.961 -22.016 11.531 1 34.78 373 SER A CA 1
ATOM 3068 C C . SER A 1 373 ? 15.656 -20.672 10.852 1 34.78 373 SER A C 1
ATOM 3070 O O . SER A 1 373 ? 16.562 -20.016 10.336 1 34.78 373 SER A O 1
ATOM 3072 N N . PHE A 1 374 ? 14.484 -20.203 10.891 1 33.91 374 PHE A N 1
ATOM 3073 C CA . PHE A 1 374 ? 14.227 -18.828 10.445 1 33.91 374 PHE A CA 1
ATOM 3074 C C . PHE A 1 374 ? 14.766 -17.828 11.445 1 33.91 374 PHE A C 1
ATOM 3076 O O . PHE A 1 374 ? 15.391 -16.828 11.062 1 33.91 374 PHE A O 1
ATOM 3083 N N . ARG A 1 375 ? 14.719 -18.062 12.734 1 33.78 375 ARG A N 1
ATOM 3084 C CA . ARG A 1 375 ? 15.469 -17.312 13.75 1 33.78 375 ARG A CA 1
ATOM 3085 C C . ARG A 1 375 ? 16.969 -17.531 13.586 1 33.78 375 ARG A C 1
ATOM 3087 O O . ARG A 1 375 ? 17.75 -16.594 13.781 1 33.78 375 ARG A O 1
ATOM 3094 N N . GLN A 1 376 ? 17.406 -18.688 13.289 1 34.03 376 GLN A N 1
ATOM 3095 C CA . GLN A 1 376 ? 18.828 -18.953 13.07 1 34.03 376 GLN A CA 1
ATOM 3096 C C . GLN A 1 376 ? 19.312 -18.281 11.789 1 34.03 376 GLN A C 1
ATOM 3098 O O . GLN A 1 376 ? 20.438 -17.766 11.75 1 34.03 376 GLN A O 1
ATOM 3103 N N . CYS A 1 377 ? 18.594 -18.25 10.781 1 33.06 377 CYS A N 1
ATOM 3104 C CA . CYS A 1 377 ? 19.031 -17.484 9.617 1 33.06 377 CYS A CA 1
ATOM 3105 C C . CYS A 1 377 ? 18.953 -15.992 9.891 1 33.06 377 CYS A C 1
ATOM 3107 O O . CYS A 1 377 ? 19.859 -15.242 9.531 1 33.06 377 CYS A O 1
ATOM 3109 N N . VAL A 1 378 ? 18.016 -15.5 10.602 1 33.03 378 VAL A N 1
ATOM 3110 C CA . VAL A 1 378 ? 18.094 -14.125 11.086 1 33.03 378 VAL A CA 1
ATOM 3111 C C . VAL A 1 378 ? 19.172 -14.023 12.164 1 33.03 378 VAL A C 1
ATOM 3113 O O . VAL A 1 378 ? 19.938 -13.062 12.195 1 33.03 378 VAL A O 1
ATOM 3116 N N . LYS A 1 379 ? 19.359 -14.969 13 1 32.09 379 LYS A N 1
ATOM 3117 C CA . LYS A 1 379 ? 20.422 -14.945 14 1 32.09 379 LYS A CA 1
ATOM 3118 C C . LYS A 1 379 ? 21.797 -15.148 13.352 1 32.09 379 LYS A C 1
ATOM 3120 O O . LYS A 1 379 ? 22.781 -14.555 13.789 1 32.09 379 LYS A O 1
ATOM 3125 N N . GLN A 1 380 ? 22.031 -16.031 12.453 1 32.69 380 GLN A N 1
ATOM 3126 C CA . GLN A 1 380 ? 23.312 -16.203 11.797 1 32.69 380 GLN A CA 1
ATOM 3127 C C . GLN A 1 380 ? 23.688 -14.984 10.961 1 32.69 380 GLN A C 1
ATOM 3129 O O . GLN A 1 380 ? 24.859 -14.625 10.867 1 32.69 380 GLN A O 1
ATOM 3134 N N . GLU A 1 381 ? 22.766 -14.398 10.367 1 31.02 381 GLU A N 1
ATOM 3135 C CA . GLU A 1 381 ? 23.125 -13.156 9.688 1 31.02 381 GLU A CA 1
ATOM 3136 C C . GLU A 1 381 ? 23.391 -12.039 10.695 1 31.02 381 GLU A C 1
ATOM 3138 O O . GLU A 1 381 ? 24.188 -11.141 10.43 1 31.02 381 GLU A O 1
ATOM 3143 N N . ILE A 1 382 ? 22.812 -12.102 11.797 1 31.09 382 ILE A N 1
ATOM 3144 C CA . ILE A 1 382 ? 23.25 -11.164 12.828 1 31.09 382 ILE A CA 1
ATOM 3145 C C . ILE A 1 382 ? 24.594 -11.609 13.398 1 31.09 382 ILE A C 1
ATOM 3147 O O . ILE A 1 382 ? 25.422 -10.781 13.773 1 31.09 382 ILE A O 1
ATOM 3151 N N . LYS A 1 383 ? 24.953 -12.891 13.539 1 32 383 LYS A N 1
ATOM 3152 C CA . LYS A 1 383 ? 26.219 -13.281 14.156 1 32 383 LYS A CA 1
ATOM 3153 C C . LYS A 1 383 ? 27.375 -13.18 13.164 1 32 383 LYS A C 1
ATOM 3155 O O . LYS A 1 383 ? 28.531 -13.414 13.523 1 32 383 LYS A O 1
ATOM 3160 N N . SER A 1 384 ? 27.109 -13.336 11.922 1 28.45 384 SER A N 1
ATOM 3161 C CA . SER A 1 384 ? 28.391 -13.195 11.258 1 28.45 384 SER A CA 1
ATOM 3162 C C . SER A 1 384 ? 28.938 -11.781 11.398 1 28.45 384 SER A C 1
ATOM 3164 O O . SER A 1 384 ? 28.344 -10.828 10.898 1 28.45 384 SER A O 1
ATOM 3166 N N . PRO A 1 385 ? 29.562 -11.617 12.484 1 31.28 385 PRO A N 1
ATOM 3167 C CA . PRO A 1 385 ? 30.5 -10.5 12.672 1 31.28 385 PRO A CA 1
ATOM 3168 C C . PRO A 1 385 ? 31.359 -10.242 11.438 1 31.28 385 PRO A C 1
ATOM 3170 O O . PRO A 1 385 ? 31.75 -11.18 10.742 1 31.28 385 PRO A O 1
ATOM 3173 N N . GLY A 1 386 ? 31.375 -9.328 10.648 1 22.42 386 GLY A N 1
ATOM 3174 C CA . GLY A 1 386 ? 32.781 -9.023 10.406 1 22.42 386 GLY A CA 1
ATOM 3175 C C . GLY A 1 386 ? 33.562 -8.789 11.68 1 22.42 386 GLY A C 1
ATOM 3176 O O . GLY A 1 386 ? 33 -8.445 12.719 1 22.42 386 GLY A O 1
ATOM 3177 N N . MET B 1 1 ? -9.133 13.375 82.312 1 21.72 1 MET B N 1
ATOM 3178 C CA . MET B 1 1 ? -10.109 12.719 81.438 1 21.72 1 MET B CA 1
ATOM 3179 C C . MET B 1 1 ? -9.883 13.102 80 1 21.72 1 MET B C 1
ATOM 3181 O O . MET B 1 1 ? -10.445 12.477 79.125 1 21.72 1 MET B O 1
ATOM 3185 N N . LYS B 1 2 ? -9.422 14.328 79.688 1 26.12 2 LYS B N 1
ATOM 3186 C CA . LYS B 1 2 ? -9.828 15.062 78.5 1 26.12 2 LYS B CA 1
ATOM 3187 C C . LYS B 1 2 ? -9.07 14.578 77.25 1 26.12 2 LYS B C 1
ATOM 3189 O O . LYS B 1 2 ? -7.949 15.023 77 1 26.12 2 LYS B O 1
ATOM 3194 N N . HIS B 1 3 ? -9.047 13.273 76.938 1 24.44 3 HIS B N 1
ATOM 3195 C CA . HIS B 1 3 ? -8.305 12.43 76 1 24.44 3 HIS B CA 1
ATOM 3196 C C . HIS B 1 3 ? -8.484 12.906 74.562 1 24.44 3 HIS B C 1
ATOM 3198 O O . HIS B 1 3 ? -7.852 12.367 73.625 1 24.44 3 HIS B O 1
ATOM 3204 N N . ASP B 1 4 ? -9.602 13.578 74.188 1 23.05 4 ASP B N 1
ATOM 3205 C CA . ASP B 1 4 ? -10.258 13.148 72.938 1 23.05 4 ASP B CA 1
ATOM 3206 C C . ASP B 1 4 ? -9.5 13.656 71.688 1 23.05 4 ASP B C 1
ATOM 3208 O O . ASP B 1 4 ? -9.93 13.43 70.562 1 23.05 4 ASP B O 1
ATOM 3212 N N . GLN B 1 5 ? -8.727 14.719 71.75 1 26.19 5 GLN B N 1
ATOM 3213 C CA . GLN B 1 5 ? -8.805 15.594 70.562 1 26.19 5 GLN B CA 1
ATOM 3214 C C . GLN B 1 5 ? -8.203 14.93 69.375 1 26.19 5 GLN B C 1
ATOM 3216 O O . GLN B 1 5 ? -6.996 14.664 69.312 1 26.19 5 GLN B O 1
ATOM 3221 N N . ASP B 1 6 ? -8.977 14.055 68.688 1 27.06 6 ASP B N 1
ATOM 3222 C CA . ASP B 1 6 ? -8.703 13.258 67.5 1 27.06 6 ASP B CA 1
ATOM 3223 C C . ASP B 1 6 ? -8.148 14.133 66.375 1 27.06 6 ASP B C 1
ATOM 3225 O O . ASP B 1 6 ? -8.805 15.078 65.938 1 27.06 6 ASP B O 1
ATOM 3229 N N . ILE B 1 7 ? -6.945 14.469 66.312 1 28.95 7 ILE B N 1
ATOM 3230 C CA . ILE B 1 7 ? -6.203 15.211 65.25 1 28.95 7 ILE B CA 1
ATOM 3231 C C . ILE B 1 7 ? -6.535 14.664 63.906 1 28.95 7 ILE B C 1
ATOM 3233 O O . ILE B 1 7 ? -6.242 13.508 63.594 1 28.95 7 ILE B O 1
ATOM 3237 N N . ASN B 1 8 ? -7.781 15.016 63.344 1 27.5 8 ASN B N 1
ATOM 3238 C CA . ASN B 1 8 ? -8.273 14.742 62 1 27.5 8 ASN B CA 1
ATOM 3239 C C . ASN B 1 8 ? -7.195 14.992 60.969 1 27.5 8 ASN B C 1
ATOM 3241 O O . ASN B 1 8 ? -6.695 16.109 60.844 1 27.5 8 ASN B O 1
ATOM 3245 N N . CYS B 1 9 ? -6.32 14.07 60.719 1 29.05 9 CYS B N 1
ATOM 3246 C CA . CYS B 1 9 ? -5.324 14.047 59.656 1 29.05 9 CYS B CA 1
ATOM 3247 C C . CYS B 1 9 ? -5.926 14.523 58.312 1 29.05 9 CYS B C 1
ATOM 3249 O O . CYS B 1 9 ? -6.93 13.984 57.875 1 29.05 9 CYS B O 1
ATOM 3251 N N . PRO B 1 10 ? -5.918 15.828 58.031 1 29.03 10 PRO B N 1
ATOM 3252 C CA . PRO B 1 10 ? -6.492 16.297 56.781 1 29.03 10 PRO B CA 1
ATOM 3253 C C . PRO B 1 10 ? -6.184 15.367 55.594 1 29.03 10 PRO B C 1
ATOM 3255 O O . PRO B 1 10 ? -5.098 14.781 55.531 1 29.03 10 PRO B O 1
ATOM 3258 N N . LEU B 1 11 ? -7.18 14.648 55.031 1 28.19 11 LEU B N 1
ATOM 3259 C CA . LEU B 1 11 ? -7.254 13.914 53.781 1 28.19 11 LEU B CA 1
ATOM 3260 C C . LEU B 1 11 ? -6.539 14.672 52.656 1 28.19 11 LEU B C 1
ATOM 3262 O O . LEU B 1 11 ? -6.805 15.859 52.438 1 28.19 11 LEU B O 1
ATOM 3266 N N . ARG B 1 12 ? -5.246 14.484 52.406 1 28.36 12 ARG B N 1
ATOM 3267 C CA . ARG B 1 12 ? -4.473 14.891 51.25 1 28.36 12 ARG B CA 1
ATOM 3268 C C . ARG B 1 12 ? -5.281 14.719 49.969 1 28.36 12 ARG B C 1
ATOM 3270 O O . ARG B 1 12 ? -5.578 13.586 49.562 1 28.36 12 ARG B O 1
ATOM 3277 N N . GLU B 1 13 ? -6.363 15.445 49.562 1 28.45 13 GLU B N 1
ATOM 3278 C CA . GLU B 1 13 ? -7.035 15.68 48.281 1 28.45 13 GLU B CA 1
ATOM 3279 C C . GLU B 1 13 ? -6.035 15.703 47.156 1 28.45 13 GLU B C 1
ATOM 3281 O O . GLU B 1 13 ? -5.754 16.766 46.562 1 28.45 13 GLU B O 1
ATOM 3286 N N . ASP B 1 14 ? -4.758 15.539 47.25 1 32.81 14 ASP B N 1
ATOM 3287 C CA . ASP B 1 14 ? -3.879 15.344 46.125 1 32.81 14 ASP B CA 1
ATOM 3288 C C . ASP B 1 14 ? -4.527 14.43 45.062 1 32.81 14 ASP B C 1
ATOM 3290 O O . ASP B 1 14 ? -4.531 13.211 45.219 1 32.81 14 ASP B O 1
ATOM 3294 N N . GLU B 1 15 ? -5.859 14.547 44.625 1 29.95 15 GLU B N 1
ATOM 3295 C CA . GLU B 1 15 ? -6.957 14.125 43.781 1 29.95 15 GLU B CA 1
ATOM 3296 C C . GLU B 1 15 ? -6.438 13.547 42.469 1 29.95 15 GLU B C 1
ATOM 3298 O O . GLU B 1 15 ? -5.32 13.859 42.031 1 29.95 15 GLU B O 1
ATOM 3303 N N . LEU B 1 16 ? -7.215 12.562 41.688 1 30.16 16 LEU B N 1
ATOM 3304 C CA . LEU B 1 16 ? -7.516 11.727 40.531 1 30.16 16 LEU B CA 1
ATOM 3305 C C . LEU B 1 16 ? -7.438 12.531 39.25 1 30.16 16 LEU B C 1
ATOM 3307 O O . LEU B 1 16 ? -8.117 12.219 38.25 1 30.16 16 LEU B O 1
ATOM 3311 N N . VAL B 1 17 ? -7.133 13.773 39.188 1 33.66 17 VAL B N 1
ATOM 3312 C CA . VAL B 1 17 ? -7.09 14.289 37.812 1 33.66 17 VAL B CA 1
ATOM 3313 C C . VAL B 1 17 ? -6.383 13.289 36.906 1 33.66 17 VAL B C 1
ATOM 3315 O O . VAL B 1 17 ? -5.203 12.984 37.125 1 33.66 17 VAL B O 1
ATOM 3318 N N . SER B 1 18 ? -6.934 12.219 36.438 1 36.12 18 SER B N 1
ATOM 3319 C CA . SER B 1 18 ? -6.629 11.266 35.375 1 36.12 18 SER B CA 1
ATOM 3320 C C . SER B 1 18 ? -5.762 11.906 34.312 1 36.12 18 SER B C 1
ATOM 3322 O O . SER B 1 18 ? -6.176 12.859 33.656 1 36.12 18 SER B O 1
ATOM 3324 N N . LYS B 1 19 ? -4.551 12.242 34.281 1 40.09 19 LYS B N 1
ATOM 3325 C CA . LYS B 1 19 ? -3.521 12.656 33.344 1 40.09 19 LYS B CA 1
ATOM 3326 C C . LYS B 1 19 ? -3.73 11.992 31.984 1 40.09 19 LYS B C 1
ATOM 3328 O O . LYS B 1 19 ? -3.436 10.805 31.812 1 40.09 19 LYS B O 1
ATOM 3333 N N . VAL B 1 20 ? -4.805 12.242 31.344 1 47.59 20 VAL B N 1
ATOM 3334 C CA . VAL B 1 20 ? -4.984 11.805 29.969 1 47.59 20 VAL B CA 1
ATOM 3335 C C . VAL B 1 20 ? -3.656 11.891 29.219 1 47.59 20 VAL B C 1
ATOM 3337 O O . VAL B 1 20 ? -3.07 12.969 29.109 1 47.59 20 VAL B O 1
ATOM 3340 N N . LYS B 1 21 ? -2.879 10.977 29.125 1 57.94 21 LYS B N 1
ATOM 3341 C CA . LYS B 1 21 ? -1.611 10.859 28.406 1 57.94 21 LYS B CA 1
ATOM 3342 C C . LYS B 1 21 ? -1.752 11.328 26.953 1 57.94 21 LYS B C 1
ATOM 3344 O O . LYS B 1 21 ? -2.52 10.742 26.188 1 57.94 21 LYS B O 1
ATOM 3349 N N . LEU B 1 22 ? -1.364 12.547 26.734 1 64.88 22 LEU B N 1
ATOM 3350 C CA . LEU B 1 22 ? -1.349 13.133 25.391 1 64.88 22 LEU B CA 1
ATOM 3351 C C . LEU B 1 22 ? -0.602 12.234 24.406 1 64.88 22 LEU B C 1
ATOM 3353 O O . LEU B 1 22 ? 0.402 11.609 24.781 1 64.88 22 LEU B O 1
ATOM 3357 N N . THR B 1 23 ? -1.269 12.133 23.234 1 72.56 23 THR B N 1
ATOM 3358 C CA . THR B 1 23 ? -0.578 11.422 22.172 1 72.56 23 THR B CA 1
ATOM 3359 C C . THR B 1 23 ? 0.628 12.211 21.672 1 72.56 23 THR B C 1
ATOM 3361 O O . THR B 1 23 ? 0.758 13.406 21.984 1 72.56 23 THR B O 1
ATOM 3364 N N . SER B 1 24 ? 1.511 11.578 21.062 1 75.44 24 SER B N 1
ATOM 3365 C CA . SER B 1 24 ? 2.695 12.227 20.516 1 75.44 24 SER B CA 1
ATOM 3366 C C . SER B 1 24 ? 2.316 13.344 19.547 1 75.44 24 SER B C 1
ATOM 3368 O O . SER B 1 24 ? 2.941 14.406 19.531 1 75.44 24 SER B O 1
ATOM 3370 N N . ARG B 1 25 ? 1.295 13.211 18.828 1 79.62 25 ARG B N 1
ATOM 3371 C CA . ARG B 1 25 ? 0.849 14.203 17.859 1 79.62 25 ARG B CA 1
ATOM 3372 C C . ARG B 1 25 ? 0.247 15.422 18.547 1 79.62 25 ARG B C 1
ATOM 3374 O O . ARG B 1 25 ? 0.446 16.547 18.109 1 79.62 25 ARG B O 1
ATOM 3381 N N . GLU B 1 26 ? -0.457 15.117 19.594 1 81.19 26 GLU B N 1
ATOM 3382 C CA . GLU B 1 26 ? -1.025 16.203 20.375 1 81.19 26 GLU B CA 1
ATOM 3383 C C . GLU B 1 26 ? 0.069 17.062 21 1 81.19 26 GLU B C 1
ATOM 3385 O O . GLU B 1 26 ? 0.001 18.297 20.953 1 81.19 26 GLU B O 1
ATOM 3390 N N . ARG B 1 27 ? 0.989 16.391 21.484 1 84.25 27 ARG B N 1
ATOM 3391 C CA . ARG B 1 27 ? 2.102 17.094 22.109 1 84.25 27 ARG B CA 1
ATOM 3392 C C . ARG B 1 27 ? 2.852 17.953 21.094 1 84.25 27 ARG B C 1
ATOM 3394 O O . ARG B 1 27 ? 3.209 19.094 21.375 1 84.25 27 ARG B O 1
ATOM 3401 N N . ARG B 1 28 ? 3.057 17.406 20 1 87.88 28 ARG B N 1
ATOM 3402 C CA . ARG B 1 28 ? 3.766 18.141 18.953 1 87.88 28 ARG B CA 1
ATOM 3403 C C . ARG B 1 28 ? 2.959 19.344 18.484 1 87.88 28 ARG B C 1
ATOM 3405 O O . ARG B 1 28 ? 3.514 20.438 18.297 1 87.88 28 ARG B O 1
ATOM 3412 N N . PHE B 1 29 ? 1.707 19.156 18.344 1 90.5 29 PHE B N 1
ATOM 3413 C CA . PHE B 1 29 ? 0.847 20.266 17.969 1 90.5 29 PHE B CA 1
ATOM 3414 C C . PHE B 1 29 ? 0.935 21.391 19 1 90.5 29 PHE B C 1
ATOM 3416 O O . PHE B 1 29 ? 1.097 22.562 18.641 1 90.5 29 PHE B O 1
ATOM 3423 N N . ILE B 1 30 ? 0.841 21.031 20.219 1 90 30 ILE B N 1
ATOM 3424 C CA . ILE B 1 30 ? 0.863 22.016 21.297 1 90 30 ILE B CA 1
ATOM 3425 C C . ILE B 1 30 ? 2.207 22.734 21.312 1 90 30 ILE B C 1
ATOM 3427 O O . ILE B 1 30 ? 2.262 23.953 21.484 1 90 30 ILE B O 1
ATOM 3431 N N . ARG B 1 31 ? 3.178 22 21.062 1 90.81 31 ARG B N 1
ATOM 3432 C CA . ARG B 1 31 ? 4.523 22.562 21.125 1 90.81 31 ARG B CA 1
ATOM 3433 C C . ARG B 1 31 ? 4.758 23.547 19.984 1 90.81 31 ARG B C 1
ATOM 3435 O O . ARG B 1 31 ? 5.402 24.578 20.172 1 90.81 31 ARG B O 1
ATOM 3442 N N . PHE B 1 32 ? 4.234 23.312 18.828 1 93.75 32 PHE B N 1
ATOM 3443 C CA . PHE B 1 32 ? 4.547 24.109 17.656 1 93.75 32 PHE B CA 1
ATOM 3444 C C . PHE B 1 32 ? 3.5 25.203 17.438 1 93.75 32 PHE B C 1
ATOM 3446 O O . PHE B 1 32 ? 3.736 26.172 16.719 1 93.75 32 PHE B O 1
ATOM 3453 N N . ALA B 1 33 ? 2.326 25 18.078 1 94.44 33 ALA B N 1
ATOM 3454 C CA . ALA B 1 33 ? 1.271 26 17.922 1 94.44 33 ALA B CA 1
ATOM 3455 C C . ALA B 1 33 ? 1.673 27.328 18.547 1 94.44 33 ALA B C 1
ATOM 3457 O O . ALA B 1 33 ? 1.998 27.391 19.734 1 94.44 33 ALA B O 1
ATOM 3458 N N . SER B 1 34 ? 1.562 28.391 17.75 1 95.19 34 SER B N 1
ATOM 3459 C CA . SER B 1 34 ? 2.055 29.672 18.25 1 95.19 34 SER B CA 1
ATOM 3460 C C . SER B 1 34 ? 0.912 30.656 18.453 1 95.19 34 SER B C 1
ATOM 3462 O O . SER B 1 34 ? 1.125 31.75 18.969 1 95.19 34 SER B O 1
ATOM 3464 N N . VAL B 1 35 ? -0.312 30.281 18.156 1 95.19 35 VAL B N 1
ATOM 3465 C CA . VAL B 1 35 ? -1.403 31.25 18.281 1 95.19 35 VAL B CA 1
ATOM 3466 C C . VAL B 1 35 ? -2.594 30.578 18.969 1 95.19 35 VAL B C 1
ATOM 3468 O O . VAL B 1 35 ? -2.689 29.359 19.016 1 95.19 35 VAL B O 1
ATOM 3471 N N . GLU B 1 36 ? -3.379 31.406 19.547 1 92.69 36 GLU B N 1
ATOM 3472 C CA . GLU B 1 36 ? -4.586 30.953 20.234 1 92.69 36 GLU B CA 1
ATOM 3473 C C . GLU B 1 36 ? -5.746 31.906 20.016 1 92.69 36 GLU B C 1
ATOM 3475 O O . GLU B 1 36 ? -5.547 33.125 19.891 1 92.69 36 GLU B O 1
ATOM 3480 N N . TYR B 1 37 ? -6.875 31.344 19.891 1 92.44 37 TYR B N 1
ATOM 3481 C CA . TYR B 1 37 ? -8.109 32.125 19.797 1 92.44 37 TYR B CA 1
ATOM 3482 C C . TYR B 1 37 ? -9.203 31.516 20.672 1 92.44 37 TYR B C 1
ATOM 3484 O O . TYR B 1 37 ? -9.547 30.344 20.5 1 92.44 37 TYR B O 1
ATOM 3492 N N . ASP B 1 38 ? -9.719 32.312 21.594 1 86.69 38 ASP B N 1
ATOM 3493 C CA . ASP B 1 38 ? -10.789 31.875 22.484 1 86.69 38 ASP B CA 1
ATOM 3494 C C . ASP B 1 38 ? -10.398 30.594 23.219 1 86.69 38 ASP B C 1
ATOM 3496 O O . ASP B 1 38 ? -11.188 29.641 23.266 1 86.69 38 ASP B O 1
ATOM 3500 N N . GLY B 1 39 ? -9.18 30.484 23.547 1 83.75 39 GLY B N 1
ATOM 3501 C CA . GLY B 1 39 ? -8.711 29.375 24.344 1 83.75 39 GLY B CA 1
ATOM 3502 C C . GLY B 1 39 ? -8.312 28.172 23.516 1 83.75 39 GLY B C 1
ATOM 3503 O O . GLY B 1 39 ? -7.789 27.188 24.047 1 83.75 39 GLY B O 1
ATOM 3504 N N . GLN B 1 40 ? -8.539 28.266 22.281 1 88.94 40 GLN B N 1
ATOM 3505 C CA . GLN B 1 40 ? -8.172 27.156 21.391 1 88.94 40 GLN B CA 1
ATOM 3506 C C . GLN B 1 40 ? -6.844 27.438 20.688 1 88.94 40 GLN B C 1
ATOM 3508 O O . GLN B 1 40 ? -6.605 28.547 20.234 1 88.94 40 GLN B O 1
ATOM 3513 N N . LEU B 1 41 ? -6.074 26.344 20.656 1 92.12 41 LEU B N 1
ATOM 3514 C CA . LEU B 1 41 ? -4.762 26.469 20.031 1 92.12 41 LEU B CA 1
ATOM 3515 C C . LEU B 1 41 ? -4.855 26.25 18.516 1 92.12 41 LEU B C 1
ATOM 3517 O O . LEU B 1 41 ? -5.602 25.391 18.062 1 92.12 41 LEU B O 1
ATOM 3521 N N . TYR B 1 42 ? -4.078 27.078 17.828 1 94.19 42 TYR B N 1
ATOM 3522 C CA . TYR B 1 42 ? -3.943 26.938 16.375 1 94.19 42 TYR B CA 1
ATOM 3523 C C . TYR B 1 42 ? -2.48 27.016 15.961 1 94.19 42 TYR B C 1
ATOM 3525 O O . TYR B 1 42 ? -1.646 27.562 16.688 1 94.19 42 TYR B O 1
ATOM 3533 N N . MET B 1 43 ? -2.264 26.422 14.797 1 95.81 43 MET B N 1
ATOM 3534 C CA . MET B 1 43 ? -0.976 26.594 14.133 1 95.81 43 MET B CA 1
ATOM 3535 C C . MET B 1 43 ? -1.082 27.609 13 1 95.81 43 MET B C 1
ATOM 3537 O O . MET B 1 43 ? -2.102 27.688 12.312 1 95.81 43 MET B O 1
ATOM 3541 N N . THR B 1 44 ? -0.045 28.359 12.898 1 97.12 44 THR B N 1
ATOM 3542 C CA . THR B 1 44 ? 0.11 29.109 11.648 1 97.12 44 THR B CA 1
ATOM 3543 C C . THR B 1 44 ? 0.658 28.203 10.547 1 97.12 44 THR B C 1
ATOM 3545 O O . THR B 1 44 ? 1.155 27.109 10.828 1 97.12 44 THR B O 1
ATOM 3548 N N . PRO B 1 45 ? 0.499 28.625 9.25 1 97.56 45 PRO B N 1
ATOM 3549 C CA . PRO B 1 45 ? 1.12 27.859 8.18 1 97.56 45 PRO B CA 1
ATOM 3550 C C . PRO B 1 45 ? 2.611 27.625 8.406 1 97.56 45 PRO B C 1
ATOM 3552 O O . PRO B 1 45 ? 3.121 26.531 8.117 1 97.56 45 PRO B O 1
ATOM 3555 N N . GLN B 1 46 ? 3.281 28.562 8.93 1 95.25 46 GLN B N 1
ATOM 3556 C CA . GLN B 1 46 ? 4.695 28.406 9.25 1 95.25 46 GLN B CA 1
ATOM 3557 C C . GLN B 1 46 ? 4.902 27.344 10.336 1 95.25 46 GLN B C 1
ATOM 3559 O O . GLN B 1 46 ? 5.812 26.531 10.234 1 95.25 46 GLN B O 1
ATOM 3564 N N . ASP B 1 47 ? 4.062 27.438 11.367 1 95.88 47 ASP B N 1
ATOM 3565 C CA . ASP B 1 47 ? 4.125 26.422 12.414 1 95.88 47 ASP B CA 1
ATOM 3566 C C . ASP B 1 47 ? 3.99 25.016 11.828 1 95.88 47 ASP B C 1
ATOM 3568 O O . ASP B 1 47 ? 4.723 24.109 12.211 1 95.88 47 ASP B O 1
ATOM 3572 N N . PHE B 1 48 ? 3.047 24.891 10.977 1 96.38 48 PHE B N 1
ATOM 3573 C CA . PHE B 1 48 ? 2.775 23.594 10.383 1 96.38 48 PHE B CA 1
ATOM 3574 C C . PHE B 1 48 ? 4 23.062 9.648 1 96.38 48 PHE B C 1
ATOM 3576 O O . PHE B 1 48 ? 4.422 21.922 9.859 1 96.38 48 PHE B O 1
ATOM 3583 N N . LEU B 1 49 ? 4.527 23.875 8.773 1 94.62 49 LEU B N 1
ATOM 3584 C CA . LEU B 1 49 ? 5.684 23.469 7.988 1 94.62 49 LEU B CA 1
ATOM 3585 C C . LEU B 1 49 ? 6.844 23.078 8.898 1 94.62 49 LEU B C 1
ATOM 3587 O O . LEU B 1 49 ? 7.469 22.031 8.688 1 94.62 49 LEU B O 1
ATOM 3591 N N . GLU B 1 50 ? 7.062 23.844 9.875 1 91.5 50 GLU B N 1
ATOM 3592 C CA . GLU B 1 50 ? 8.156 23.562 10.805 1 91.5 50 GLU B CA 1
ATOM 3593 C C . GLU B 1 50 ? 7.906 22.281 11.594 1 91.5 50 GLU B C 1
ATOM 3595 O O . GLU B 1 50 ? 8.844 21.531 11.875 1 91.5 50 GLU B O 1
ATOM 3600 N N . SER B 1 51 ? 6.656 22.109 11.969 1 91.31 51 SER B N 1
ATOM 3601 C CA . SER B 1 51 ? 6.32 20.922 12.734 1 91.31 51 SER B CA 1
ATOM 3602 C C . SER B 1 51 ? 6.574 19.641 11.922 1 91.31 51 SER B C 1
ATOM 3604 O O . SER B 1 51 ? 6.82 18.578 12.492 1 91.31 51 SER B O 1
ATOM 3606 N N . PHE B 1 52 ? 6.492 19.766 10.672 1 86.69 52 PHE B N 1
ATOM 3607 C CA . PHE B 1 52 ? 6.66 18.609 9.797 1 86.69 52 PHE B CA 1
ATOM 3608 C C . PHE B 1 52 ? 8.133 18.344 9.539 1 86.69 52 PHE B C 1
ATOM 3610 O O . PHE B 1 52 ? 8.547 17.188 9.391 1 86.69 52 PHE B O 1
ATOM 3617 N N . VAL B 1 53 ? 8.961 19.375 9.477 1 84.25 53 VAL B N 1
ATOM 3618 C CA . VAL B 1 53 ? 10.336 19.219 9.016 1 84.25 53 VAL B CA 1
ATOM 3619 C C . VAL B 1 53 ? 11.289 19.25 10.211 1 84.25 53 VAL B C 1
ATOM 3621 O O . VAL B 1 53 ? 12.266 18.5 10.25 1 84.25 53 VAL B O 1
ATOM 3624 N N . ASP B 1 54 ? 10.953 20.047 11.164 1 84.19 54 ASP B N 1
ATOM 3625 C CA . ASP B 1 54 ? 11.898 20.297 12.25 1 84.19 54 ASP B CA 1
ATOM 3626 C C . ASP B 1 54 ? 11.609 19.391 13.445 1 84.19 54 ASP B C 1
ATOM 3628 O O . ASP B 1 54 ? 10.469 18.969 13.648 1 84.19 54 ASP B O 1
ATOM 3632 N N . GLN B 1 55 ? 12.625 19.25 14.234 1 78.5 55 GLN B N 1
ATOM 3633 C CA . GLN B 1 55 ? 12.477 18.484 15.461 1 78.5 55 GLN B CA 1
ATOM 3634 C C . GLN B 1 55 ? 11.914 19.344 16.578 1 78.5 55 GLN B C 1
ATOM 3636 O O . GLN B 1 55 ? 11.086 18.875 17.375 1 78.5 55 GLN B O 1
ATOM 3641 N N . GLU B 1 56 ? 12.398 20.516 16.594 1 85.19 56 GLU B N 1
ATOM 3642 C CA . GLU B 1 56 ? 11.984 21.453 17.625 1 85.19 56 GLU B CA 1
ATOM 3643 C C . GLU B 1 56 ? 11.477 22.766 17.031 1 85.19 56 GLU B C 1
ATOM 3645 O O . GLU B 1 56 ? 11.93 23.188 15.961 1 85.19 56 GLU B O 1
ATOM 3650 N N . PRO B 1 57 ? 10.484 23.297 17.797 1 87.44 57 PRO B N 1
ATOM 3651 C CA . PRO B 1 57 ? 9.984 24.578 17.297 1 87.44 57 PRO B CA 1
ATOM 3652 C C . PRO B 1 57 ? 10.984 25.719 17.5 1 87.44 57 PRO B C 1
ATOM 3654 O O . PRO B 1 57 ? 11.945 25.562 18.266 1 87.44 57 PRO B O 1
ATOM 3657 N N . ARG B 1 58 ? 10.742 26.781 16.797 1 85.31 58 ARG B N 1
ATOM 3658 C CA . ARG B 1 58 ? 11.492 28.016 17.047 1 85.31 58 ARG B CA 1
ATOM 3659 C C . ARG B 1 58 ? 11.258 28.531 18.453 1 85.31 58 ARG B C 1
ATOM 3661 O O . ARG B 1 58 ? 10.203 28.281 19.047 1 85.31 58 ARG B O 1
ATOM 3668 N N . PRO B 1 59 ? 12.445 28.969 18.953 1 78.5 59 PRO B N 1
ATOM 3669 C CA . PRO B 1 59 ? 12.281 29.531 20.297 1 78.5 59 PRO B CA 1
ATOM 3670 C C . PRO B 1 59 ? 11.141 30.547 20.375 1 78.5 59 PRO B C 1
ATOM 3672 O O . PRO B 1 59 ? 11.078 31.469 19.562 1 78.5 59 PRO B O 1
ATOM 3675 N N . LYS B 1 60 ? 10.102 30.109 20.797 1 66 60 LYS B N 1
ATOM 3676 C CA . LYS B 1 60 ? 8.969 31.016 20.828 1 66 60 LYS B CA 1
ATOM 3677 C C . LYS B 1 60 ? 8.68 31.484 22.25 1 66 60 LYS B C 1
ATOM 3679 O O . LYS B 1 60 ? 8.859 30.719 23.219 1 66 60 LYS B O 1
ATOM 3684 N N . VAL B 1 61 ? 8.562 32.75 22.406 1 65.25 61 VAL B N 1
ATOM 3685 C CA . VAL B 1 61 ? 8.047 33.312 23.656 1 65.25 61 VAL B CA 1
ATOM 3686 C C . VAL B 1 61 ? 6.617 32.812 23.875 1 65.25 61 VAL B C 1
ATOM 3688 O O . VAL B 1 61 ? 6.18 31.844 23.25 1 65.25 61 VAL B O 1
ATOM 3691 N N . LYS B 1 62 ? 5.586 33.656 24.344 1 83.5 62 LYS B N 1
ATOM 3692 C CA . LYS B 1 62 ? 4.184 33.5 24.703 1 83.5 62 LYS B CA 1
ATOM 3693 C C . LYS B 1 62 ? 3.311 33.344 23.469 1 83.5 62 LYS B C 1
ATOM 3695 O O . LYS B 1 62 ? 3.578 33.969 22.438 1 83.5 62 LYS B O 1
ATOM 3700 N N . ARG B 1 63 ? 2.434 32.438 23.422 1 90.69 63 ARG B N 1
ATOM 3701 C CA . ARG B 1 63 ? 1.473 32.281 22.344 1 90.69 63 ARG B CA 1
ATOM 3702 C C . ARG B 1 63 ? 0.683 33.562 22.109 1 90.69 63 ARG B C 1
ATOM 3704 O O . ARG B 1 63 ? 0.295 34.25 23.078 1 90.69 63 ARG B O 1
ATOM 3711 N N . ARG B 1 64 ? 0.616 33.906 20.938 1 94.12 64 ARG B N 1
ATOM 3712 C CA . ARG B 1 64 ? -0.106 35.125 20.594 1 94.12 64 ARG B CA 1
ATOM 3713 C C . ARG B 1 64 ? -1.613 34.906 20.625 1 94.12 64 ARG B C 1
ATOM 3715 O O . ARG B 1 64 ? -2.121 33.969 20 1 94.12 64 ARG B O 1
ATOM 3722 N N . ALA B 1 65 ? -2.287 35.688 21.328 1 93.62 65 ALA B N 1
ATOM 3723 C CA . ALA B 1 65 ? -3.746 35.625 21.359 1 93.62 65 ALA B CA 1
ATOM 3724 C C . ALA B 1 65 ? -4.344 36.406 20.203 1 93.62 65 ALA B C 1
ATOM 3726 O O . ALA B 1 65 ? -4.117 37.625 20.062 1 93.62 65 ALA B O 1
ATOM 3727 N N . LEU B 1 66 ? -5.129 35.812 19.406 1 95 66 LEU B N 1
ATOM 3728 C CA . LEU B 1 66 ? -5.715 36.438 18.234 1 95 66 LEU B CA 1
ATOM 3729 C C . LEU B 1 66 ? -7.035 37.094 18.578 1 95 66 LEU B C 1
ATOM 3731 O O . LEU B 1 66 ? -7.797 36.594 19.406 1 95 66 LEU B O 1
ATOM 3735 N N . THR B 1 67 ? -7.254 38.156 17.938 1 95.62 67 THR B N 1
ATOM 3736 C CA . THR B 1 67 ? -8.523 38.875 18.047 1 95.62 67 THR B CA 1
ATOM 3737 C C . THR B 1 67 ? -9.391 38.625 16.812 1 95.62 67 THR B C 1
ATOM 3739 O O . THR B 1 67 ? -8.945 38 15.844 1 95.62 67 THR B O 1
ATOM 3742 N N . ASP B 1 68 ? -10.617 39.125 16.875 1 94.38 68 ASP B N 1
ATOM 3743 C CA . ASP B 1 68 ? -11.523 39 15.742 1 94.38 68 ASP B CA 1
ATOM 3744 C C . ASP B 1 68 ? -10.961 39.75 14.523 1 94.38 68 ASP B C 1
ATOM 3746 O O . ASP B 1 68 ? -11.133 39.281 13.383 1 94.38 68 ASP B O 1
ATOM 3750 N N . LYS B 1 69 ? -10.352 40.844 14.828 1 96 69 LYS B N 1
ATOM 3751 C CA . LYS B 1 69 ? -9.742 41.594 13.742 1 96 69 LYS B CA 1
ATOM 3752 C C . LYS B 1 69 ? -8.633 40.812 13.062 1 96 69 LYS B C 1
ATOM 3754 O O . LYS B 1 69 ? -8.492 40.844 11.836 1 96 69 LYS B O 1
ATOM 3759 N N . ASP B 1 70 ? -7.887 40.094 13.852 1 96.44 70 ASP B N 1
ATOM 3760 C CA . ASP B 1 70 ? -6.832 39.25 13.312 1 96.44 70 ASP B CA 1
ATOM 3761 C C . ASP B 1 70 ? -7.41 38.156 12.406 1 96.44 70 ASP B C 1
ATOM 3763 O O . ASP B 1 70 ? -6.855 37.875 11.352 1 96.44 70 ASP B O 1
ATOM 3767 N N . LEU B 1 71 ? -8.477 37.625 12.805 1 95.12 71 LEU B N 1
ATOM 3768 C CA . LEU B 1 71 ? -9.109 36.562 12.047 1 95.12 71 LEU B CA 1
ATOM 3769 C C . LEU B 1 71 ? -9.625 37.062 10.703 1 95.12 71 LEU B C 1
ATOM 3771 O O . LEU B 1 71 ? -9.555 36.375 9.695 1 95.12 71 LEU B O 1
ATOM 3775 N N . GLU B 1 72 ? -10.18 38.281 10.758 1 95.56 72 GLU B N 1
ATOM 3776 C CA . GLU B 1 72 ? -10.641 38.875 9.516 1 95.56 72 GLU B CA 1
ATOM 3777 C C . GLU B 1 72 ? -9.469 39.156 8.562 1 95.56 72 GLU B C 1
ATOM 3779 O O . GLU B 1 72 ? -9.594 38.938 7.352 1 95.56 72 GLU B O 1
ATOM 3784 N N . ALA B 1 73 ? -8.391 39.562 9.125 1 96.62 73 ALA B N 1
ATOM 3785 C CA . ALA B 1 73 ? -7.191 39.812 8.32 1 96.62 73 ALA B CA 1
ATOM 3786 C C . ALA B 1 73 ? -6.68 38.5 7.703 1 96.62 73 ALA B C 1
ATOM 3788 O O . ALA B 1 73 ? -6.223 38.5 6.555 1 96.62 73 ALA B O 1
ATOM 3789 N N . ILE B 1 74 ? -6.734 37.469 8.422 1 96.25 74 ILE B N 1
ATOM 3790 C CA . ILE B 1 74 ? -6.305 36.156 7.957 1 96.25 74 ILE B CA 1
ATOM 3791 C C . ILE B 1 74 ? -7.203 35.688 6.809 1 96.25 74 ILE B C 1
ATOM 3793 O O . ILE B 1 74 ? -6.719 35.156 5.809 1 96.25 74 ILE B O 1
ATOM 3797 N N . LYS B 1 75 ? -8.414 35.906 6.973 1 96.06 75 LYS B N 1
ATOM 3798 C CA . LYS B 1 75 ? -9.367 35.562 5.93 1 96.06 75 LYS B CA 1
ATOM 3799 C C . LYS B 1 75 ? -9.055 36.312 4.629 1 96.06 75 LYS B C 1
ATOM 3801 O O . LYS B 1 75 ? -9.078 35.688 3.551 1 96.06 75 LYS B O 1
ATOM 3806 N N . ASP B 1 76 ? -8.719 37.531 4.777 1 95.88 76 ASP B N 1
ATOM 3807 C CA . ASP B 1 76 ? -8.438 38.375 3.615 1 95.88 76 ASP B CA 1
ATOM 3808 C C . ASP B 1 76 ? -7.117 38 2.963 1 95.88 76 ASP B C 1
ATOM 3810 O O . ASP B 1 76 ? -6.957 38.094 1.746 1 95.88 76 ASP B O 1
ATOM 3814 N N . ALA B 1 77 ? -6.262 37.469 3.734 1 96.56 77 ALA B N 1
ATOM 3815 C CA . ALA B 1 77 ? -4.922 37.156 3.25 1 96.56 77 ALA B CA 1
ATOM 3816 C C . ALA B 1 77 ? -4.902 35.781 2.584 1 96.56 77 ALA B C 1
ATOM 3818 O O . ALA B 1 77 ? -3.969 35.469 1.845 1 96.56 77 ALA B O 1
ATOM 3819 N N . THR B 1 78 ? -5.887 34.969 2.84 1 97.5 78 THR B N 1
ATOM 3820 C CA . THR B 1 78 ? -5.914 33.594 2.334 1 97.5 78 THR B CA 1
ATOM 3821 C C . THR B 1 78 ? -6.266 33.562 0.849 1 97.5 78 THR B C 1
ATOM 3823 O O . THR B 1 78 ? -7.328 34.062 0.45 1 97.5 78 THR B O 1
ATOM 3826 N N . PRO B 1 79 ? -5.379 33 0.039 1 96.88 79 PRO B N 1
ATOM 3827 C CA . PRO B 1 79 ? -5.688 32.938 -1.391 1 96.88 79 PRO B CA 1
ATOM 3828 C C . PRO B 1 79 ? -6.828 31.969 -1.695 1 96.88 79 PRO B C 1
ATOM 3830 O O . PRO B 1 79 ? -7.004 30.969 -0.989 1 96.88 79 PRO B O 1
ATOM 3833 N N . THR B 1 80 ? -7.531 32.281 -2.758 1 95.56 80 THR B N 1
ATOM 3834 C CA . THR B 1 80 ? -8.555 31.375 -3.24 1 95.56 80 THR B CA 1
ATOM 3835 C C . THR B 1 80 ? -7.918 30.109 -3.822 1 95.56 80 THR B C 1
ATOM 3837 O O . THR B 1 80 ? -6.707 30.078 -4.043 1 95.56 80 THR B O 1
ATOM 3840 N N . LEU B 1 81 ? -8.75 29.141 -4.027 1 95.56 81 LEU B N 1
ATOM 3841 C CA . LEU B 1 81 ? -8.273 27.828 -4.465 1 95.56 81 LEU B CA 1
ATOM 3842 C C . LEU B 1 81 ? -7.488 27.953 -5.766 1 95.56 81 LEU B C 1
ATOM 3844 O O . LEU B 1 81 ? -6.457 27.297 -5.93 1 95.56 81 LEU B O 1
ATOM 3848 N N . ASN B 1 82 ? -7.945 28.75 -6.691 1 93.19 82 ASN B N 1
ATOM 3849 C CA . ASN B 1 82 ? -7.324 28.891 -8 1 93.19 82 ASN B CA 1
ATOM 3850 C C . ASN B 1 82 ? -5.984 29.625 -7.91 1 93.19 82 ASN B C 1
ATOM 3852 O O . ASN B 1 82 ? -5.191 29.594 -8.852 1 93.19 82 ASN B O 1
ATOM 3856 N N . LYS B 1 83 ? -5.75 30.25 -6.785 1 92.69 83 LYS B N 1
ATOM 3857 C CA . LYS B 1 83 ? -4.508 31 -6.602 1 92.69 83 LYS B CA 1
ATOM 3858 C C . LYS B 1 83 ? -3.533 30.234 -5.715 1 92.69 83 LYS B C 1
ATOM 3860 O O . LYS B 1 83 ? -2.551 30.797 -5.227 1 92.69 83 LYS B O 1
ATOM 3865 N N . GLY B 1 84 ? -3.848 29.062 -5.492 1 89.12 84 GLY B N 1
ATOM 3866 C CA . GLY B 1 84 ? -2.912 28.203 -4.773 1 89.12 84 GLY B CA 1
ATOM 3867 C C . GLY B 1 84 ? -1.591 28.031 -5.496 1 89.12 84 GLY B C 1
ATOM 3868 O O . GLY B 1 84 ? -1.527 28.141 -6.723 1 89.12 84 GLY B O 1
ATOM 3869 N N . SER B 1 85 ? -0.507 27.781 -4.668 1 91.88 85 SER B N 1
ATOM 3870 C CA . SER B 1 85 ? 0.826 27.641 -5.246 1 91.88 85 SER B CA 1
ATOM 3871 C C . SER B 1 85 ? 1.702 26.734 -4.391 1 91.88 85 SER B C 1
ATOM 3873 O O . SER B 1 85 ? 1.283 26.281 -3.32 1 91.88 85 SER B O 1
ATOM 3875 N N . THR B 1 86 ? 2.924 26.5 -4.883 1 93.56 86 THR B N 1
ATOM 3876 C CA . THR B 1 86 ? 3.867 25.625 -4.191 1 93.56 86 THR B CA 1
ATOM 3877 C C . THR B 1 86 ? 4.59 26.375 -3.08 1 93.56 86 THR B C 1
ATOM 3879 O O . THR B 1 86 ? 5.512 25.859 -2.457 1 93.56 86 THR B O 1
ATOM 3882 N N . ILE B 1 87 ? 4.141 27.609 -2.855 1 95.5 87 ILE B N 1
ATOM 3883 C CA . ILE B 1 87 ? 4.773 28.359 -1.778 1 95.5 87 ILE B CA 1
ATOM 3884 C C . ILE B 1 87 ? 3.701 29 -0.9 1 95.5 87 ILE B C 1
ATOM 3886 O O . ILE B 1 87 ? 3.98 29.969 -0.17 1 95.5 87 ILE B O 1
ATOM 3890 N N . MET B 1 88 ? 2.502 28.594 -0.977 1 96.88 88 MET B N 1
ATOM 3891 C CA . MET B 1 88 ? 1.381 29.25 -0.312 1 96.88 88 MET B CA 1
ATOM 3892 C C . MET B 1 88 ? 1.618 29.344 1.191 1 96.88 88 MET B C 1
ATOM 3894 O O . MET B 1 88 ? 1.525 30.422 1.772 1 96.88 88 MET B O 1
ATOM 3898 N N . PHE B 1 89 ? 1.932 28.234 1.838 1 97.38 89 PHE B N 1
ATOM 3899 C CA . PHE B 1 89 ? 2.133 28.234 3.283 1 97.38 89 PHE B CA 1
ATOM 3900 C C . PHE B 1 89 ? 3.33 29.094 3.662 1 97.38 89 PHE B C 1
ATOM 3902 O O . PHE B 1 89 ? 3.277 29.844 4.641 1 97.38 89 PHE B O 1
ATOM 3909 N N . ARG B 1 90 ? 4.312 29.047 2.863 1 95.19 90 ARG B N 1
ATOM 3910 C CA . ARG B 1 90 ? 5.496 29.859 3.131 1 95.19 90 ARG B CA 1
ATOM 3911 C C . ARG B 1 90 ? 5.199 31.344 2.932 1 95.19 90 ARG B C 1
ATOM 3913 O O . ARG B 1 90 ? 5.758 32.188 3.631 1 95.19 90 ARG B O 1
ATOM 3920 N N . SER B 1 91 ? 4.434 31.594 1.964 1 96.19 91 SER B N 1
ATOM 3921 C CA . SER B 1 91 ? 4.055 33 1.699 1 96.19 91 SER B CA 1
ATOM 3922 C C . SER B 1 91 ? 3.145 33.531 2.797 1 96.19 91 SER B C 1
ATOM 3924 O O . SER B 1 91 ? 3.252 34.688 3.178 1 96.19 91 SER B O 1
ATOM 3926 N N . LEU B 1 92 ? 2.287 32.688 3.334 1 97.19 92 LEU B N 1
ATOM 3927 C CA . LEU B 1 92 ? 1.348 33.125 4.367 1 97.19 92 LEU B CA 1
ATOM 3928 C C . LEU B 1 92 ? 2.053 33.281 5.711 1 97.19 92 LEU B C 1
ATOM 3930 O O . LEU B 1 92 ? 1.694 34.156 6.504 1 97.19 92 LEU B O 1
ATOM 3934 N N . GLN B 1 93 ? 3.037 32.438 5.965 1 95.69 93 GLN B N 1
ATOM 3935 C CA . GLN B 1 93 ? 3.826 32.5 7.188 1 95.69 93 GLN B CA 1
ATOM 3936 C C . GLN B 1 93 ? 2.93 32.5 8.422 1 95.69 93 GLN B C 1
ATOM 3938 O O . GLN B 1 93 ? 2.25 31.5 8.695 1 95.69 93 GLN B O 1
ATOM 3943 N N . ASN B 1 94 ? 2.771 33.719 9.07 1 94.81 94 ASN B N 1
ATOM 3944 C CA . ASN B 1 94 ? 2 33.812 10.305 1 94.81 94 ASN B CA 1
ATOM 3945 C C . ASN B 1 94 ? 0.587 34.312 10.047 1 94.81 94 ASN B C 1
ATOM 3947 O O . ASN B 1 94 ? -0.183 34.531 10.984 1 94.81 94 ASN B O 1
ATOM 3951 N N . LYS B 1 95 ? 0.278 34.438 8.789 1 96.69 95 LYS B N 1
ATOM 3952 C CA . LYS B 1 95 ? -1.024 35 8.414 1 96.69 95 LYS B CA 1
ATOM 3953 C C . LYS B 1 95 ? -2.004 33.875 8.055 1 96.69 95 LYS B C 1
ATOM 3955 O O . LYS B 1 95 ? -2.643 33.938 7.004 1 96.69 95 LYS B O 1
ATOM 3960 N N . GLY B 1 96 ? -2.141 32.938 8.883 1 97.69 96 GLY B N 1
ATOM 3961 C CA . GLY B 1 96 ? -3.072 31.828 8.734 1 97.69 96 GLY B CA 1
ATOM 3962 C C . GLY B 1 96 ? -3.215 31 9.992 1 97.69 96 GLY B C 1
ATOM 3963 O O . GLY B 1 96 ? -2.406 31.109 10.914 1 97.69 96 GLY B O 1
ATOM 3964 N N . ILE B 1 97 ? -4.266 30.234 10 1 96.56 97 ILE B N 1
ATOM 3965 C CA . ILE B 1 97 ? -4.449 29.375 11.156 1 96.56 97 ILE B CA 1
ATOM 3966 C C . ILE B 1 97 ? -4.887 27.984 10.695 1 96.56 97 ILE B C 1
ATOM 3968 O O . ILE B 1 97 ? -5.637 27.844 9.727 1 96.56 97 ILE B O 1
ATOM 3972 N N . ILE B 1 98 ? -4.422 26.969 11.367 1 94.88 98 ILE B N 1
ATOM 3973 C CA . ILE B 1 98 ? -4.703 25.562 11.133 1 94.88 98 ILE B CA 1
ATOM 3974 C C . ILE B 1 98 ? -5.102 24.891 12.445 1 94.88 98 ILE B C 1
ATOM 3976 O O . ILE B 1 98 ? -4.371 24.984 13.438 1 94.88 98 ILE B O 1
ATOM 3980 N N . SER B 1 99 ? -6.227 24.297 12.445 1 89.56 99 SER B N 1
ATOM 3981 C CA . SER B 1 99 ? -6.691 23.625 13.648 1 89.56 99 SER B CA 1
ATOM 3982 C C . SER B 1 99 ? -5.965 22.312 13.859 1 89.56 99 SER B C 1
ATOM 3984 O O . SER B 1 99 ? -5.277 21.812 12.961 1 89.56 99 SER B O 1
ATOM 3986 N N . TYR B 1 100 ? -6.125 21.781 15.039 1 86.81 100 TYR B N 1
ATOM 3987 C CA . TYR B 1 100 ? -5.504 20.5 15.367 1 86.81 100 TYR B CA 1
ATOM 3988 C C . TYR B 1 100 ? -6.012 19.391 14.445 1 86.81 100 TYR B C 1
ATOM 3990 O O . TYR B 1 100 ? -5.23 18.578 13.969 1 86.81 100 TYR B O 1
ATOM 3998 N N . THR B 1 101 ? -7.273 19.391 14.211 1 83.31 101 THR B N 1
ATOM 3999 C CA . THR B 1 101 ? -7.867 18.375 13.344 1 83.31 101 THR B CA 1
ATOM 4000 C C . THR B 1 101 ? -7.32 18.484 11.922 1 83.31 101 THR B C 1
ATOM 4002 O O . THR B 1 101 ? -7.031 17.484 11.273 1 83.31 101 THR B O 1
ATOM 4005 N N . GLU B 1 102 ? -7.238 19.688 11.516 1 88.88 102 GLU B N 1
ATOM 4006 C CA . GLU B 1 102 ? -6.68 19.906 10.188 1 88.88 102 GLU B CA 1
ATOM 4007 C C . GLU B 1 102 ? -5.215 19.484 10.117 1 88.88 102 GLU B C 1
ATOM 4009 O O . GLU B 1 102 ? -4.758 18.969 9.102 1 88.88 102 GLU B O 1
ATOM 4014 N N . TYR B 1 103 ? -4.582 19.75 11.172 1 90.62 103 TYR B N 1
ATOM 4015 C CA . TYR B 1 103 ? -3.189 19.312 11.289 1 90.62 103 TYR B CA 1
ATOM 4016 C C . TYR B 1 103 ? -3.066 17.812 11.133 1 90.62 103 TYR B C 1
ATOM 4018 O O . TYR B 1 103 ? -2.252 17.328 10.344 1 90.62 103 TYR B O 1
ATOM 4026 N N . LEU B 1 104 ? -3.855 17.141 11.852 1 83.88 104 LEU B N 1
ATOM 4027 C CA . LEU B 1 104 ? -3.83 15.688 11.805 1 83.88 104 LEU B CA 1
ATOM 4028 C C . LEU B 1 104 ? -4.172 15.18 10.406 1 83.88 104 LEU B C 1
ATOM 4030 O O . LEU B 1 104 ? -3.561 14.227 9.922 1 83.88 104 LEU B O 1
ATOM 4034 N N . PHE B 1 105 ? -5.062 15.789 9.883 1 85.94 105 PHE B N 1
ATOM 4035 C CA . PHE B 1 105 ? -5.48 15.422 8.531 1 85.94 105 PHE B CA 1
ATOM 4036 C C . PHE B 1 105 ? -4.332 15.578 7.547 1 85.94 105 PHE B C 1
ATOM 4038 O O . PHE B 1 105 ? -4.035 14.664 6.777 1 85.94 105 PHE B O 1
ATOM 4045 N N . LEU B 1 106 ? -3.762 16.672 7.535 1 90.88 106 LEU B N 1
ATOM 4046 C CA . LEU B 1 106 ? -2.676 16.969 6.605 1 90.88 106 LEU B CA 1
ATOM 4047 C C . LEU B 1 106 ? -1.518 15.992 6.801 1 90.88 106 LEU B C 1
ATOM 4049 O O . LEU B 1 106 ? -0.949 15.492 5.828 1 90.88 106 LEU B O 1
ATOM 4053 N N . LEU B 1 107 ? -1.267 15.734 8.023 1 87.06 107 LEU B N 1
ATOM 4054 C CA . LEU B 1 107 ? -0.173 14.82 8.328 1 87.06 107 LEU B CA 1
ATOM 4055 C C . LEU B 1 107 ? -0.457 13.43 7.766 1 87.06 107 LEU B C 1
ATOM 4057 O O . LEU B 1 107 ? 0.457 12.742 7.301 1 87.06 107 LEU B O 1
ATOM 4061 N N . SER B 1 108 ? -1.664 13.07 7.793 1 81.75 108 SER B N 1
ATOM 4062 C CA . SER B 1 108 ? -2.051 11.711 7.43 1 81.75 108 SER B CA 1
ATOM 4063 C C . SER B 1 108 ? -1.944 11.492 5.926 1 81.75 108 SER B C 1
ATOM 4065 O O . SER B 1 108 ? -1.685 10.375 5.473 1 81.75 108 SER B O 1
ATOM 4067 N N . ILE B 1 109 ? -2.109 12.492 5.188 1 86.38 109 ILE B N 1
ATOM 4068 C CA . ILE B 1 109 ? -2.264 12.242 3.76 1 86.38 109 ILE B CA 1
ATOM 4069 C C . ILE B 1 109 ? -1.083 12.844 3 1 86.38 109 ILE B C 1
ATOM 4071 O O . ILE B 1 109 ? -0.864 12.523 1.829 1 86.38 109 ILE B O 1
ATOM 4075 N N . LEU B 1 110 ? -0.298 13.625 3.688 1 88.56 110 LEU B N 1
ATOM 4076 C CA . LEU B 1 110 ? 0.776 14.375 3.043 1 88.56 110 LEU B CA 1
ATOM 4077 C C . LEU B 1 110 ? 1.809 13.43 2.438 1 88.56 110 LEU B C 1
ATOM 4079 O O . LEU B 1 110 ? 2.467 13.773 1.452 1 88.56 110 LEU B O 1
ATOM 4083 N N . THR B 1 111 ? 1.976 12.305 2.967 1 84.81 111 THR B N 1
ATOM 4084 C CA . THR B 1 111 ? 3 11.375 2.494 1 84.81 111 THR B CA 1
ATOM 4085 C C . THR B 1 111 ? 2.379 10.25 1.673 1 84.81 111 THR B C 1
ATOM 4087 O O . THR B 1 111 ? 2.996 9.203 1.478 1 84.81 111 THR B O 1
ATOM 4090 N N . LYS B 1 112 ? 1.262 10.359 1.297 1 87.69 112 LYS B N 1
ATOM 4091 C CA . LYS B 1 112 ? 0.576 9.344 0.506 1 87.69 112 LYS B CA 1
ATOM 4092 C C . LYS B 1 112 ? 0.598 9.695 -0.979 1 87.69 112 LYS B C 1
ATOM 4094 O O . LYS B 1 112 ? 0.733 10.859 -1.344 1 87.69 112 LYS B O 1
ATOM 4099 N N . PRO B 1 113 ? 0.503 8.672 -1.776 1 89.06 113 PRO B N 1
ATOM 4100 C CA . PRO B 1 113 ? 0.362 8.945 -3.209 1 89.06 113 PRO B CA 1
ATOM 4101 C C . PRO B 1 113 ? -1.027 9.461 -3.578 1 89.06 113 PRO B C 1
ATOM 4103 O O . PRO B 1 113 ? -1.869 9.656 -2.699 1 89.06 113 PRO B O 1
ATOM 4106 N N . GLN B 1 114 ? -1.219 9.672 -4.852 1 89.62 114 GLN B N 1
ATOM 4107 C CA . GLN B 1 114 ? -2.457 10.258 -5.355 1 89.62 114 GLN B CA 1
ATOM 4108 C C . GLN B 1 114 ? -3.664 9.414 -4.961 1 89.62 114 GLN B C 1
ATOM 4110 O O . GLN B 1 114 ? -4.746 9.953 -4.703 1 89.62 114 GLN B O 1
ATOM 4115 N N . THR B 1 115 ? -3.473 8.164 -4.875 1 89.12 115 THR B N 1
ATOM 4116 C CA . THR B 1 115 ? -4.574 7.297 -4.465 1 89.12 115 THR B CA 1
ATOM 4117 C C . THR B 1 115 ? -5.035 7.641 -3.053 1 89.12 115 THR B C 1
ATOM 4119 O O . THR B 1 115 ? -6.23 7.582 -2.754 1 89.12 115 THR B O 1
ATOM 4122 N N . GLY B 1 116 ? -4.117 7.969 -2.229 1 91.12 116 GLY B N 1
ATOM 4123 C CA . GLY B 1 116 ? -4.469 8.422 -0.89 1 91.12 116 GLY B CA 1
ATOM 4124 C C . GLY B 1 116 ? -5.277 9.703 -0.885 1 91.12 116 GLY B C 1
ATOM 4125 O O . GLY B 1 116 ? -6.199 9.859 -0.079 1 91.12 116 GLY B O 1
ATOM 4126 N N . PHE B 1 117 ? -4.965 10.562 -1.853 1 94.56 117 PHE B N 1
ATOM 4127 C CA . PHE B 1 117 ? -5.734 11.797 -1.987 1 94.56 117 PHE B CA 1
ATOM 4128 C C . PHE B 1 117 ? -7.176 11.5 -2.377 1 94.56 117 PHE B C 1
ATOM 4130 O O . PHE B 1 117 ? -8.109 12.109 -1.847 1 94.56 117 PHE B O 1
ATOM 4137 N N . ARG B 1 118 ? -7.285 10.602 -3.199 1 94.44 118 ARG B N 1
ATOM 4138 C CA . ARG B 1 118 ? -8.617 10.234 -3.67 1 94.44 118 ARG B CA 1
ATOM 4139 C C . ARG B 1 118 ? -9.453 9.633 -2.543 1 94.44 118 ARG B C 1
ATOM 4141 O O . ARG B 1 118 ? -10.633 9.969 -2.391 1 94.44 118 ARG B O 1
ATOM 4148 N N . ILE B 1 119 ? -8.836 8.797 -1.822 1 92.31 119 ILE B N 1
ATOM 4149 C CA . ILE B 1 119 ? -9.523 8.18 -0.694 1 92.31 119 ILE B CA 1
ATOM 4150 C C . ILE B 1 119 ? -9.953 9.258 0.3 1 92.31 119 ILE B C 1
ATOM 4152 O O . ILE B 1 119 ? -11.109 9.281 0.741 1 92.31 119 ILE B O 1
ATOM 4156 N N . ALA B 1 120 ? -9.094 10.133 0.643 1 91.31 120 ALA B N 1
ATOM 4157 C CA . ALA B 1 120 ? -9.391 11.203 1.582 1 91.31 120 ALA B CA 1
ATOM 4158 C C . ALA B 1 120 ? -10.531 12.078 1.069 1 91.31 120 ALA B C 1
ATOM 4160 O O . ALA B 1 120 ? -11.453 12.406 1.817 1 91.31 120 ALA B O 1
ATOM 4161 N N . PHE B 1 121 ? -10.438 12.422 -0.171 1 94 121 PHE B N 1
ATOM 4162 C CA . PHE B 1 121 ? -11.477 13.234 -0.792 1 94 121 PHE B CA 1
ATOM 4163 C C . PHE B 1 121 ? -12.828 12.539 -0.707 1 94 121 PHE B C 1
ATOM 4165 O O . PHE B 1 121 ? -13.836 13.172 -0.351 1 94 121 PHE B O 1
ATOM 4172 N N . ASN B 1 122 ? -12.844 11.312 -1.023 1 91.88 122 ASN B N 1
ATOM 4173 C CA . ASN B 1 122 ? -14.086 10.547 -1.001 1 91.88 122 ASN B CA 1
ATOM 4174 C C . ASN B 1 122 ? -14.625 10.406 0.418 1 91.88 122 ASN B C 1
ATOM 4176 O O . ASN B 1 122 ? -15.836 10.297 0.614 1 91.88 122 ASN B O 1
ATOM 4180 N N . MET B 1 123 ? -13.758 10.391 1.313 1 87.62 123 MET B N 1
ATOM 4181 C CA . MET B 1 123 ? -14.195 10.336 2.707 1 87.62 123 MET B CA 1
ATOM 4182 C C . MET B 1 123 ? -14.93 11.617 3.09 1 87.62 123 MET B C 1
ATOM 4184 O O . MET B 1 123 ? -15.875 11.578 3.881 1 87.62 123 MET B O 1
ATOM 4188 N N . PHE B 1 124 ? -14.484 12.688 2.543 1 89.31 124 PHE B N 1
ATOM 4189 C CA . PHE B 1 124 ? -15.148 13.961 2.805 1 89.31 124 PHE B CA 1
ATOM 4190 C C . PHE B 1 124 ? -16.484 14.031 2.084 1 89.31 124 PHE B C 1
ATOM 4192 O O . PHE B 1 124 ? -17.438 14.617 2.598 1 89.31 124 PHE B O 1
ATOM 4199 N N . ASP B 1 125 ? -16.484 13.445 0.965 1 91.06 125 ASP B N 1
ATOM 4200 C CA . ASP B 1 125 ? -17.688 13.516 0.127 1 91.06 125 ASP B CA 1
ATOM 4201 C C . ASP B 1 125 ? -18.75 12.555 0.623 1 91.06 125 ASP B C 1
ATOM 4203 O O . ASP B 1 125 ? -19.016 11.531 -0.013 1 91.06 125 ASP B O 1
ATOM 4207 N N . THR B 1 126 ? -19.484 12.961 1.527 1 85.38 126 THR B N 1
ATOM 4208 C CA . THR B 1 126 ? -20.406 12.086 2.227 1 85.38 126 THR B CA 1
ATOM 4209 C C . THR B 1 126 ? -21.625 11.773 1.349 1 85.38 126 THR B C 1
ATOM 4211 O O . THR B 1 126 ? -22.234 10.711 1.479 1 85.38 126 THR B O 1
ATOM 4214 N N . ASP B 1 127 ? -22.031 12.672 0.487 1 87.56 127 ASP B N 1
ATOM 4215 C CA . ASP B 1 127 ? -23.219 12.406 -0.321 1 87.56 127 ASP B CA 1
ATOM 4216 C C . ASP B 1 127 ? -22.828 11.82 -1.678 1 87.56 127 ASP B C 1
ATOM 4218 O O . ASP B 1 127 ? -23.703 11.516 -2.494 1 87.56 127 ASP B O 1
ATOM 4222 N N . GLY B 1 128 ? -21.578 11.781 -2.031 1 88.62 128 GLY B N 1
ATOM 4223 C CA . GLY B 1 128 ? -21.094 11.055 -3.191 1 88.62 128 GLY B CA 1
ATOM 4224 C C . GLY B 1 128 ? -21.266 11.812 -4.492 1 88.62 128 GLY B C 1
ATOM 4225 O O . GLY B 1 128 ? -21.266 11.219 -5.57 1 88.62 128 GLY B O 1
ATOM 4226 N N . ASN B 1 129 ? -21.5 13.117 -4.461 1 93.88 129 ASN B N 1
ATOM 4227 C CA . ASN B 1 129 ? -21.734 13.867 -5.684 1 93.88 129 ASN B CA 1
ATOM 4228 C C . ASN B 1 129 ? -20.438 14.359 -6.309 1 93.88 129 ASN B C 1
ATOM 4230 O O . ASN B 1 129 ? -20.453 15.242 -7.172 1 93.88 129 ASN B O 1
ATOM 4234 N N . GLU B 1 130 ? -19.25 13.93 -5.797 1 95.62 130 GLU B N 1
ATOM 4235 C CA . GLU B 1 130 ? -17.922 14.211 -6.316 1 95.62 130 GLU B CA 1
ATOM 4236 C C . GLU B 1 130 ? -17.531 15.672 -6.078 1 95.62 130 GLU B C 1
ATOM 4238 O O . GLU B 1 130 ? -16.75 16.234 -6.832 1 95.62 130 GLU B O 1
ATOM 4243 N N . ARG B 1 131 ? -18.219 16.219 -5.195 1 97.38 131 ARG B N 1
ATOM 4244 C CA . ARG B 1 131 ? -17.891 17.547 -4.688 1 97.38 131 ARG B CA 1
ATOM 4245 C C . ARG B 1 131 ? -17.938 17.578 -3.164 1 97.38 131 ARG B C 1
ATOM 4247 O O . ARG B 1 131 ? -18.719 16.844 -2.549 1 97.38 131 ARG B O 1
ATOM 4254 N N . VAL B 1 132 ? -17.125 18.406 -2.615 1 96 132 VAL B N 1
ATOM 4255 C CA . VAL B 1 132 ? -17.125 18.547 -1.162 1 96 132 VAL B CA 1
ATOM 4256 C C . VAL B 1 132 ? -17.484 19.984 -0.785 1 96 132 VAL B C 1
ATOM 4258 O O . VAL B 1 132 ? -16.891 20.938 -1.296 1 96 132 VAL B O 1
ATOM 4261 N N . ASP B 1 133 ? -18.438 20.141 -0.018 1 95.5 133 ASP B N 1
ATOM 4262 C CA . ASP B 1 133 ? -18.781 21.469 0.499 1 95.5 133 ASP B CA 1
ATOM 4263 C C . ASP B 1 133 ? -18.234 21.656 1.912 1 95.5 133 ASP B C 1
ATOM 4265 O O . ASP B 1 133 ? -17.625 20.75 2.479 1 95.5 133 ASP B O 1
ATOM 4269 N N . LYS B 1 134 ? -18.406 22.844 2.418 1 93 134 LYS B N 1
ATOM 4270 C CA . LYS B 1 134 ? -17.828 23.203 3.707 1 93 134 LYS B CA 1
ATOM 4271 C C . LYS B 1 134 ? -18.375 22.312 4.824 1 93 134 LYS B C 1
ATOM 4273 O O . LYS B 1 134 ? -17.625 21.875 5.695 1 93 134 LYS B O 1
ATOM 4278 N N . ASN B 1 135 ? -19.578 22.016 4.82 1 88.38 135 ASN B N 1
ATOM 4279 C CA . ASN B 1 135 ? -20.203 21.188 5.855 1 88.38 135 ASN B CA 1
ATOM 4280 C C . ASN B 1 135 ? -19.656 19.766 5.852 1 88.38 135 ASN B C 1
ATOM 4282 O O . ASN B 1 135 ? -19.406 19.188 6.914 1 88.38 135 ASN B O 1
ATOM 4286 N N . GLU B 1 136 ? -19.484 19.266 4.715 1 89.12 136 GLU B N 1
ATOM 4287 C CA . GLU B 1 136 ? -18.922 17.922 4.59 1 89.12 136 GLU B CA 1
ATOM 4288 C C . GLU B 1 136 ? -17.484 17.891 5.133 1 89.12 136 GLU B C 1
ATOM 4290 O O . GLU B 1 136 ? -17.109 16.922 5.809 1 89.12 136 GLU B O 1
ATOM 4295 N N . PHE B 1 137 ? -16.812 18.922 4.789 1 88.5 137 PHE B N 1
ATOM 4296 C CA . PHE B 1 137 ? -15.438 19 5.242 1 88.5 137 PHE B CA 1
ATOM 4297 C C . PHE B 1 137 ? -15.367 19.062 6.762 1 88.5 137 PHE B C 1
ATOM 4299 O O . PHE B 1 137 ? -14.469 18.469 7.371 1 88.5 137 PHE B O 1
ATOM 4306 N N . LEU B 1 138 ? -16.312 19.672 7.398 1 82.19 138 LEU B N 1
ATOM 4307 C CA . LEU B 1 138 ? -16.312 19.891 8.844 1 82.19 138 LEU B CA 1
ATOM 4308 C C . LEU B 1 138 ? -16.766 18.641 9.586 1 82.19 138 LEU B C 1
ATOM 4310 O O . LEU B 1 138 ? -16.531 18.5 10.789 1 82.19 138 LEU B O 1
ATOM 4314 N N . VAL B 1 139 ? -17.438 17.719 8.852 1 73.25 139 VAL B N 1
ATOM 4315 C CA . VAL B 1 139 ? -17.828 16.469 9.477 1 73.25 139 VAL B CA 1
ATOM 4316 C C . VAL B 1 139 ? -16.578 15.711 9.938 1 73.25 139 VAL B C 1
ATOM 4318 O O . VAL B 1 139 ? -16.609 15.023 10.961 1 73.25 139 VAL B O 1
ATOM 4321 N N . MET B 1 140 ? -15.602 15.938 9.172 1 64.94 140 MET B N 1
ATOM 4322 C CA . MET B 1 140 ? -14.336 15.352 9.602 1 64.94 140 MET B CA 1
ATOM 4323 C C . MET B 1 140 ? -13.984 15.789 11.016 1 64.94 140 MET B C 1
ATOM 4325 O O . MET B 1 140 ? -13.484 14.992 11.812 1 64.94 140 MET B O 1
ATOM 4329 N N . GLU B 1 141 ? -14.297 17 11.203 1 61.06 141 GLU B N 1
ATOM 4330 C CA . GLU B 1 141 ? -13.977 17.562 12.508 1 61.06 141 GLU B CA 1
ATOM 4331 C C . GLU B 1 141 ? -14.789 16.906 13.617 1 61.06 141 GLU B C 1
ATOM 4333 O O . GLU B 1 141 ? -14.305 16.734 14.734 1 61.06 141 GLU B O 1
ATOM 4338 N N . LYS B 1 142 ? -15.961 16.516 13.195 1 60.44 142 LYS B N 1
ATOM 4339 C CA . LYS B 1 142 ? -16.828 15.828 14.156 1 60.44 142 LYS B CA 1
ATOM 4340 C C . LYS B 1 142 ? -16.297 14.43 14.477 1 60.44 142 LYS B C 1
ATOM 4342 O O . LYS B 1 142 ? -16.375 13.992 15.625 1 60.44 142 LYS B O 1
ATOM 4347 N N . ILE B 1 143 ? -15.828 13.875 13.508 1 59.22 143 ILE B N 1
ATOM 4348 C CA . ILE B 1 143 ? -15.234 12.547 13.68 1 59.22 143 ILE B CA 1
ATOM 4349 C C . ILE B 1 143 ? -14.086 12.617 14.68 1 59.22 143 ILE B C 1
ATOM 4351 O O . ILE B 1 143 ? -14 11.789 15.594 1 59.22 143 ILE B O 1
ATOM 4355 N N . PHE B 1 144 ? -13.523 13.688 14.633 1 56.78 144 PHE B N 1
ATOM 4356 C CA . PHE B 1 144 ? -12.344 13.875 15.477 1 56.78 144 PHE B CA 1
ATOM 4357 C C . PHE B 1 144 ? -12.742 14.281 16.891 1 56.78 144 PHE B C 1
ATOM 4359 O O . PHE B 1 144 ? -12.102 13.891 17.859 1 56.78 144 PHE B O 1
ATOM 4366 N N . SER B 1 145 ? -13.797 15.07 16.938 1 56.5 145 SER B N 1
ATOM 4367 C CA . SER B 1 145 ? -14.273 15.555 18.219 1 56.5 145 SER B CA 1
ATOM 4368 C C . SER B 1 145 ? -14.836 14.414 19.078 1 56.5 145 SER B C 1
ATOM 4370 O O . SER B 1 145 ? -14.594 14.352 20.281 1 56.5 145 SER B O 1
ATOM 4372 N N . HIS B 1 146 ? -15.516 13.602 18.391 1 55.66 146 HIS B N 1
ATOM 4373 C CA . HIS B 1 146 ? -16.109 12.477 19.125 1 55.66 146 HIS B CA 1
ATOM 4374 C C . HIS B 1 146 ? -15.031 11.547 19.656 1 55.66 146 HIS B C 1
ATOM 4376 O O . HIS B 1 146 ? -15.133 11.062 20.781 1 55.66 146 HIS B O 1
ATOM 4382 N N . ALA B 1 147 ? -14.086 11.414 18.875 1 53.94 147 ALA B N 1
ATOM 4383 C CA . ALA B 1 147 ? -12.977 10.547 19.266 1 53.94 147 ALA B CA 1
ATOM 4384 C C . ALA B 1 147 ? -12.266 11.086 20.5 1 53.94 147 ALA B C 1
ATOM 4386 O O . ALA B 1 147 ? -11.883 10.312 21.391 1 53.94 147 ALA B O 1
ATOM 4387 N N . TRP B 1 148 ? -12.203 12.281 20.547 1 52.78 148 TRP B N 1
ATOM 4388 C CA . TRP B 1 148 ? -11.539 12.961 21.656 1 52.78 148 TRP B CA 1
ATOM 4389 C C . TRP B 1 148 ? -12.352 12.82 22.938 1 52.78 148 TRP B C 1
ATOM 4391 O O . TRP B 1 148 ? -11.789 12.617 24.016 1 52.78 148 TRP B O 1
ATOM 4401 N N . LYS B 1 149 ? -13.641 12.797 22.828 1 54.06 149 LYS B N 1
ATOM 4402 C CA . LYS B 1 149 ? -14.531 12.672 23.984 1 54.06 149 LYS B CA 1
ATOM 4403 C C . LYS B 1 149 ? -14.43 11.281 24.594 1 54.06 149 LYS B C 1
ATOM 4405 O O . LYS B 1 149 ? -14.391 11.141 25.828 1 54.06 149 LYS B O 1
ATOM 4410 N N . ASP B 1 150 ? -14.391 10.391 23.75 1 52.97 150 ASP B N 1
ATOM 4411 C CA . ASP B 1 150 ? -14.398 9.008 24.219 1 52.97 150 ASP B CA 1
ATOM 4412 C C . ASP B 1 150 ? -13.086 8.648 24.906 1 52.97 150 ASP B C 1
ATOM 4414 O O . ASP B 1 150 ? -13.086 7.949 25.922 1 52.97 150 ASP B O 1
ATOM 4418 N N . LYS B 1 151 ? -12.07 9.102 24.453 1 52.88 151 LYS B N 1
ATOM 4419 C CA . LYS B 1 151 ? -10.766 8.812 25.047 1 52.88 151 LYS B CA 1
ATOM 4420 C C . LYS B 1 151 ? -10.633 9.438 26.438 1 52.88 151 LYS B C 1
ATOM 4422 O O . LYS B 1 151 ? -9.891 8.93 27.281 1 52.88 151 LYS B O 1
ATOM 4427 N N . ARG B 1 152 ? -11.359 10.477 26.656 1 50.88 152 ARG B N 1
ATOM 4428 C CA . ARG B 1 152 ? -11.195 11.156 27.938 1 50.88 152 ARG B CA 1
ATOM 4429 C C . ARG B 1 152 ? -12.312 10.766 28.906 1 50.88 152 ARG B C 1
ATOM 4431 O O . ARG B 1 152 ? -12.398 11.312 30 1 50.88 152 ARG B O 1
ATOM 4438 N N . GLY B 1 153 ? -13.008 9.586 28.578 1 46.84 153 GLY B N 1
ATOM 4439 C CA . GLY B 1 153 ? -14.039 9.078 29.469 1 46.84 153 GLY B CA 1
ATOM 4440 C C . GLY B 1 153 ? -15.156 10.07 29.703 1 46.84 153 GLY B C 1
ATOM 4441 O O . GLY B 1 153 ? -15.781 10.062 30.766 1 46.84 153 GLY B O 1
ATOM 4442 N N . LEU B 1 154 ? -15.359 11.148 28.969 1 47.25 154 LEU B N 1
ATOM 4443 C CA . LEU B 1 154 ? -16.453 12.086 29.219 1 47.25 154 LEU B CA 1
ATOM 4444 C C . LEU B 1 154 ? -17.797 11.477 28.812 1 47.25 154 LEU B C 1
ATOM 4446 O O . LEU B 1 154 ? -17.875 10.781 27.797 1 47.25 154 LEU B O 1
ATOM 4450 N N . PRO B 1 155 ? -18.844 11.43 29.781 1 42.62 155 PRO B N 1
ATOM 4451 C CA . PRO B 1 155 ? -20.141 10.805 29.578 1 42.62 155 PRO B CA 1
ATOM 4452 C C . PRO B 1 155 ? -20.844 11.297 28.328 1 42.62 155 PRO B C 1
ATOM 4454 O O . PRO B 1 155 ? -20.734 12.477 27.969 1 42.62 155 PRO B O 1
ATOM 4457 N N . ALA B 1 156 ? -21.375 10.523 27.422 1 43.78 156 ALA B N 1
ATOM 4458 C CA . ALA B 1 156 ? -22.234 10.766 26.25 1 43.78 156 ALA B CA 1
ATOM 4459 C C . ALA B 1 156 ? -23.422 11.656 26.625 1 43.78 156 ALA B C 1
ATOM 4461 O O . ALA B 1 156 ? -23.969 12.344 25.75 1 43.78 156 ALA B O 1
ATOM 4462 N N . ASP B 1 157 ? -24.078 11.609 27.766 1 39.66 157 ASP B N 1
ATOM 4463 C CA . ASP B 1 157 ? -25.328 12.234 28.203 1 39.66 157 ASP B CA 1
ATOM 4464 C C . ASP B 1 157 ? -25.25 13.75 28.109 1 39.66 157 ASP B C 1
ATOM 4466 O O . ASP B 1 157 ? -26.266 14.445 28.266 1 39.66 157 ASP B O 1
ATOM 4470 N N . ASP B 1 158 ? -24.203 14.422 28.172 1 38.31 158 ASP B N 1
ATOM 4471 C CA . ASP B 1 158 ? -24.344 15.875 28.172 1 38.31 158 ASP B CA 1
ATOM 4472 C C . ASP B 1 158 ? -24.625 16.406 26.766 1 38.31 158 ASP B C 1
ATOM 4474 O O . ASP B 1 158 ? -24.531 17.609 26.531 1 38.31 158 ASP B O 1
ATOM 4478 N N . VAL B 1 159 ? -24.609 15.633 25.812 1 34.84 159 VAL B N 1
ATOM 4479 C CA . VAL B 1 159 ? -25.297 16 24.578 1 34.84 159 VAL B CA 1
ATOM 4480 C C .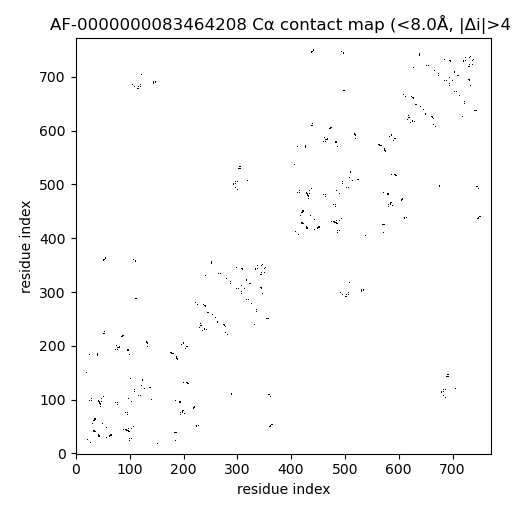 VAL B 1 159 ? -26.781 15.703 24.688 1 34.84 159 VAL B C 1
ATOM 4482 O O . VAL B 1 159 ? -27.188 14.539 24.688 1 34.84 159 VAL B O 1
ATOM 4485 N N . LYS B 1 160 ? -27.578 16.438 25.375 1 33.84 160 LYS B N 1
ATOM 4486 C CA . LYS B 1 160 ? -28.969 16.531 24.953 1 33.84 160 LYS B CA 1
ATOM 4487 C C . LYS B 1 160 ? -29.078 16.688 23.438 1 33.84 160 LYS B C 1
ATOM 4489 O O . LYS B 1 160 ? -28.75 17.75 22.906 1 33.84 160 LYS B O 1
ATOM 4494 N N . THR B 1 161 ? -28.969 15.602 22.641 1 32.03 161 THR B N 1
ATOM 4495 C CA . THR B 1 161 ? -29.578 15.609 21.312 1 32.03 161 THR B CA 1
ATOM 4496 C C . THR B 1 161 ? -30.969 16.219 21.359 1 32.03 161 THR B C 1
ATOM 4498 O O . THR B 1 161 ? -31.906 15.609 21.891 1 32.03 161 THR B O 1
ATOM 4501 N N . ASN B 1 162 ? -31.25 17.391 21.578 1 29.62 162 ASN B N 1
ATOM 4502 C CA . ASN B 1 162 ? -32.531 17.828 21.047 1 29.62 162 ASN B CA 1
ATOM 4503 C C . ASN B 1 162 ? -32.781 17.234 19.656 1 29.62 162 ASN B C 1
ATOM 4505 O O . ASN B 1 162 ? -31.875 17.188 18.828 1 29.62 162 ASN B O 1
ATOM 4509 N N . GLU B 1 163 ? -33.75 16.391 19.531 1 30.84 163 GLU B N 1
ATOM 4510 C CA . GLU B 1 163 ? -34.469 15.867 18.375 1 30.84 163 GLU B CA 1
ATOM 4511 C C . GLU B 1 163 ? -34.531 16.891 17.25 1 30.84 163 GLU B C 1
ATOM 4513 O O . GLU B 1 163 ? -34.969 18.031 17.453 1 30.84 163 GLU B O 1
ATOM 4518 N N . VAL B 1 164 ? -33.625 16.797 16.328 1 31.34 164 VAL B N 1
ATOM 4519 C CA . VAL B 1 164 ? -34 17.375 15.039 1 31.34 164 VAL B CA 1
ATOM 4520 C C . VAL B 1 164 ? -35.438 16.969 14.68 1 31.34 164 VAL B C 1
ATOM 4522 O O . VAL B 1 164 ? -35.719 15.789 14.445 1 31.34 164 VAL B O 1
ATOM 4525 N N . THR B 1 165 ? -36.438 17.438 15.375 1 29.16 165 THR B N 1
ATOM 4526 C CA . THR B 1 165 ? -37.719 17.453 14.688 1 29.16 165 THR B CA 1
ATOM 4527 C C . THR B 1 165 ? -37.594 17.984 13.266 1 29.16 165 THR B C 1
ATOM 4529 O O . THR B 1 165 ? -36.969 19.016 13.039 1 29.16 165 THR B O 1
ATOM 4532 N N . SER B 1 166 ? -37.594 17.094 12.281 1 30.53 166 SER B N 1
ATOM 4533 C CA . SER B 1 166 ? -37.875 17.359 10.883 1 30.53 166 SER B CA 1
ATOM 4534 C C . SER B 1 166 ? -38.969 18.422 10.742 1 30.53 166 SER B C 1
ATOM 4536 O O . SER B 1 166 ? -39.938 18.25 9.984 1 30.53 166 SER B O 1
ATOM 4538 N N . ALA B 1 167 ? -39.188 19.359 11.641 1 28.09 167 ALA B N 1
ATOM 4539 C CA . ALA B 1 167 ? -40.156 20.234 10.977 1 28.09 167 ALA B CA 1
ATOM 4540 C C . ALA B 1 167 ? -39.562 20.812 9.688 1 28.09 167 ALA B C 1
ATOM 4542 O O . ALA B 1 167 ? -38.344 20.812 9.5 1 28.09 167 ALA B O 1
ATOM 4543 N N . ALA B 1 168 ? -40.344 21.656 8.828 1 29.08 168 ALA B N 1
ATOM 4544 C CA . ALA B 1 168 ? -40.281 22.328 7.531 1 29.08 168 ALA B CA 1
ATOM 4545 C C . ALA B 1 168 ? -38.938 22.984 7.309 1 29.08 168 ALA B C 1
ATOM 4547 O O . ALA B 1 168 ? -38.156 22.562 6.438 1 29.08 168 ALA B O 1
ATOM 4548 N N . GLY B 1 169 ? -38.875 24.344 6.777 1 30.81 169 GLY B N 1
ATOM 4549 C CA . GLY B 1 169 ? -38.062 25.328 6.074 1 30.81 169 GLY B CA 1
ATOM 4550 C C . GLY B 1 169 ? -36.781 25.688 6.809 1 30.81 169 GLY B C 1
ATOM 4551 O O . GLY B 1 169 ? -36 26.516 6.328 1 30.81 169 GLY B O 1
ATOM 4552 N N . GLY B 1 170 ? -36.75 25.75 8.219 1 27.39 170 GLY B N 1
ATOM 4553 C CA . GLY B 1 170 ? -35.875 26.688 8.93 1 27.39 170 GLY B CA 1
ATOM 4554 C C . GLY B 1 170 ? -34.469 26.203 9.062 1 27.39 170 GLY B C 1
ATOM 4555 O O . GLY B 1 170 ? -34.156 25.016 8.828 1 27.39 170 GLY B O 1
ATOM 4556 N N . ASP B 1 171 ? -33.406 27.109 9.445 1 30.62 171 ASP B N 1
ATOM 4557 C CA . ASP B 1 171 ? -31.984 27.281 9.664 1 30.62 171 ASP B CA 1
ATOM 4558 C C . ASP B 1 171 ? -31.453 26.266 10.672 1 30.62 171 ASP B C 1
ATOM 4560 O O . ASP B 1 171 ? -31.781 26.328 11.859 1 30.62 171 ASP B O 1
ATOM 4564 N N . THR B 1 172 ? -31.484 24.984 10.43 1 33.56 172 THR B N 1
ATOM 4565 C CA . THR B 1 172 ? -30.906 24 11.336 1 33.56 172 THR B CA 1
ATOM 4566 C C . THR B 1 172 ? -29.578 24.516 11.891 1 33.56 172 THR B C 1
ATOM 4568 O O . THR B 1 172 ? -28.625 24.734 11.141 1 33.56 172 THR B O 1
ATOM 4571 N N . GLN B 1 173 ? -29.641 25.344 12.938 1 29.94 173 GLN B N 1
ATOM 4572 C CA . GLN B 1 173 ? -28.469 25.781 13.695 1 29.94 173 GLN B CA 1
ATOM 4573 C C . GLN B 1 173 ? -27.641 24.594 14.18 1 29.94 173 GLN B C 1
ATOM 4575 O O . GLN B 1 173 ? -28.172 23.703 14.867 1 29.94 173 GLN B O 1
ATOM 4580 N N . ILE B 1 174 ? -26.75 24.062 13.383 1 36.25 174 ILE B N 1
ATOM 4581 C CA . ILE B 1 174 ? -25.688 23.203 13.875 1 36.25 174 ILE B CA 1
ATOM 4582 C C . ILE B 1 174 ? -25.312 23.609 15.297 1 36.25 174 ILE B C 1
ATOM 4584 O O . ILE B 1 174 ? -24.828 24.719 15.523 1 36.25 174 ILE B O 1
ATOM 4588 N N . THR B 1 175 ?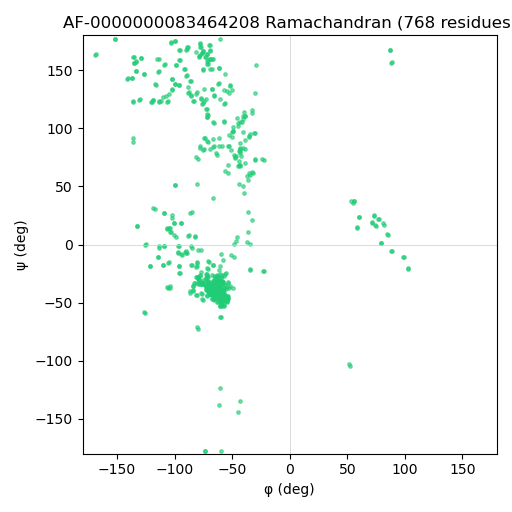 -26.141 23.312 16.297 1 34.53 175 THR B N 1
ATOM 4589 C CA . THR B 1 175 ? -25.797 23.562 17.688 1 34.53 175 THR B CA 1
ATOM 4590 C C . THR B 1 175 ? -24.375 23.078 17.969 1 34.53 175 THR B C 1
ATOM 4592 O O . THR B 1 175 ? -24 21.969 17.594 1 34.53 175 THR B O 1
ATOM 4595 N N . GLU B 1 176 ? -23.375 24.016 18.172 1 39.66 176 GLU B N 1
ATOM 4596 C CA . GLU B 1 176 ? -21.953 24.094 18.547 1 39.66 176 GLU B CA 1
ATOM 4597 C C . GLU B 1 176 ? -21.656 23.156 19.719 1 39.66 176 GLU B C 1
ATOM 4599 O O . GLU B 1 176 ? -22.062 23.422 20.859 1 39.66 176 GLU B O 1
ATOM 4604 N N . GLU B 1 177 ? -21.969 21.938 19.703 1 39.09 177 GLU B N 1
ATOM 4605 C CA . GLU B 1 177 ? -21.594 21.141 20.875 1 39.09 177 GLU B CA 1
ATOM 4606 C C . GLU B 1 177 ? -20.109 21.297 21.188 1 39.09 177 GLU B C 1
ATOM 4608 O O . GLU B 1 177 ? -19.25 21.047 20.328 1 39.09 177 GLU B O 1
ATOM 4613 N N . TYR B 1 178 ? -19.766 22.25 22.109 1 40.44 178 TYR B N 1
ATOM 4614 C CA . TYR B 1 178 ? -18.5 22.672 22.688 1 40.44 178 TYR B CA 1
ATOM 4615 C C . TYR B 1 178 ? -17.797 21.531 23.406 1 40.44 178 TYR B C 1
ATOM 4617 O O . TYR B 1 178 ? -18.406 20.844 24.234 1 40.44 178 TYR B O 1
ATOM 4625 N N . VAL B 1 179 ? -17.078 20.734 22.781 1 48.72 179 VAL B N 1
ATOM 4626 C CA . VAL B 1 179 ? -16.188 19.891 23.594 1 48.72 179 VAL B CA 1
ATOM 4627 C C . VAL B 1 179 ? -15.023 20.734 24.109 1 48.72 179 VAL B C 1
ATOM 4629 O O . VAL B 1 179 ? -14.242 21.266 23.328 1 48.72 179 VAL B O 1
ATOM 4632 N N . ASP B 1 180 ? -15.141 21.516 25.219 1 46.75 180 ASP B N 1
ATOM 4633 C CA . ASP B 1 180 ? -14.055 22.25 25.859 1 46.75 180 ASP B CA 1
ATOM 4634 C C . ASP B 1 180 ? -13.039 21.281 26.469 1 46.75 180 ASP B C 1
ATOM 4636 O O . ASP B 1 180 ? -13.305 20.641 27.5 1 46.75 180 ASP B O 1
ATOM 4640 N N . ASP B 1 181 ? -12.07 21.016 25.531 1 57.38 181 ASP B N 1
ATOM 4641 C CA . ASP B 1 181 ? -11.023 20.219 26.141 1 57.38 181 ASP B CA 1
ATOM 4642 C C . ASP B 1 181 ? -10.055 21.094 26.938 1 57.38 181 ASP B C 1
ATOM 4644 O O . ASP B 1 181 ? -9.922 22.281 26.672 1 57.38 181 ASP B O 1
ATOM 4648 N N . GLU B 1 182 ? -9.711 20.828 28.078 1 56.44 182 GLU B N 1
ATOM 4649 C CA . GLU B 1 182 ? -8.805 21.578 28.938 1 56.44 182 GLU B CA 1
ATOM 4650 C C . GLU B 1 182 ? -7.492 21.891 28.234 1 56.44 182 GLU B C 1
ATOM 4652 O O . GLU B 1 182 ? -6.789 22.828 28.609 1 56.44 182 GLU B O 1
ATOM 4657 N N . ARG B 1 183 ? -7.355 21.266 27.047 1 59.75 183 ARG B N 1
ATOM 4658 C CA . ARG B 1 183 ? -6.039 21.406 26.438 1 59.75 183 ARG B CA 1
ATOM 4659 C C . ARG B 1 183 ? -6.098 22.312 25.219 1 59.75 183 ARG B C 1
ATOM 4661 O O . ARG B 1 183 ? -5.07 22.609 24.609 1 59.75 183 ARG B O 1
ATOM 4668 N N . GLY B 1 184 ? -7.262 22.75 24.938 1 59.19 184 GLY B N 1
ATOM 4669 C CA . GLY B 1 184 ? -7.426 23.719 23.859 1 59.19 184 GLY B CA 1
ATOM 4670 C C . GLY B 1 184 ? -7.285 23.094 22.484 1 59.19 184 GLY B C 1
ATOM 4671 O O . GLY B 1 184 ? -6.93 23.781 21.516 1 59.19 184 GLY B O 1
ATOM 4672 N N . LEU B 1 185 ? -7.367 21.906 22.344 1 66.94 185 LEU B N 1
ATOM 4673 C CA . LEU B 1 185 ? -7.137 21.234 21.062 1 66.94 185 LEU B CA 1
ATOM 4674 C C . LEU B 1 185 ? -8.422 21.188 20.234 1 66.94 185 LEU B C 1
ATOM 4676 O O . LEU B 1 185 ? -8.375 21.234 19 1 66.94 185 LEU B O 1
ATOM 4680 N N . GLN B 1 186 ? -9.453 20.922 20.859 1 61 186 GLN B N 1
ATOM 4681 C CA . GLN B 1 186 ? -10.688 20.812 20.094 1 61 186 GLN B CA 1
ATOM 4682 C C . GLN B 1 186 ? -11.836 21.531 20.797 1 61 186 GLN B C 1
ATOM 4684 O O . GLN B 1 186 ? -12.148 21.234 21.938 1 61 186 GLN B O 1
ATOM 4689 N N . ARG B 1 187 ? -12.023 22.828 20.453 1 56.53 187 ARG B N 1
ATOM 4690 C CA . ARG B 1 187 ? -13.242 23.484 20.938 1 56.53 187 ARG B CA 1
ATOM 4691 C C . ARG B 1 187 ? -14.188 23.797 19.781 1 56.53 187 ARG B C 1
ATOM 4693 O O . ARG B 1 187 ? -13.75 23.969 18.641 1 56.53 187 ARG B O 1
ATOM 4700 N N . ARG B 1 188 ? -15.406 23.359 19.766 1 49.5 188 ARG B N 1
ATOM 4701 C CA . ARG B 1 188 ? -16.438 23.5 18.734 1 49.5 188 ARG B CA 1
ATOM 4702 C C . ARG B 1 188 ? -16.5 24.922 18.219 1 49.5 188 ARG B C 1
ATOM 4704 O O . ARG B 1 188 ? -17.469 25.312 17.578 1 49.5 188 ARG B O 1
ATOM 4711 N N . HIS B 1 189 ? -15.641 25.906 18.547 1 54.94 189 HIS B N 1
ATOM 4712 C CA . HIS B 1 189 ? -15.859 27.188 17.875 1 54.94 189 HIS B CA 1
ATOM 4713 C C . HIS B 1 189 ? -15.484 27.094 16.391 1 54.94 189 HIS B C 1
ATOM 4715 O O . HIS B 1 189 ? -14.43 26.562 16.047 1 54.94 189 HIS B O 1
ATOM 4721 N N . LEU B 1 190 ? -16.625 27.188 15.531 1 65.62 190 LEU B N 1
ATOM 4722 C CA . LEU B 1 190 ? -16.469 27.203 14.086 1 65.62 190 LEU B CA 1
ATOM 4723 C C . LEU B 1 190 ? -15.68 28.422 13.625 1 65.62 190 LEU B C 1
ATOM 4725 O O . LEU B 1 190 ? -16.172 29.547 13.711 1 65.62 190 LEU B O 1
ATOM 4729 N N . VAL B 1 191 ? -14.445 28.453 13.758 1 85.31 191 VAL B N 1
ATOM 4730 C CA . VAL B 1 191 ? -13.602 29.484 13.172 1 85.31 191 VAL B CA 1
ATOM 4731 C C . VAL B 1 191 ? -13.203 29.078 11.758 1 85.31 191 VAL B C 1
ATOM 4733 O O . VAL B 1 191 ? -12.922 27.906 11.492 1 85.31 191 VAL B O 1
ATOM 4736 N N . ASP B 1 192 ? -13.43 30.125 10.859 1 91 192 ASP B N 1
ATOM 4737 C CA . ASP B 1 192 ? -12.977 29.875 9.5 1 91 192 ASP B CA 1
ATOM 4738 C C . ASP B 1 192 ? -11.453 29.781 9.438 1 91 192 ASP B C 1
ATOM 4740 O O . ASP B 1 192 ? -10.758 30.812 9.492 1 91 192 ASP B O 1
ATOM 4744 N N . THR B 1 193 ? -10.992 28.625 9.305 1 94.5 193 THR B N 1
ATOM 4745 C CA . THR B 1 193 ? -9.547 28.406 9.219 1 94.5 193 THR B CA 1
ATOM 4746 C C . THR B 1 193 ? -9.039 28.75 7.82 1 94.5 193 THR B C 1
ATOM 4748 O O . THR B 1 193 ? -9.828 29 6.91 1 94.5 193 THR B O 1
ATOM 4751 N N . THR B 1 194 ? -7.707 28.781 7.703 1 97.12 194 THR B N 1
ATOM 4752 C CA . THR B 1 194 ? -7.074 29.062 6.414 1 97.12 194 THR B CA 1
ATOM 4753 C C . THR B 1 194 ? -7.512 28.047 5.367 1 97.12 194 THR B C 1
ATOM 4755 O O . THR B 1 194 ? -7.812 28.406 4.23 1 97.12 194 THR B O 1
ATOM 4758 N N . LEU B 1 195 ? -7.629 26.812 5.746 1 95.44 195 LEU B N 1
ATOM 4759 C CA . LEU B 1 195 ? -8.008 25.75 4.809 1 95.44 195 LEU B CA 1
ATOM 4760 C C . LEU B 1 195 ? -9.461 25.906 4.379 1 95.44 195 LEU B C 1
ATOM 4762 O O . LEU B 1 195 ? -9.781 25.766 3.195 1 95.44 195 LEU B O 1
ATOM 4766 N N . THR B 1 196 ? -10.312 26.203 5.32 1 94.5 196 THR B N 1
ATOM 4767 C CA . THR B 1 196 ? -11.727 26.344 4.992 1 94.5 196 THR B CA 1
ATOM 4768 C C . THR B 1 196 ? -11.945 27.516 4.039 1 94.5 196 THR B C 1
ATOM 4770 O O . THR B 1 196 ? -12.719 27.406 3.084 1 94.5 196 THR B O 1
ATOM 4773 N N . VAL B 1 197 ? -11.25 28.594 4.348 1 97.12 197 VAL B N 1
ATOM 4774 C CA . VAL B 1 197 ? -11.383 29.766 3.494 1 97.12 197 VAL B CA 1
ATOM 4775 C C . VAL B 1 197 ? -10.789 29.469 2.117 1 97.12 197 VAL B C 1
ATOM 4777 O O . VAL B 1 197 ? -11.367 29.859 1.094 1 97.12 197 VAL B O 1
ATOM 4780 N N . HIS B 1 198 ? -9.68 28.766 2.092 1 97.94 198 HIS B N 1
ATOM 4781 C CA . HIS B 1 198 ? -9.016 28.438 0.836 1 97.94 198 HIS B CA 1
ATOM 4782 C C . HIS B 1 198 ? -9.875 27.516 -0.018 1 97.94 198 HIS B C 1
ATOM 4784 O O . HIS B 1 198 ? -10.023 27.734 -1.222 1 97.94 198 HIS B O 1
ATOM 4790 N N . PHE B 1 199 ? -10.453 26.531 0.542 1 97.12 199 PHE B N 1
ATOM 4791 C CA . PHE B 1 199 ? -11.188 25.5 -0.186 1 97.12 199 PHE B CA 1
ATOM 4792 C C . PHE B 1 199 ? -12.578 25.984 -0.562 1 97.12 199 PHE B C 1
ATOM 4794 O O . PHE B 1 199 ? -13.078 25.688 -1.649 1 97.12 199 PHE B O 1
ATOM 4801 N N . PHE B 1 200 ? -13.172 26.812 0.307 1 96.94 200 PHE B N 1
ATOM 4802 C CA . PHE B 1 200 ? -14.609 27.031 0.132 1 96.94 200 PHE B CA 1
ATOM 4803 C C . PHE B 1 200 ? -14.922 28.516 0.001 1 96.94 200 PHE B C 1
ATOM 4805 O O . PHE B 1 200 ? -16.094 28.906 -0.108 1 96.94 200 PHE B O 1
ATOM 4812 N N . GLY B 1 201 ? -13.922 29.344 0.057 1 96.06 201 GLY B N 1
ATOM 4813 C CA . GLY B 1 201 ? -14.109 30.781 -0.089 1 96.06 201 GLY B CA 1
ATOM 4814 C C . GLY B 1 201 ? -14.43 31.469 1.22 1 96.06 201 GLY B C 1
ATOM 4815 O O . GLY B 1 201 ? -14.734 30.812 2.217 1 96.06 201 GLY B O 1
ATOM 4816 N N . PRO B 1 202 ? -14.344 32.812 1.136 1 94.25 202 PRO B N 1
ATOM 4817 C CA . PRO B 1 202 ? -14.562 33.594 2.354 1 94.25 202 PRO B CA 1
ATOM 4818 C C . PRO B 1 202 ? -15.969 33.406 2.918 1 94.25 202 PRO B C 1
ATOM 4820 O O . PRO B 1 202 ? -16.172 33.531 4.129 1 94.25 202 PRO B O 1
ATOM 4823 N N . LYS B 1 203 ? -16.922 33.094 2.057 1 94.19 203 LYS B N 1
ATOM 4824 C CA . LYS B 1 203 ? -18.297 32.906 2.508 1 94.19 203 LYS B CA 1
ATOM 4825 C C . LYS B 1 203 ? -18.625 31.453 2.738 1 94.19 203 LYS B C 1
ATOM 4827 O O . LYS B 1 203 ? -19.719 31.109 3.195 1 94.19 203 LYS B O 1
ATOM 4832 N N . GLY B 1 204 ? -17.734 30.578 2.395 1 94.19 204 GLY B N 1
ATOM 4833 C CA . GLY B 1 204 ? -17.891 29.156 2.637 1 94.19 204 GLY B CA 1
ATOM 4834 C C . GLY B 1 204 ? -18.906 28.516 1.71 1 94.19 204 GLY B C 1
ATOM 4835 O O . GLY B 1 204 ? -19.516 27.5 2.059 1 94.19 204 GLY B O 1
ATOM 4836 N N . LYS B 1 205 ? -19.094 29.078 0.605 1 94.75 205 LYS B N 1
ATOM 4837 C CA . LYS B 1 205 ? -20.172 28.625 -0.266 1 94.75 205 LYS B CA 1
ATOM 4838 C C . LYS B 1 205 ? -19.609 27.828 -1.45 1 94.75 205 LYS B C 1
ATOM 4840 O O . LYS B 1 205 ? -20.359 27.125 -2.133 1 94.75 205 LYS B O 1
ATOM 4845 N N . ASN B 1 206 ? -18.328 27.922 -1.721 1 96.31 206 ASN B N 1
ATOM 4846 C CA . ASN B 1 206 ? -17.719 27.203 -2.84 1 96.31 206 ASN B CA 1
ATOM 4847 C C . ASN B 1 206 ? -17.641 25.703 -2.566 1 96.31 206 ASN B C 1
ATOM 4849 O O . ASN B 1 206 ? -17.781 25.281 -1.422 1 96.31 206 ASN B O 1
ATOM 4853 N N . GLU B 1 207 ? -17.547 25 -3.619 1 96.69 207 GLU B N 1
ATOM 4854 C CA . GLU B 1 207 ? -17.391 23.547 -3.533 1 96.69 207 GLU B CA 1
ATOM 4855 C C . GLU B 1 207 ? -16.031 23.109 -4.059 1 96.69 207 GLU B C 1
ATOM 4857 O O . GLU B 1 207 ? -15.461 23.75 -4.949 1 96.69 207 GLU B O 1
ATOM 4862 N N . LEU B 1 208 ? -15.586 22.078 -3.475 1 97.44 208 LEU B N 1
ATOM 4863 C CA . LEU B 1 208 ? -14.266 21.547 -3.809 1 97.44 208 LEU B CA 1
ATOM 4864 C C . LEU B 1 208 ? -14.383 20.281 -4.641 1 97.44 208 LEU B C 1
ATOM 4866 O O . LEU B 1 208 ? -15.055 19.328 -4.242 1 97.44 208 LEU B O 1
ATOM 4870 N N . ARG B 1 209 ? -13.766 20.312 -5.797 1 97.75 209 ARG B N 1
ATOM 4871 C CA . ARG B 1 209 ? -13.656 19.109 -6.613 1 97.75 209 ARG B CA 1
ATOM 4872 C C . ARG B 1 209 ? -12.32 18.422 -6.383 1 97.75 209 ARG B C 1
ATOM 4874 O O . ARG B 1 209 ? -11.375 19.016 -5.867 1 97.75 209 ARG B O 1
ATOM 4881 N N . PHE B 1 210 ? -12.273 17.219 -6.887 1 97.31 210 PHE B N 1
ATOM 4882 C CA . PHE B 1 210 ? -11.078 16.438 -6.617 1 97.31 210 PHE B CA 1
ATOM 4883 C C . PHE B 1 210 ? -9.844 17.109 -7.203 1 97.31 210 PHE B C 1
ATOM 4885 O O . PHE B 1 210 ? -8.781 17.125 -6.578 1 97.31 210 PHE B O 1
ATOM 4892 N N . GLU B 1 211 ? -9.953 17.562 -8.336 1 97.19 211 GLU B N 1
ATOM 4893 C CA . GLU B 1 211 ? -8.812 18.172 -9.016 1 97.19 211 GLU B CA 1
ATOM 4894 C C . GLU B 1 211 ? -8.211 19.297 -8.188 1 97.19 211 GLU B C 1
ATOM 4896 O O . GLU B 1 211 ? -6.988 19.422 -8.078 1 97.19 211 GLU B O 1
ATOM 4901 N N . GLY B 1 212 ? -9.023 20.125 -7.668 1 97 212 GLY B N 1
ATOM 4902 C CA . GLY B 1 212 ? -8.547 21.188 -6.801 1 97 212 GLY B CA 1
ATOM 4903 C C . GLY B 1 212 ? -7.879 20.672 -5.539 1 97 212 GLY B C 1
ATOM 4904 O O . GLY B 1 212 ? -6.836 21.188 -5.133 1 97 212 GLY B O 1
ATOM 4905 N N . PHE B 1 213 ? -8.477 19.688 -4.965 1 96.81 213 PHE B N 1
ATOM 4906 C CA . PHE B 1 213 ? -7.922 19.078 -3.764 1 96.81 213 PHE B CA 1
ATOM 4907 C C . PHE B 1 213 ? -6.562 18.453 -4.055 1 96.81 213 PHE B C 1
ATOM 4909 O O . PHE B 1 213 ? -5.605 18.656 -3.309 1 96.81 213 PHE B O 1
ATOM 4916 N N . ARG B 1 214 ? -6.543 17.719 -5.062 1 96.88 214 ARG B N 1
ATOM 4917 C CA . ARG B 1 214 ? -5.309 17.062 -5.488 1 96.88 214 ARG B CA 1
ATOM 4918 C C . ARG B 1 214 ? -4.191 18.078 -5.688 1 96.88 214 ARG B C 1
ATOM 4920 O O . ARG B 1 214 ? -3.076 17.891 -5.203 1 96.88 214 ARG B O 1
ATOM 4927 N N . ARG B 1 215 ? -4.449 19.141 -6.359 1 96.69 215 ARG B N 1
ATOM 4928 C CA . ARG B 1 215 ? -3.463 20.172 -6.625 1 96.69 215 ARG B CA 1
ATOM 4929 C C . ARG B 1 215 ? -2.963 20.797 -5.324 1 96.69 215 ARG B C 1
ATOM 4931 O O . ARG B 1 215 ? -1.765 21.047 -5.172 1 96.69 215 ARG B O 1
ATOM 4938 N N . PHE B 1 216 ? -3.875 21.094 -4.504 1 97.38 216 PHE B N 1
ATOM 4939 C CA . PHE B 1 216 ? -3.496 21.641 -3.207 1 97.38 216 PHE B CA 1
ATOM 4940 C C . PHE B 1 216 ? -2.516 20.719 -2.492 1 97.38 216 PHE B C 1
ATOM 4942 O O . PHE B 1 216 ? -1.486 21.172 -1.986 1 97.38 216 PHE B O 1
ATOM 4949 N N . MET B 1 217 ? -2.844 19.438 -2.436 1 96.31 217 MET B N 1
ATOM 4950 C CA . MET B 1 217 ? -2.018 18.469 -1.723 1 96.31 217 MET B CA 1
ATOM 4951 C C . MET B 1 217 ? -0.651 18.328 -2.387 1 96.31 217 MET B C 1
ATOM 4953 O O . MET B 1 217 ? 0.372 18.266 -1.701 1 96.31 217 MET B O 1
ATOM 4957 N N . GLU B 1 218 ? -0.64 18.297 -3.65 1 95.12 218 GLU B N 1
ATOM 4958 C CA . GLU B 1 218 ? 0.618 18.203 -4.387 1 95.12 218 GLU B CA 1
ATOM 4959 C C . GLU B 1 218 ? 1.487 19.438 -4.141 1 95.12 218 GLU B C 1
ATOM 4961 O O . GLU B 1 218 ? 2.705 19.312 -3.988 1 95.12 218 GLU B O 1
ATOM 4966 N N . ASN B 1 219 ? 0.853 20.562 -4.164 1 96 219 ASN B N 1
ATOM 4967 C CA . ASN B 1 219 ? 1.57 21.797 -3.871 1 96 219 ASN B CA 1
ATOM 4968 C C . ASN B 1 219 ? 2.178 21.766 -2.471 1 96 219 ASN B C 1
ATOM 4970 O O . ASN B 1 219 ? 3.34 22.141 -2.287 1 96 219 ASN B O 1
ATOM 4974 N N . LEU B 1 220 ? 1.369 21.359 -1.546 1 96 220 LEU B N 1
ATOM 4975 C CA . LEU B 1 220 ? 1.852 21.312 -0.17 1 96 220 LEU B CA 1
ATOM 4976 C C . LEU B 1 220 ? 2.992 20.312 -0.032 1 96 220 LEU B C 1
ATOM 4978 O O . LEU B 1 220 ? 3.973 20.562 0.668 1 96 220 LEU B O 1
ATOM 4982 N N . GLN B 1 221 ? 2.916 19.172 -0.659 1 93.44 221 GLN B N 1
ATOM 4983 C CA . GLN B 1 221 ? 4.008 18.203 -0.677 1 93.44 221 GLN B CA 1
ATOM 4984 C C . GLN B 1 221 ? 5.293 18.844 -1.207 1 93.44 2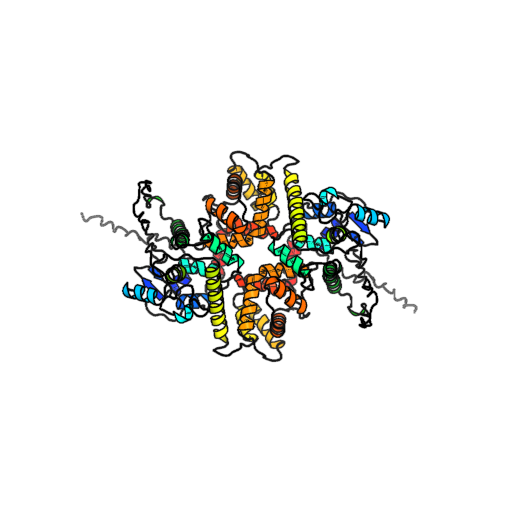21 GLN B C 1
ATOM 4986 O O . GLN B 1 221 ? 6.363 18.656 -0.625 1 93.44 221 GLN B O 1
ATOM 4991 N N . THR B 1 222 ? 5.137 19.516 -2.264 1 94.62 222 THR B N 1
ATOM 4992 C CA . THR B 1 222 ? 6.289 20.156 -2.877 1 94.62 222 THR B CA 1
ATOM 4993 C C . THR B 1 222 ? 6.898 21.188 -1.929 1 94.62 222 THR B C 1
ATOM 4995 O O . THR B 1 222 ? 8.125 21.281 -1.822 1 94.62 222 THR B O 1
ATOM 4998 N N . GLU B 1 223 ? 6.043 21.891 -1.275 1 94.56 223 GLU B N 1
ATOM 4999 C CA . GLU B 1 223 ? 6.512 22.922 -0.341 1 94.56 223 GLU B CA 1
ATOM 5000 C C . GLU B 1 223 ? 7.344 22.297 0.78 1 94.56 223 GLU B C 1
ATOM 5002 O O . GLU B 1 223 ? 8.398 22.828 1.143 1 94.56 223 GLU B O 1
ATOM 5007 N N . VAL B 1 224 ? 6.918 21.25 1.3 1 92.75 224 VAL B N 1
ATOM 5008 C CA . VAL B 1 224 ? 7.609 20.562 2.385 1 92.75 224 VAL B CA 1
ATOM 5009 C C . VAL B 1 224 ? 8.953 20.031 1.886 1 92.75 224 VAL B C 1
ATOM 5011 O O . VAL B 1 224 ? 9.969 20.156 2.572 1 92.75 224 VAL B O 1
ATOM 5014 N N . LEU B 1 225 ? 8.945 19.516 0.737 1 92.75 225 LEU B N 1
ATOM 5015 C CA . LEU B 1 225 ? 10.172 18.984 0.157 1 92.75 225 LEU B CA 1
ATOM 5016 C C . LEU B 1 225 ? 11.188 20.094 -0.087 1 92.75 225 LEU B C 1
ATOM 5018 O O . LEU B 1 225 ? 12.391 19.891 0.098 1 92.75 225 LEU B O 1
ATOM 5022 N N . GLU B 1 226 ? 10.664 21.141 -0.494 1 93.81 226 GLU B N 1
ATOM 5023 C CA . GLU B 1 226 ? 11.555 22.281 -0.721 1 93.81 226 GLU B CA 1
ATOM 5024 C C . GLU B 1 226 ? 12.203 22.75 0.582 1 93.81 226 GLU B C 1
ATOM 5026 O O . GLU B 1 226 ? 13.375 23.109 0.6 1 93.81 226 GLU B O 1
ATOM 5031 N N . LEU B 1 227 ? 11.453 22.766 1.58 1 91.38 227 LEU B N 1
ATOM 5032 C CA . LEU B 1 227 ? 11.992 23.156 2.881 1 91.38 227 LEU B CA 1
ATOM 5033 C C . LEU B 1 227 ? 13.086 22.188 3.316 1 91.38 227 LEU B C 1
ATOM 5035 O O . LEU B 1 227 ? 14.141 22.609 3.797 1 91.38 227 LEU B O 1
ATOM 5039 N N . GLU B 1 228 ? 12.82 20.938 3.168 1 90.31 228 GLU B N 1
ATOM 5040 C CA . GLU B 1 228 ? 13.82 19.938 3.506 1 90.31 228 GLU B CA 1
ATOM 5041 C C . GLU B 1 228 ? 15.07 20.094 2.648 1 90.31 228 GLU B C 1
ATOM 5043 O O . GLU B 1 228 ? 16.188 20 3.154 1 90.31 228 GLU B O 1
ATOM 5048 N N . PHE B 1 229 ? 14.859 20.297 1.404 1 94.88 229 PHE B N 1
ATOM 5049 C CA . PHE B 1 229 ? 15.953 20.5 0.469 1 94.88 229 PHE B CA 1
ATOM 5050 C C . PHE B 1 229 ? 16.766 21.734 0.851 1 94.88 229 PHE B C 1
ATOM 5052 O O . PHE B 1 229 ? 18 21.688 0.886 1 94.88 229 PHE B O 1
ATOM 5059 N N . ASN B 1 230 ? 16.125 22.75 1.186 1 93 230 ASN B N 1
ATOM 5060 C CA . ASN B 1 230 ? 16.75 24.031 1.475 1 93 230 ASN B CA 1
ATOM 5061 C C . ASN B 1 230 ? 17.5 24 2.809 1 93 230 ASN B C 1
ATOM 5063 O O . ASN B 1 230 ? 18.406 24.812 3.039 1 93 230 ASN B O 1
ATOM 5067 N N . GLU B 1 231 ? 17.078 23.156 3.643 1 90.06 231 GLU B N 1
ATOM 5068 C CA . GLU B 1 231 ? 17.812 22.984 4.891 1 90.06 231 GLU B CA 1
ATOM 5069 C C . GLU B 1 231 ? 19.281 22.703 4.621 1 90.06 231 GLU B C 1
ATOM 5071 O O . GLU B 1 231 ? 20.156 23.125 5.375 1 90.06 231 GLU B O 1
ATOM 5076 N N . PHE B 1 232 ? 19.531 22.047 3.572 1 92.31 232 PHE B N 1
ATOM 5077 C CA . PHE B 1 232 ? 20.891 21.641 3.275 1 92.31 232 PHE B CA 1
ATOM 5078 C C . PHE B 1 232 ? 21.484 22.484 2.152 1 92.31 232 PHE B C 1
ATOM 5080 O O . PHE B 1 232 ? 22.672 22.797 2.17 1 92.31 232 PHE B O 1
ATOM 5087 N N . SER B 1 233 ? 20.656 22.781 1.232 1 95.25 233 SER B N 1
ATOM 5088 C CA . SER B 1 233 ? 21.188 23.531 0.091 1 95.25 233 SER B CA 1
ATOM 5089 C C . SER B 1 233 ? 21.531 24.969 0.481 1 95.25 233 SER B C 1
ATOM 5091 O O . SER B 1 233 ? 22.391 25.594 -0.145 1 95.25 233 SER B O 1
ATOM 5093 N N . LYS B 1 234 ? 20.797 25.516 1.397 1 92.88 234 LYS B N 1
ATOM 5094 C CA . LYS B 1 234 ? 20.969 26.891 1.85 1 92.88 234 LYS B CA 1
ATOM 5095 C C . LYS B 1 234 ? 20.891 27.875 0.68 1 92.88 234 LYS B C 1
ATOM 5097 O O . LYS B 1 234 ? 21.734 28.766 0.55 1 92.88 234 LYS B O 1
ATOM 5102 N N . GLY B 1 235 ? 20.031 27.531 -0.175 1 90.5 235 GLY B N 1
ATOM 5103 C CA . GLY B 1 235 ? 19.781 28.438 -1.297 1 90.5 235 GLY B CA 1
ATOM 5104 C C . GLY B 1 235 ? 20.516 28.016 -2.557 1 90.5 235 GLY B C 1
ATOM 5105 O O . GLY B 1 235 ? 20.297 28.578 -3.629 1 90.5 235 GLY B O 1
ATOM 5106 N N . ALA B 1 236 ? 21.391 27.094 -2.467 1 93.88 236 ALA B N 1
ATOM 5107 C CA . ALA B 1 236 ? 22.094 26.594 -3.641 1 93.88 236 ALA B CA 1
ATOM 5108 C C . ALA B 1 236 ? 21.172 25.766 -4.523 1 93.88 236 ALA B C 1
ATOM 5110 O O . ALA B 1 236 ? 20.125 25.281 -4.066 1 93.88 236 ALA B O 1
ATOM 5111 N N . PRO B 1 237 ? 21.5 25.703 -5.719 1 94.5 237 PRO B N 1
ATOM 5112 C CA . PRO B 1 237 ? 20.656 24.984 -6.656 1 94.5 237 PRO B CA 1
ATOM 5113 C C . PRO B 1 237 ? 20.703 23.469 -6.445 1 94.5 237 PRO B C 1
ATOM 5115 O O . PRO B 1 237 ? 19.812 22.75 -6.926 1 94.5 237 PRO B O 1
ATOM 5118 N N . THR B 1 238 ? 21.766 23.047 -5.793 1 96.69 238 THR B N 1
ATOM 5119 C CA . THR B 1 238 ? 21.906 21.609 -5.582 1 96.69 238 THR B CA 1
ATOM 5120 C C . THR B 1 238 ? 22.344 21.312 -4.152 1 96.69 238 THR B C 1
ATOM 5122 O O . THR B 1 238 ? 22.812 22.203 -3.441 1 96.69 238 THR B O 1
ATOM 5125 N N . ILE B 1 239 ? 22.125 20.062 -3.766 1 96.62 239 ILE B N 1
ATOM 5126 C CA . ILE B 1 239 ? 22.703 19.547 -2.531 1 96.62 239 ILE B CA 1
ATOM 5127 C C . ILE B 1 239 ? 23.703 18.438 -2.859 1 96.62 239 ILE B C 1
ATOM 5129 O O . ILE B 1 239 ? 23.688 17.875 -3.955 1 96.62 239 ILE B O 1
ATOM 5133 N N . SER B 1 240 ? 24.531 18.234 -1.904 1 95.38 240 SER B N 1
ATOM 5134 C CA . SER B 1 240 ? 25.516 17.156 -2.111 1 95.38 240 SER B CA 1
ATOM 5135 C C . SER B 1 240 ? 24.859 15.789 -1.99 1 95.38 240 SER B C 1
ATOM 5137 O O . SER B 1 240 ? 23.766 15.664 -1.423 1 95.38 240 SER B O 1
ATOM 5139 N N . GLU B 1 241 ? 25.547 14.789 -2.529 1 96.12 241 GLU B N 1
ATOM 5140 C CA . GLU B 1 241 ? 25.078 13.422 -2.383 1 96.12 241 GLU B CA 1
ATOM 5141 C C . GLU B 1 241 ? 25 13.016 -0.913 1 96.12 241 GLU B C 1
ATOM 5143 O O . GLU B 1 241 ? 24.078 12.289 -0.512 1 96.12 241 GLU B O 1
ATOM 5148 N N . MET B 1 242 ? 25.891 13.516 -0.199 1 94.5 242 MET B N 1
ATOM 5149 C CA . MET B 1 242 ? 25.906 13.25 1.236 1 94.5 242 MET B CA 1
ATOM 5150 C C . MET B 1 242 ? 24.688 13.852 1.915 1 94.5 242 MET B C 1
ATOM 5152 O O . MET B 1 242 ? 24.047 13.203 2.752 1 94.5 242 MET B O 1
ATOM 5156 N N . ASP B 1 243 ? 24.391 15.055 1.542 1 94.69 243 ASP B N 1
ATOM 5157 C CA . ASP B 1 243 ? 23.219 15.711 2.102 1 94.69 243 ASP B CA 1
ATOM 5158 C C . ASP B 1 243 ? 21.938 14.977 1.699 1 94.69 243 ASP B C 1
ATOM 5160 O O . ASP B 1 243 ? 21.016 14.828 2.51 1 94.69 243 ASP B O 1
ATOM 5164 N N . PHE B 1 244 ? 21.938 14.594 0.513 1 95.31 244 PHE B N 1
ATOM 5165 C CA . PHE B 1 244 ? 20.828 13.789 0.026 1 95.31 244 PHE B CA 1
ATOM 5166 C C . PHE B 1 244 ? 20.641 12.547 0.879 1 95.31 244 PHE B C 1
ATOM 5168 O O . PHE B 1 244 ? 19.516 12.242 1.308 1 95.31 244 PHE B O 1
ATOM 5175 N N . ALA B 1 245 ? 21.688 11.844 1.127 1 94.5 245 ALA B N 1
ATOM 5176 C CA . ALA B 1 245 ? 21.641 10.633 1.947 1 94.5 245 ALA B CA 1
ATOM 5177 C C . ALA B 1 245 ? 21.141 10.945 3.357 1 94.5 245 ALA B C 1
ATOM 5179 O O . ALA B 1 245 ? 20.359 10.188 3.926 1 94.5 245 ALA B O 1
ATOM 5180 N N . ARG B 1 246 ? 21.578 12.031 3.877 1 92.56 246 ARG B N 1
ATOM 5181 C CA . ARG B 1 246 ? 21.172 12.43 5.219 1 92.56 246 ARG B CA 1
ATOM 5182 C C . ARG B 1 246 ? 19.672 12.664 5.293 1 92.56 246 ARG B C 1
ATOM 5184 O O . ARG B 1 246 ? 19.016 12.234 6.246 1 92.56 246 ARG B O 1
ATOM 5191 N N . ILE B 1 247 ? 19.125 13.352 4.305 1 90.44 247 ILE B N 1
ATOM 5192 C CA . ILE B 1 247 ? 17.703 13.617 4.273 1 90.44 247 ILE B CA 1
ATOM 5193 C C . ILE B 1 247 ? 16.938 12.305 4.152 1 90.44 247 ILE B C 1
ATOM 5195 O O . ILE B 1 247 ? 15.961 12.078 4.879 1 90.44 247 ILE B O 1
ATOM 5199 N N . LEU B 1 248 ? 17.406 11.422 3.33 1 90.12 248 LEU B N 1
ATOM 5200 C CA . LEU B 1 248 ? 16.719 10.164 3.043 1 90.12 248 LEU B CA 1
ATOM 5201 C C . LEU B 1 248 ? 16.672 9.273 4.281 1 90.12 248 LEU B C 1
ATOM 5203 O O . LEU B 1 248 ? 15.672 8.617 4.547 1 90.12 248 LEU B O 1
ATOM 5207 N N . LEU B 1 249 ? 17.766 9.297 4.977 1 90.12 249 LEU B N 1
ATOM 5208 C CA . LEU B 1 249 ? 17.906 8.344 6.078 1 90.12 249 LEU B CA 1
ATOM 5209 C C . LEU B 1 249 ? 17.375 8.93 7.375 1 90.12 249 LEU B C 1
ATOM 5211 O O . LEU B 1 249 ? 17.203 8.219 8.367 1 90.12 249 LEU B O 1
ATOM 5215 N N . ARG B 1 250 ? 17.016 10.156 7.305 1 83.5 250 ARG B N 1
ATOM 5216 C CA . ARG B 1 250 ? 16.594 10.891 8.5 1 83.5 250 ARG B CA 1
ATOM 5217 C C . ARG B 1 250 ? 15.367 10.25 9.125 1 83.5 250 ARG B C 1
ATOM 5219 O O . ARG B 1 250 ? 15.227 10.234 10.352 1 83.5 250 ARG B O 1
ATOM 5226 N N . TYR B 1 251 ? 14.547 9.711 8.305 1 76.25 251 TYR B N 1
ATOM 5227 C CA . TYR B 1 251 ? 13.266 9.242 8.82 1 76.25 251 TYR B CA 1
ATOM 5228 C C . TYR B 1 251 ? 13.234 7.719 8.891 1 76.25 251 TYR B C 1
ATOM 5230 O O . TYR B 1 251 ? 12.156 7.121 8.992 1 76.25 251 TYR B O 1
ATOM 5238 N N . THR B 1 252 ? 14.297 7.113 8.781 1 83.81 252 THR B N 1
ATOM 5239 C CA . THR B 1 252 ? 14.367 5.66 8.914 1 83.81 252 THR B CA 1
ATOM 5240 C C . THR B 1 252 ? 14.586 5.258 10.367 1 83.81 252 THR B C 1
ATOM 5242 O O . THR B 1 252 ? 14.875 6.105 11.219 1 83.81 252 THR B O 1
ATOM 5245 N N . TYR B 1 253 ? 14.477 3.98 10.688 1 78.19 253 TYR B N 1
ATOM 5246 C CA . TYR B 1 253 ? 14.641 3.457 12.039 1 78.19 253 TYR B CA 1
ATOM 5247 C C . TYR B 1 253 ? 16.062 2.99 12.273 1 78.19 253 TYR B C 1
ATOM 5249 O O . TYR B 1 253 ? 16.344 2.25 13.219 1 78.19 253 TYR B O 1
ATOM 5257 N N . LEU B 1 254 ? 16.859 3.443 11.477 1 82.5 254 LEU B N 1
ATOM 5258 C CA . LEU B 1 254 ? 18.25 3.031 11.633 1 82.5 254 LEU B CA 1
ATOM 5259 C C . LEU B 1 254 ? 18.844 3.6 12.914 1 82.5 254 LEU B C 1
ATOM 5261 O O . LEU B 1 254 ? 18.578 4.75 13.273 1 82.5 254 LEU B O 1
ATOM 5265 N N . ASP B 1 255 ? 19.484 2.725 13.578 1 84.25 255 ASP B N 1
ATOM 5266 C CA . ASP B 1 255 ? 20.234 3.252 14.711 1 84.25 255 ASP B CA 1
ATOM 5267 C C . ASP B 1 255 ? 21.438 4.082 14.242 1 84.25 255 ASP B C 1
ATOM 5269 O O . ASP B 1 255 ? 21.734 4.125 13.047 1 84.25 255 ASP B O 1
ATOM 5273 N N . THR B 1 256 ? 22.031 4.707 15.156 1 85.94 256 THR B N 1
ATOM 5274 C CA . THR B 1 256 ? 23.094 5.652 14.844 1 85.94 256 THR B CA 1
ATOM 5275 C C . THR B 1 256 ? 24.266 4.949 14.141 1 85.94 256 THR B C 1
ATOM 5277 O O . THR B 1 256 ? 24.812 5.469 13.164 1 85.94 256 THR B O 1
ATOM 5280 N N . ASP B 1 257 ? 24.562 3.834 14.586 1 88.81 257 ASP B N 1
ATOM 5281 C CA . ASP B 1 257 ? 25.688 3.121 13.984 1 88.81 257 ASP B CA 1
ATOM 5282 C C . ASP B 1 257 ? 25.391 2.74 12.539 1 88.81 257 ASP B C 1
ATOM 5284 O O . ASP B 1 257 ? 26.234 2.914 11.656 1 88.81 257 ASP B O 1
ATOM 5288 N N . ALA B 1 258 ? 24.297 2.246 12.398 1 88.75 258 ALA B N 1
ATOM 5289 C CA . ALA B 1 258 ? 23.891 1.865 11.047 1 88.75 258 ALA B CA 1
ATOM 5290 C C . ALA B 1 258 ? 23.812 3.086 10.133 1 88.75 258 ALA B C 1
ATOM 5292 O O . ALA B 1 258 ? 24.266 3.035 8.984 1 88.75 258 ALA B O 1
ATOM 5293 N N . TYR B 1 259 ? 23.266 4.09 10.688 1 89.88 259 TYR B N 1
ATOM 5294 C CA . TYR B 1 259 ? 23.188 5.355 9.969 1 89.88 259 TYR B CA 1
ATOM 5295 C C . TYR B 1 259 ? 24.562 5.801 9.484 1 89.88 259 TYR B C 1
ATOM 5297 O O . TYR B 1 259 ? 24.734 6.109 8.297 1 89.88 259 TYR B O 1
ATOM 5305 N N . ASP B 1 260 ? 25.516 5.758 10.305 1 92.38 260 ASP B N 1
ATOM 5306 C CA . ASP B 1 260 ? 26.875 6.18 9.961 1 92.38 260 ASP B CA 1
ATOM 5307 C C . ASP B 1 260 ? 27.484 5.246 8.922 1 92.38 260 ASP B C 1
ATOM 5309 O O . ASP B 1 260 ? 28.25 5.688 8.062 1 92.38 260 ASP B O 1
ATOM 5313 N N . MET B 1 261 ? 27.172 4.102 9.016 1 92.88 261 MET B N 1
ATOM 5314 C CA . MET B 1 261 ? 27.703 3.133 8.062 1 92.88 261 MET B CA 1
ATOM 5315 C C . MET B 1 261 ? 27.234 3.447 6.648 1 92.88 261 MET B C 1
ATOM 5317 O O . MET B 1 261 ? 28.016 3.346 5.699 1 92.88 261 MET B O 1
ATOM 5321 N N . TYR B 1 262 ? 26.016 3.781 6.527 1 93.25 262 TYR B N 1
ATOM 5322 C CA . TYR B 1 262 ? 25.5 4.137 5.211 1 93.25 262 TYR B CA 1
ATOM 5323 C C . TYR B 1 262 ? 26.203 5.371 4.66 1 93.25 262 TYR B C 1
ATOM 5325 O O . TYR B 1 262 ? 26.562 5.418 3.484 1 93.25 262 TYR B O 1
ATOM 5333 N N . LEU B 1 263 ? 26.359 6.285 5.484 1 93.69 263 LEU B N 1
ATOM 5334 C CA . LEU B 1 263 ? 27 7.527 5.059 1 93.69 263 LEU B CA 1
ATOM 5335 C C . LEU B 1 263 ? 28.469 7.289 4.707 1 93.69 263 LEU B C 1
ATOM 5337 O O . LEU B 1 263 ? 28.969 7.832 3.723 1 93.69 263 LEU B O 1
ATOM 5341 N N . ASP B 1 264 ? 29.125 6.512 5.496 1 93.62 264 ASP B N 1
ATOM 5342 C CA . ASP B 1 264 ? 30.516 6.188 5.238 1 93.62 264 ASP B CA 1
ATOM 5343 C C . ASP B 1 264 ? 30.688 5.445 3.912 1 93.62 264 ASP B C 1
ATOM 5345 O O . ASP B 1 264 ? 31.625 5.688 3.168 1 93.62 264 ASP B O 1
ATOM 5349 N N . ARG B 1 265 ? 29.828 4.598 3.67 1 93.56 265 ARG B N 1
ATOM 5350 C CA . ARG B 1 265 ? 29.859 3.852 2.416 1 93.56 265 ARG B CA 1
ATOM 5351 C C . ARG B 1 265 ? 29.75 4.789 1.219 1 93.56 265 ARG B C 1
ATOM 5353 O O . ARG B 1 265 ? 30.484 4.645 0.241 1 93.56 265 ARG B O 1
ATOM 5360 N N . LEU B 1 266 ? 28.859 5.652 1.325 1 94.19 266 LEU B N 1
ATOM 5361 C CA . LEU B 1 266 ? 28.703 6.629 0.256 1 94.19 266 LEU B CA 1
ATOM 5362 C C . LEU B 1 266 ? 29.953 7.469 0.085 1 94.19 266 LEU B C 1
ATOM 5364 O O . LEU B 1 266 ? 30.391 7.727 -1.041 1 94.19 266 LEU B O 1
ATOM 5368 N N . LEU B 1 267 ? 30.484 7.902 1.155 1 91.88 267 LEU B N 1
ATOM 5369 C CA . LEU B 1 267 ? 31.688 8.719 1.128 1 91.88 267 LEU B CA 1
ATOM 5370 C C . LEU B 1 267 ? 32.812 7.984 0.428 1 91.88 267 LEU B C 1
ATOM 5372 O O . LEU B 1 267 ? 33.594 8.586 -0.341 1 91.88 267 LEU B O 1
ATOM 5376 N N . ASP B 1 268 ? 32.906 6.758 0.669 1 91.69 268 ASP B N 1
ATOM 5377 C CA . ASP B 1 268 ? 33.969 5.938 0.096 1 91.69 268 ASP B CA 1
ATOM 5378 C C . ASP B 1 268 ? 33.75 5.742 -1.404 1 91.69 268 ASP B C 1
ATOM 5380 O O . ASP B 1 268 ? 34.719 5.602 -2.154 1 91.69 268 ASP B O 1
ATOM 5384 N N . ARG B 1 269 ? 32.562 5.715 -1.792 1 90.31 269 ARG B N 1
ATOM 5385 C CA . ARG B 1 269 ? 32.219 5.344 -3.168 1 90.31 269 ARG B CA 1
ATOM 5386 C C . ARG B 1 269 ? 32.062 6.582 -4.047 1 90.31 269 ARG B C 1
ATOM 5388 O O . ARG B 1 269 ? 32.188 6.496 -5.273 1 90.31 269 ARG B O 1
ATOM 5395 N N . GLU B 1 270 ? 31.766 7.559 -3.346 1 78.44 270 GLU B N 1
ATOM 5396 C CA . GLU B 1 270 ? 31.484 8.773 -4.098 1 78.44 270 GLU B CA 1
ATOM 5397 C C . GLU B 1 270 ? 32.75 9.383 -4.688 1 78.44 270 GLU B C 1
ATOM 5399 O O . GLU B 1 270 ? 33.75 9.562 -3.982 1 78.44 270 GLU B O 1
ATOM 5404 N N . GLU B 1 271 ? 32.844 9.453 -6 1 71.44 271 GLU B N 1
ATOM 5405 C CA . GLU B 1 271 ? 34 10.055 -6.641 1 71.44 271 GLU B CA 1
ATOM 5406 C C . GLU B 1 271 ? 33.906 11.578 -6.645 1 71.44 271 GLU B C 1
ATOM 5408 O O . GLU B 1 271 ? 34.812 12.266 -6.16 1 71.44 271 GLU B O 1
ATOM 5413 N N . ALA B 1 272 ? 32.969 12.102 -7.527 1 68.44 272 ALA B N 1
ATOM 5414 C CA . ALA B 1 272 ? 32.812 13.547 -7.68 1 68.44 272 ALA B CA 1
ATOM 5415 C C . ALA B 1 272 ? 31.422 14 -7.234 1 68.44 272 ALA B C 1
ATOM 5417 O O . ALA B 1 272 ? 30.453 13.266 -7.391 1 68.44 272 ALA B O 1
ATOM 5418 N N . ASP B 1 273 ? 31.484 15.125 -6.512 1 78.38 273 ASP B N 1
ATOM 5419 C CA . ASP B 1 273 ? 30.219 15.734 -6.105 1 78.38 273 ASP B CA 1
ATOM 5420 C C . ASP B 1 273 ? 29.531 16.422 -7.281 1 78.38 273 ASP B C 1
ATOM 5422 O O . ASP B 1 273 ? 29.938 17.516 -7.684 1 78.38 273 ASP B O 1
ATOM 5426 N N . LYS B 1 274 ? 28.734 15.859 -7.969 1 88.94 274 LYS B N 1
ATOM 5427 C CA . LYS B 1 274 ? 27.969 16.438 -9.062 1 88.94 274 LYS B CA 1
ATOM 5428 C C . LYS B 1 274 ? 26.766 17.234 -8.531 1 88.94 274 LYS B C 1
ATOM 5430 O O . LYS B 1 274 ? 26.438 18.281 -9.078 1 88.94 274 LYS B O 1
ATOM 5435 N N . GLY B 1 275 ? 26.312 16.812 -7.434 1 95.31 275 GLY B N 1
ATOM 5436 C CA . GLY B 1 275 ? 25.188 17.5 -6.816 1 95.31 275 GLY B CA 1
ATOM 5437 C C . GLY B 1 275 ? 23.844 16.969 -7.285 1 95.31 275 GLY B C 1
ATOM 5438 O O . GLY B 1 275 ? 23.734 16.422 -8.383 1 95.31 275 GLY B O 1
ATOM 5439 N N . ILE B 1 276 ? 22.844 17.172 -6.492 1 96.5 276 ILE B N 1
ATOM 5440 C CA . ILE B 1 276 ? 21.484 16.75 -6.777 1 96.5 276 ILE B CA 1
ATOM 5441 C C . ILE B 1 276 ? 20.562 17.969 -6.789 1 96.5 276 ILE B C 1
ATOM 5443 O O . ILE B 1 276 ? 20.484 18.719 -5.801 1 96.5 276 ILE B O 1
ATOM 5447 N N . SER B 1 277 ? 19.891 18.172 -7.887 1 97.25 277 SER B N 1
ATOM 5448 C CA . SER B 1 277 ? 18.984 19.312 -8 1 97.25 277 SER B CA 1
ATOM 5449 C C . SER B 1 277 ? 17.688 19.078 -7.242 1 97.25 277 SER B C 1
ATOM 5451 O O . SER B 1 277 ? 17.375 17.938 -6.883 1 97.25 277 SER B O 1
ATOM 5453 N N . PHE B 1 278 ? 16.953 20.109 -7.02 1 96.5 278 PHE B N 1
ATOM 5454 C CA . PHE B 1 278 ? 15.672 19.969 -6.34 1 96.5 278 PHE B CA 1
ATOM 5455 C C . PHE B 1 278 ? 14.727 19.078 -7.145 1 96.5 278 PHE B C 1
ATOM 5457 O O . PHE B 1 278 ? 14 18.266 -6.578 1 96.5 278 PHE B O 1
ATOM 5464 N N . GLU B 1 279 ? 14.75 19.297 -8.383 1 95.19 279 GLU B N 1
ATOM 5465 C CA . GLU B 1 279 ? 13.867 18.5 -9.227 1 95.19 279 GLU B CA 1
ATOM 5466 C C . GLU B 1 279 ? 14.164 17.016 -9.086 1 95.19 279 GLU B C 1
ATOM 5468 O O . GLU B 1 279 ? 13.25 16.188 -8.961 1 95.19 279 GLU B O 1
ATOM 5473 N N . GLU B 1 280 ? 15.398 16.719 -9.078 1 95.62 280 GLU B N 1
ATOM 5474 C CA . GLU B 1 280 ? 15.789 15.32 -8.867 1 95.62 280 GLU B CA 1
ATOM 5475 C C . GLU B 1 280 ? 15.336 14.82 -7.504 1 95.62 280 GLU B C 1
ATOM 5477 O O . GLU B 1 280 ? 14.812 13.703 -7.391 1 95.62 280 GLU B O 1
ATOM 5482 N N . PHE B 1 281 ? 15.578 15.625 -6.582 1 95.75 281 PHE B N 1
ATOM 5483 C CA . PHE B 1 281 ? 15.18 15.312 -5.215 1 95.75 281 PHE B CA 1
ATOM 5484 C C . PHE B 1 281 ? 13.68 15.086 -5.121 1 95.75 281 PHE B C 1
ATOM 5486 O O . PHE B 1 281 ? 13.227 14.086 -4.559 1 95.75 281 PHE B O 1
ATOM 5493 N N . ARG B 1 282 ? 12.953 15.969 -5.684 1 93.75 282 ARG B N 1
ATOM 5494 C CA . ARG B 1 282 ? 11.5 15.93 -5.645 1 93.75 282 ARG B CA 1
ATOM 5495 C C . ARG B 1 282 ? 10.969 14.664 -6.32 1 93.75 282 ARG B C 1
ATOM 5497 O O . ARG B 1 282 ? 10.102 13.984 -5.773 1 93.75 282 ARG B O 1
ATOM 5504 N N . VAL B 1 283 ? 11.461 14.375 -7.418 1 93.06 283 VAL B N 1
ATOM 5505 C CA . VAL B 1 283 ? 11.016 13.203 -8.172 1 93.06 283 VAL B CA 1
ATOM 5506 C C . VAL B 1 283 ? 11.305 11.938 -7.367 1 93.06 283 VAL B C 1
ATOM 5508 O O . VAL B 1 283 ? 10.477 11.023 -7.324 1 93.06 283 VAL B O 1
ATOM 5511 N N . PHE B 1 284 ? 12.383 11.844 -6.766 1 94 284 PHE B N 1
ATOM 5512 C CA . PHE B 1 284 ? 12.734 10.672 -5.973 1 94 284 PHE B CA 1
ATOM 5513 C C . PHE B 1 284 ? 11.789 10.523 -4.785 1 94 284 PHE B C 1
ATOM 5515 O O . PHE B 1 284 ? 11.344 9.414 -4.477 1 94 284 PHE B O 1
ATOM 5522 N N . CYS B 1 285 ? 11.508 11.609 -4.184 1 90.75 285 CYS B N 1
ATOM 5523 C CA . CYS B 1 285 ? 10.609 11.562 -3.039 1 90.75 285 CYS B CA 1
ATOM 5524 C C . CYS B 1 285 ? 9.203 11.164 -3.469 1 90.75 285 CYS B C 1
ATOM 5526 O O . CYS B 1 285 ? 8.492 10.477 -2.73 1 90.75 285 CYS B O 1
ATOM 5528 N N . GLN B 1 286 ? 8.82 11.633 -4.594 1 88.19 286 GLN B N 1
ATOM 5529 C CA . GLN B 1 286 ? 7.535 11.211 -5.141 1 88.19 286 GLN B CA 1
ATOM 5530 C C . GLN B 1 286 ? 7.516 9.703 -5.395 1 88.19 286 GLN B C 1
ATOM 5532 O O . GLN B 1 286 ? 6.504 9.039 -5.148 1 88.19 286 GLN B O 1
ATOM 5537 N N . PHE B 1 287 ? 8.617 9.203 -5.867 1 91.12 287 PHE B N 1
ATOM 5538 C CA . PHE B 1 287 ? 8.766 7.762 -6.039 1 91.12 287 PHE B CA 1
ATOM 5539 C C . PHE B 1 287 ? 8.602 7.039 -4.707 1 91.12 287 PHE B C 1
ATOM 5541 O O . PHE B 1 287 ? 7.914 6.02 -4.625 1 91.12 287 PHE B O 1
ATOM 5548 N N . LEU B 1 288 ? 9.219 7.582 -3.734 1 90.75 288 LEU B N 1
ATOM 5549 C CA . LEU B 1 288 ? 9.172 6.945 -2.422 1 90.75 288 LEU B CA 1
ATOM 5550 C C . LEU B 1 288 ? 7.738 6.875 -1.907 1 90.75 288 LEU B C 1
ATOM 5552 O O . LEU B 1 288 ? 7.383 5.949 -1.174 1 90.75 288 LEU B O 1
ATOM 5556 N N . ASN B 1 289 ? 6.926 7.824 -2.307 1 87.81 289 ASN B N 1
ATOM 5557 C CA . ASN B 1 289 ? 5.512 7.793 -1.944 1 87.81 289 ASN B CA 1
ATOM 5558 C C . ASN B 1 289 ? 4.789 6.621 -2.602 1 87.81 289 ASN B C 1
ATOM 5560 O O . ASN B 1 289 ? 3.688 6.254 -2.188 1 87.81 289 ASN B O 1
ATOM 5564 N N . ASN B 1 290 ? 5.367 6.074 -3.598 1 88.81 290 ASN B N 1
ATOM 5565 C CA . ASN B 1 290 ? 4.816 4.938 -4.32 1 88.81 290 ASN B CA 1
ATOM 5566 C C . ASN B 1 290 ? 5.609 3.662 -4.051 1 88.81 290 ASN B C 1
ATOM 5568 O O . ASN B 1 290 ? 5.68 2.777 -4.906 1 88.81 290 ASN B O 1
ATOM 5572 N N . LEU B 1 291 ? 6.203 3.594 -2.982 1 89.69 291 LEU B N 1
ATOM 5573 C CA . LEU B 1 291 ? 7.121 2.506 -2.66 1 89.69 291 LEU B CA 1
ATOM 5574 C C . LEU B 1 291 ? 6.406 1.16 -2.709 1 89.69 291 LEU B C 1
ATOM 5576 O O . LEU B 1 291 ? 6.996 0.152 -3.104 1 89.69 291 LEU B O 1
ATOM 5580 N N . GLU B 1 292 ? 5.18 1.132 -2.334 1 86.94 292 GLU B N 1
ATOM 5581 C CA . GLU B 1 292 ? 4.426 -0.118 -2.365 1 86.94 292 GLU B CA 1
ATOM 5582 C C . GLU B 1 292 ? 4.316 -0.662 -3.785 1 86.94 292 GLU B C 1
ATOM 5584 O O . GLU B 1 292 ? 4.48 -1.862 -4.012 1 86.94 292 GLU B O 1
ATOM 5589 N N . ASP B 1 293 ? 4.012 0.205 -4.656 1 88.38 293 ASP B N 1
ATOM 5590 C CA . ASP B 1 293 ? 3.957 -0.195 -6.062 1 88.38 293 ASP B CA 1
ATOM 5591 C C . ASP B 1 293 ? 5.32 -0.688 -6.547 1 88.38 293 ASP B C 1
ATOM 5593 O O . ASP B 1 293 ? 5.402 -1.689 -7.258 1 88.38 293 ASP B O 1
ATOM 5597 N N . PHE B 1 294 ? 6.336 -0.005 -6.188 1 90.5 294 PHE B N 1
ATOM 5598 C CA . PHE B 1 294 ? 7.688 -0.404 -6.562 1 90.5 294 PHE B CA 1
ATOM 5599 C C . PHE B 1 294 ? 8.023 -1.778 -5.992 1 90.5 294 PHE B C 1
ATOM 5601 O O . PHE B 1 294 ? 8.727 -2.562 -6.629 1 90.5 294 PHE B O 1
ATOM 5608 N N . THR B 1 295 ? 7.578 -2.025 -4.875 1 88.25 295 THR B N 1
ATOM 5609 C CA . THR B 1 295 ? 7.816 -3.318 -4.242 1 88.25 295 THR B CA 1
ATOM 5610 C C . THR B 1 295 ? 7.219 -4.449 -5.078 1 88.25 295 THR B C 1
ATOM 5612 O O . THR B 1 295 ? 7.812 -5.52 -5.195 1 88.25 295 THR B O 1
ATOM 5615 N N . ILE B 1 296 ? 6.074 -4.211 -5.59 1 85.38 296 ILE B N 1
ATOM 5616 C CA . ILE B 1 296 ? 5.453 -5.203 -6.461 1 85.38 296 ILE B CA 1
ATOM 5617 C C . ILE B 1 296 ? 6.34 -5.441 -7.68 1 85.38 296 ILE B C 1
ATOM 5619 O O . ILE B 1 296 ? 6.617 -6.59 -8.039 1 85.38 296 ILE B O 1
ATOM 5623 N N . ALA B 1 297 ? 6.809 -4.391 -8.266 1 85.25 297 ALA B N 1
ATOM 5624 C CA . ALA B 1 297 ? 7.691 -4.492 -9.422 1 85.25 297 ALA B CA 1
ATOM 5625 C C . ALA B 1 297 ? 8.977 -5.227 -9.07 1 85.25 297 ALA B C 1
ATOM 5627 O O . ALA B 1 297 ? 9.43 -6.102 -9.812 1 85.25 297 ALA B O 1
ATOM 5628 N N . MET B 1 298 ? 9.5 -4.859 -7.949 1 83.75 298 MET B N 1
ATOM 5629 C CA . MET B 1 298 ? 10.75 -5.473 -7.516 1 83.75 298 MET B CA 1
ATOM 5630 C C . MET B 1 298 ? 10.562 -6.965 -7.27 1 83.75 298 MET B C 1
ATOM 5632 O O . MET B 1 298 ? 11.453 -7.766 -7.578 1 83.75 298 MET B O 1
ATOM 5636 N N . ARG B 1 299 ? 9.492 -7.277 -6.715 1 78.94 299 ARG B N 1
ATOM 5637 C CA . ARG B 1 299 ? 9.211 -8.68 -6.441 1 78.94 299 ARG B CA 1
ATOM 5638 C C . ARG B 1 299 ? 9.125 -9.484 -7.734 1 78.94 299 ARG B C 1
ATOM 5640 O O . ARG B 1 299 ? 9.516 -10.656 -7.77 1 78.94 299 ARG B O 1
ATOM 5647 N N . MET B 1 300 ? 8.695 -8.852 -8.672 1 75.94 300 MET B N 1
ATOM 5648 C CA . MET B 1 300 ? 8.609 -9.523 -9.961 1 75.94 300 MET B CA 1
ATOM 5649 C C . MET B 1 300 ? 10 -9.82 -10.516 1 75.94 300 MET B C 1
ATOM 5651 O O . MET B 1 300 ? 10.219 -10.852 -11.148 1 75.94 300 MET B O 1
ATOM 5655 N N . TYR B 1 301 ? 10.867 -8.898 -10.219 1 71 301 TYR B N 1
ATOM 5656 C CA . TYR B 1 301 ? 12.242 -9.125 -10.656 1 71 301 TYR B CA 1
ATOM 5657 C C . TYR B 1 301 ? 12.93 -10.156 -9.766 1 71 301 TYR B C 1
ATOM 5659 O O . TYR B 1 301 ? 13.781 -10.914 -10.234 1 71 301 TYR B O 1
ATOM 5667 N N . THR B 1 302 ? 12.469 -10.102 -8.461 1 63.88 302 THR B N 1
ATOM 5668 C CA . THR B 1 302 ? 13.219 -10.875 -7.48 1 63.88 302 THR B CA 1
ATOM 5669 C C . THR B 1 302 ? 12.555 -12.227 -7.238 1 63.88 302 THR B C 1
ATOM 5671 O O . THR B 1 302 ? 12.852 -12.898 -6.25 1 63.88 302 THR B O 1
ATOM 5674 N N . LEU B 1 303 ? 11.5 -12.445 -7.883 1 61.12 303 LEU B N 1
ATOM 5675 C CA . LEU B 1 303 ? 10.797 -13.711 -7.691 1 61.12 303 LEU B CA 1
ATOM 5676 C C . LEU B 1 303 ? 11.773 -14.844 -7.441 1 61.12 303 LEU B C 1
ATOM 5678 O O . LEU B 1 303 ? 11.469 -15.789 -6.707 1 61.12 303 LEU B O 1
ATOM 5682 N N . ALA B 1 304 ? 13.039 -14.68 -7.863 1 55.41 304 ALA B N 1
ATOM 5683 C CA . ALA B 1 304 ? 14.07 -15.68 -7.57 1 55.41 304 ALA B CA 1
ATOM 5684 C C . ALA B 1 304 ? 15.172 -15.094 -6.695 1 55.41 304 ALA B C 1
ATOM 5686 O O . ALA B 1 304 ? 16.328 -15.5 -6.797 1 55.41 304 ALA B O 1
ATOM 5687 N N . ASP B 1 305 ? 14.664 -14.062 -5.809 1 57.25 305 ASP B N 1
ATOM 5688 C CA . ASP B 1 305 ? 15.547 -13.391 -4.867 1 57.25 305 ASP B CA 1
ATOM 5689 C C . ASP B 1 305 ? 16.672 -12.672 -5.598 1 57.25 305 ASP B C 1
ATOM 5691 O O . ASP B 1 305 ? 17.797 -12.594 -5.094 1 57.25 305 ASP B O 1
ATOM 5695 N N . HIS B 1 306 ? 16.375 -12.383 -6.809 1 66.31 306 HIS B N 1
ATOM 5696 C CA . HIS B 1 306 ? 17.406 -11.68 -7.566 1 66.31 306 HIS B CA 1
ATOM 5697 C C . HIS B 1 306 ? 17.328 -10.172 -7.336 1 66.31 306 HIS B C 1
ATOM 5699 O O . HIS B 1 306 ? 16.25 -9.586 -7.41 1 66.31 306 HIS B O 1
ATOM 5705 N N . PRO B 1 307 ? 18.484 -9.625 -6.988 1 78.44 307 PRO B N 1
ATOM 5706 C CA . PRO B 1 307 ? 18.5 -8.164 -6.816 1 78.44 307 PRO B CA 1
ATOM 5707 C C . PRO B 1 307 ? 18.297 -7.418 -8.133 1 78.44 307 PRO B C 1
ATOM 5709 O O . PRO B 1 307 ? 18.359 -8.023 -9.203 1 78.44 307 PRO B O 1
ATOM 5712 N N . ILE B 1 308 ? 17.906 -6.215 -8.078 1 87 308 ILE B N 1
ATOM 5713 C CA . ILE B 1 308 ? 17.594 -5.43 -9.266 1 87 308 ILE B CA 1
ATOM 5714 C C . ILE B 1 308 ? 18.797 -4.586 -9.664 1 87 308 ILE B C 1
ATOM 5716 O O . ILE B 1 308 ? 19.5 -4.043 -8.805 1 87 308 ILE B O 1
ATOM 5720 N N . SER B 1 309 ? 19.031 -4.562 -10.961 1 89.75 309 SER B N 1
ATOM 5721 C CA . SER B 1 309 ? 20.094 -3.725 -11.508 1 89.75 309 SER B CA 1
ATOM 5722 C C . SER B 1 309 ? 19.672 -2.266 -11.586 1 89.75 309 SER B C 1
ATOM 5724 O O . SER B 1 309 ? 18.5 -1.945 -11.375 1 89.75 309 SER B O 1
ATOM 5726 N N . LYS B 1 310 ? 20.609 -1.416 -11.93 1 93.38 310 LYS B N 1
ATOM 5727 C CA . LYS B 1 310 ? 20.312 0.009 -12.062 1 93.38 310 LYS B CA 1
ATOM 5728 C C . LYS B 1 310 ? 19.312 0.265 -13.18 1 93.38 310 LYS B C 1
ATOM 5730 O O . LYS B 1 310 ? 18.391 1.066 -13.016 1 93.38 310 LYS B O 1
ATOM 5735 N N . ASP B 1 311 ? 19.484 -0.433 -14.266 1 89.69 311 ASP B N 1
ATOM 5736 C CA . ASP B 1 311 ? 18.578 -0.26 -15.398 1 89.69 311 ASP B CA 1
ATOM 5737 C C . ASP B 1 311 ? 17.172 -0.747 -15.055 1 89.69 311 ASP B C 1
ATOM 5739 O O . ASP B 1 311 ? 16.188 -0.104 -15.414 1 89.69 311 ASP B O 1
ATOM 5743 N N . GLU B 1 312 ? 17.156 -1.857 -14.406 1 86.25 312 GLU B N 1
ATOM 5744 C CA . GLU B 1 312 ? 15.867 -2.391 -13.969 1 86.25 312 GLU B CA 1
ATOM 5745 C C . GLU B 1 312 ? 15.195 -1.459 -12.969 1 86.25 312 GLU B C 1
ATOM 5747 O O . GLU B 1 312 ? 13.969 -1.287 -12.992 1 86.25 312 GLU B O 1
ATOM 5752 N N . PHE B 1 313 ? 16.016 -0.924 -12.133 1 92.12 313 PHE B N 1
ATOM 5753 C CA . PHE B 1 313 ? 15.531 0.042 -11.156 1 92.12 313 PHE B CA 1
ATOM 5754 C C . PHE B 1 313 ? 14.898 1.238 -11.852 1 92.12 313 PHE B C 1
ATOM 5756 O O . PHE B 1 313 ? 13.766 1.62 -11.531 1 92.12 313 PHE B O 1
ATOM 5763 N N . LEU B 1 314 ? 15.562 1.782 -12.805 1 93.5 314 LEU B N 1
ATOM 5764 C CA . LEU B 1 314 ? 15.07 2.928 -13.562 1 93.5 314 LEU B CA 1
ATOM 5765 C C . LEU B 1 314 ? 13.75 2.598 -14.25 1 93.5 314 LEU B C 1
ATOM 5767 O O . LEU B 1 314 ? 12.805 3.393 -14.203 1 93.5 314 LEU B O 1
ATOM 5771 N N . ARG B 1 315 ? 13.68 1.467 -14.797 1 89.88 315 ARG B N 1
ATOM 5772 C CA . ARG B 1 315 ? 12.469 1.046 -15.5 1 89.88 315 ARG B CA 1
ATOM 5773 C C . ARG B 1 315 ? 11.305 0.862 -14.531 1 89.88 315 ARG B C 1
ATOM 5775 O O . ARG B 1 315 ? 10.188 1.305 -14.812 1 89.88 315 ARG B O 1
ATOM 5782 N N . ALA B 1 316 ? 11.602 0.177 -13.445 1 89.25 316 ALA B N 1
ATOM 5783 C CA . ALA B 1 316 ? 10.57 -0.06 -12.445 1 89.25 316 ALA B CA 1
ATOM 5784 C C . ALA B 1 316 ? 10.016 1.256 -11.906 1 89.25 316 ALA B C 1
ATOM 5786 O O . ALA B 1 316 ? 8.805 1.395 -11.719 1 89.25 316 ALA B O 1
ATOM 5787 N N . VAL B 1 317 ? 10.875 2.217 -11.688 1 92.5 317 VAL B N 1
ATOM 5788 C CA . VAL B 1 317 ? 10.445 3.523 -11.195 1 92.5 317 VAL B CA 1
ATOM 5789 C C . VAL B 1 317 ? 9.539 4.191 -12.227 1 92.5 317 VAL B C 1
ATOM 5791 O O . VAL B 1 317 ? 8.492 4.738 -11.883 1 92.5 317 VAL B O 1
ATOM 5794 N N . LYS B 1 318 ? 9.938 4.133 -13.43 1 92.69 318 LYS B N 1
ATOM 5795 C CA . LYS B 1 318 ? 9.148 4.734 -14.5 1 92.69 318 LYS B CA 1
ATOM 5796 C C . LYS B 1 318 ? 7.762 4.109 -14.578 1 92.69 318 LYS B C 1
ATOM 5798 O O . LYS B 1 318 ? 6.766 4.816 -14.742 1 92.69 318 LYS B O 1
ATOM 5803 N N . ILE B 1 319 ? 7.703 2.883 -14.43 1 89.44 319 ILE B N 1
ATOM 5804 C CA . ILE B 1 319 ? 6.449 2.143 -14.5 1 89.44 319 ILE B CA 1
ATOM 5805 C C . ILE B 1 319 ? 5.543 2.553 -13.344 1 89.44 319 ILE B C 1
ATOM 5807 O O . ILE B 1 319 ? 4.34 2.744 -13.523 1 89.44 319 ILE B O 1
ATOM 5811 N N . CYS B 1 320 ? 6.09 2.672 -12.18 1 89.31 320 CYS B N 1
ATOM 5812 C CA . CYS B 1 320 ? 5.309 2.906 -10.969 1 89.31 320 CYS B CA 1
ATOM 5813 C C . CYS B 1 320 ? 4.898 4.371 -10.859 1 89.31 320 CYS B C 1
ATOM 5815 O O . CYS B 1 320 ? 3.861 4.688 -10.273 1 89.31 320 CYS B O 1
ATOM 5817 N N . THR B 1 321 ? 5.664 5.297 -11.367 1 88.56 321 THR B N 1
ATOM 5818 C CA . THR B 1 321 ? 5.422 6.711 -11.109 1 88.56 321 THR B CA 1
ATOM 5819 C C . THR B 1 321 ? 5.195 7.473 -12.406 1 88.56 321 THR B C 1
ATOM 5821 O O . THR B 1 321 ? 4.703 8.602 -12.391 1 88.56 321 THR B O 1
ATOM 5824 N N . GLY B 1 322 ? 5.594 6.918 -13.477 1 88.12 322 GLY B N 1
ATOM 5825 C CA . GLY B 1 322 ? 5.547 7.629 -14.75 1 88.12 322 GLY B CA 1
ATOM 5826 C C . GLY B 1 322 ? 6.695 8.609 -14.922 1 88.12 322 GLY B C 1
ATOM 5827 O O . GLY B 1 322 ? 6.77 9.305 -15.938 1 88.12 322 GLY B O 1
ATOM 5828 N N . GLN B 1 323 ? 7.574 8.688 -13.953 1 90.62 323 GLN B N 1
ATOM 5829 C CA . GLN B 1 323 ? 8.68 9.641 -14 1 90.62 323 GLN B CA 1
ATOM 5830 C C . GLN B 1 323 ? 10.008 8.93 -14.234 1 90.62 323 GLN B C 1
ATOM 5832 O O . GLN B 1 323 ? 10.148 7.746 -13.914 1 90.62 323 GLN B O 1
ATOM 5837 N N . ASN B 1 324 ? 10.938 9.719 -14.805 1 92 324 ASN B N 1
ATOM 5838 C CA . ASN B 1 324 ? 12.297 9.227 -15.016 1 92 324 ASN B CA 1
ATOM 5839 C C . ASN B 1 324 ? 13.258 9.781 -13.969 1 92 324 ASN B C 1
ATOM 5841 O O . ASN B 1 324 ? 13.219 10.977 -13.656 1 92 324 ASN B O 1
ATOM 5845 N N . LEU B 1 325 ? 14.023 8.883 -13.461 1 94.81 325 LEU B N 1
ATOM 5846 C CA . LEU B 1 325 ? 15.109 9.32 -12.586 1 94.81 325 LEU B CA 1
ATOM 5847 C C . LEU B 1 325 ? 16.391 9.539 -13.383 1 94.81 325 LEU B C 1
ATOM 5849 O O . LEU B 1 325 ? 16.609 8.883 -14.398 1 94.81 325 LEU B O 1
ATOM 5853 N N . SER B 1 326 ? 17.172 10.422 -12.891 1 94.75 326 SER B N 1
ATOM 5854 C CA . SER B 1 326 ? 18.469 10.609 -13.531 1 94.75 326 SER B CA 1
ATOM 5855 C C . SER B 1 326 ? 19.422 9.477 -13.18 1 94.75 326 SER B C 1
ATOM 5857 O O . SER B 1 326 ? 19.344 8.898 -12.094 1 94.75 326 SER B O 1
ATOM 5859 N N . LYS B 1 327 ? 20.344 9.188 -14.102 1 94.06 327 LYS B N 1
ATOM 5860 C CA . LYS B 1 327 ? 21.344 8.148 -13.883 1 94.06 327 LYS B CA 1
ATOM 5861 C C . LYS B 1 327 ? 22.203 8.477 -12.664 1 94.06 327 LYS B C 1
ATOM 5863 O O . LYS B 1 327 ? 22.547 7.582 -11.883 1 94.06 327 LYS B O 1
ATOM 5868 N N . HIS B 1 328 ? 22.484 9.688 -12.547 1 94.06 328 HIS B N 1
ATOM 5869 C CA . HIS B 1 328 ? 23.312 10.125 -11.422 1 94.06 328 HIS B CA 1
ATOM 5870 C C . HIS B 1 328 ? 22.641 9.828 -10.094 1 94.06 328 HIS B C 1
ATOM 5872 O O . HIS B 1 328 ? 23.266 9.32 -9.164 1 94.06 328 HIS B O 1
ATOM 5878 N N . LEU B 1 329 ? 21.406 10.148 -10.047 1 95.38 329 LEU B N 1
ATOM 5879 C CA . LEU B 1 329 ? 20.656 9.906 -8.82 1 95.38 329 LEU B CA 1
ATOM 5880 C C . LEU B 1 329 ? 20.594 8.414 -8.508 1 95.38 329 LEU B C 1
ATOM 5882 O O . LEU B 1 329 ? 20.766 8.016 -7.352 1 95.38 329 LEU B O 1
ATOM 5886 N N . VAL B 1 330 ? 20.391 7.656 -9.508 1 95.94 330 VAL B N 1
ATOM 5887 C CA . VAL B 1 330 ? 20.328 6.207 -9.336 1 95.94 330 VAL B CA 1
ATOM 5888 C C . VAL B 1 330 ? 21.672 5.688 -8.852 1 95.94 330 VAL B C 1
ATOM 5890 O O . VAL B 1 330 ? 21.734 4.871 -7.93 1 95.94 330 VAL B O 1
ATOM 5893 N N . ASP B 1 331 ? 22.688 6.16 -9.438 1 94.81 331 ASP B N 1
ATOM 5894 C CA . ASP B 1 331 ? 24.031 5.789 -9 1 94.81 331 ASP B CA 1
ATOM 5895 C C . ASP B 1 331 ? 24.234 6.121 -7.523 1 94.81 331 ASP B C 1
ATOM 5897 O O . ASP B 1 331 ? 24.828 5.332 -6.781 1 94.81 331 ASP B O 1
ATOM 5901 N N . THR B 1 332 ? 23.781 7.246 -7.168 1 95.38 332 THR B N 1
ATOM 5902 C CA . THR B 1 332 ? 23.922 7.684 -5.781 1 95.38 332 THR B CA 1
ATOM 5903 C C . THR B 1 332 ? 23.141 6.762 -4.848 1 95.38 332 THR B C 1
ATOM 5905 O O . THR B 1 332 ? 23.656 6.352 -3.805 1 95.38 332 THR B O 1
ATOM 5908 N N . VAL B 1 333 ? 21.969 6.441 -5.238 1 96 333 VAL B N 1
ATOM 5909 C CA . VAL B 1 333 ? 21.125 5.559 -4.441 1 96 333 VAL B CA 1
ATOM 5910 C C . VAL B 1 333 ? 21.812 4.203 -4.266 1 96 333 VAL B C 1
ATOM 5912 O O . VAL B 1 333 ? 21.875 3.674 -3.156 1 96 333 VAL B O 1
ATOM 5915 N N . PHE B 1 334 ? 22.297 3.68 -5.32 1 96.25 334 PHE B N 1
ATOM 5916 C CA . PHE B 1 334 ? 22.969 2.391 -5.258 1 96.25 334 PHE B CA 1
ATOM 5917 C C . PHE B 1 334 ? 24.234 2.479 -4.398 1 96.25 334 PHE B C 1
ATOM 5919 O O . PHE B 1 334 ? 24.562 1.533 -3.684 1 96.25 334 PHE B O 1
ATOM 5926 N N . ALA B 1 335 ? 24.891 3.562 -4.504 1 95.5 335 ALA B N 1
ATOM 5927 C CA . ALA B 1 335 ? 26.078 3.754 -3.686 1 95.5 335 ALA B CA 1
ATOM 5928 C C . ALA B 1 335 ? 25.734 3.76 -2.199 1 95.5 335 ALA B C 1
ATOM 5930 O O . ALA B 1 335 ? 26.516 3.307 -1.367 1 95.5 335 ALA B O 1
ATOM 5931 N N . ILE B 1 336 ? 24.578 4.234 -1.873 1 95.38 336 ILE B N 1
ATOM 5932 C CA . ILE B 1 336 ? 24.141 4.32 -0.487 1 95.38 336 ILE B CA 1
ATOM 5933 C C . ILE B 1 336 ? 23.703 2.939 0.003 1 95.38 336 ILE B C 1
ATOM 5935 O O . ILE B 1 336 ? 24.109 2.502 1.081 1 95.38 336 ILE B O 1
ATOM 5939 N N . PHE B 1 337 ? 22.984 2.203 -0.835 1 95.25 337 PHE B N 1
ATOM 5940 C CA . PHE B 1 337 ? 22.188 1.117 -0.274 1 95.25 337 PHE B CA 1
ATOM 5941 C C . PHE B 1 337 ? 22.766 -0.236 -0.667 1 95.25 337 PHE B C 1
ATOM 5943 O O . PHE B 1 337 ? 22.422 -1.261 -0.075 1 95.25 337 PHE B O 1
ATOM 5950 N N . ASP B 1 338 ? 23.578 -0.24 -1.652 1 95.31 338 ASP B N 1
ATOM 5951 C CA . ASP B 1 338 ? 24.156 -1.509 -2.064 1 95.31 338 ASP B CA 1
ATOM 5952 C C . ASP B 1 338 ? 25.188 -1.998 -1.039 1 95.31 338 ASP B C 1
ATOM 5954 O O . ASP B 1 338 ? 26.391 -1.866 -1.245 1 95.31 338 ASP B O 1
ATOM 5958 N N . GLU B 1 339 ? 24.766 -2.689 -0.129 1 92.25 339 GLU B N 1
ATOM 5959 C CA . GLU B 1 339 ? 25.562 -3.072 1.028 1 92.25 339 GLU B CA 1
ATOM 5960 C C . GLU B 1 339 ? 26.656 -4.066 0.639 1 92.25 339 GLU B C 1
ATOM 5962 O O . GLU B 1 339 ? 27.797 -3.945 1.079 1 92.25 339 GLU B O 1
ATOM 5967 N N . ASP B 1 340 ? 26.344 -5.027 -0.19 1 90.44 340 ASP B N 1
ATOM 5968 C CA . ASP B 1 340 ? 27.312 -6.078 -0.49 1 90.44 340 ASP B CA 1
ATOM 5969 C C . ASP B 1 340 ? 28.156 -5.711 -1.7 1 90.44 340 ASP B C 1
ATOM 5971 O O . ASP B 1 340 ? 29.047 -6.469 -2.098 1 90.44 340 ASP B O 1
ATOM 5975 N N . GLY B 1 341 ? 27.875 -4.629 -2.395 1 90.56 341 GLY B N 1
ATOM 5976 C CA . GLY B 1 341 ? 28.703 -4.078 -3.459 1 90.56 341 GLY B CA 1
ATOM 5977 C C . GLY B 1 341 ? 28.578 -4.844 -4.762 1 90.56 341 GLY B C 1
ATOM 5978 O O . GLY B 1 341 ? 29.484 -4.793 -5.605 1 90.56 341 GLY B O 1
ATOM 5979 N N . ASP B 1 342 ? 27.531 -5.551 -4.934 1 89.25 342 ASP B N 1
ATOM 5980 C CA . ASP B 1 342 ? 27.391 -6.359 -6.145 1 89.25 342 ASP B CA 1
ATOM 5981 C C . ASP B 1 342 ? 26.828 -5.539 -7.293 1 89.25 342 ASP B C 1
ATOM 5983 O O . ASP B 1 342 ? 26.594 -6.059 -8.391 1 89.25 342 ASP B O 1
ATOM 5987 N N . GLY B 1 343 ? 26.516 -4.336 -7.047 1 91.75 343 GLY B N 1
ATOM 5988 C CA . GLY B 1 343 ? 26.031 -3.443 -8.086 1 91.75 343 GLY B CA 1
ATOM 5989 C C . GLY B 1 343 ? 24.531 -3.559 -8.312 1 91.75 343 GLY B C 1
ATOM 5990 O O . GLY B 1 343 ? 24 -3.008 -9.281 1 91.75 343 GLY B O 1
ATOM 5991 N N . GLN B 1 344 ? 23.906 -4.32 -7.406 1 91.81 344 GLN B N 1
ATOM 5992 C CA . GLN B 1 344 ? 22.469 -4.5 -7.461 1 91.81 344 GLN B CA 1
ATOM 5993 C C . GLN B 1 344 ? 21.828 -4.223 -6.102 1 91.81 344 GLN B C 1
ATOM 5995 O O . GLN B 1 344 ? 22.516 -4.141 -5.09 1 91.81 344 GLN B O 1
ATOM 6000 N N . LEU B 1 345 ? 20.484 -3.947 -6.137 1 91.88 345 LEU B N 1
ATOM 6001 C CA . LEU B 1 345 ? 19.781 -3.699 -4.887 1 91.88 345 LEU B CA 1
ATOM 6002 C C . LEU B 1 345 ? 18.766 -4.801 -4.605 1 91.88 345 LEU B C 1
ATOM 6004 O O . LEU B 1 345 ? 17.938 -5.125 -5.469 1 91.88 345 LEU B O 1
ATOM 6008 N N . SER B 1 346 ? 18.906 -5.418 -3.479 1 87.56 346 SER B N 1
ATOM 6009 C CA . SER B 1 346 ? 17.938 -6.398 -3.018 1 87.56 346 SER B CA 1
ATOM 6010 C C . SER B 1 346 ? 16.844 -5.734 -2.191 1 87.56 346 SER B C 1
ATOM 6012 O O . SER B 1 346 ? 16.938 -4.555 -1.847 1 87.56 346 SER B O 1
ATOM 6014 N N . TYR B 1 347 ? 15.797 -6.496 -1.949 1 84.75 347 TYR B N 1
ATOM 6015 C CA . TYR B 1 347 ? 14.703 -6.027 -1.107 1 84.75 347 TYR B CA 1
ATOM 6016 C C . TYR B 1 347 ? 15.219 -5.555 0.247 1 84.75 347 TYR B C 1
ATOM 6018 O O . TYR B 1 347 ? 14.844 -4.48 0.722 1 84.75 347 TYR B O 1
ATOM 6026 N N . ARG B 1 348 ? 16.047 -6.27 0.782 1 85.25 348 ARG B N 1
ATOM 6027 C CA . ARG B 1 348 ? 16.562 -5.992 2.113 1 85.25 348 ARG B CA 1
ATOM 6028 C C . ARG B 1 348 ? 17.422 -4.727 2.109 1 85.25 348 ARG B C 1
ATOM 6030 O O . ARG B 1 348 ? 17.406 -3.957 3.072 1 85.25 348 ARG B O 1
ATOM 6037 N N . GLU B 1 349 ? 18.047 -4.535 1.041 1 90.75 349 GLU B N 1
ATOM 6038 C CA . GLU B 1 349 ? 19 -3.432 0.967 1 90.75 349 GLU B CA 1
ATOM 6039 C C . GLU B 1 349 ? 18.297 -2.098 0.772 1 90.75 349 GLU B C 1
ATOM 6041 O O . GLU B 1 349 ? 18.812 -1.049 1.162 1 90.75 349 GLU B O 1
ATOM 6046 N N . PHE B 1 350 ? 17.141 -2.178 0.188 1 92.62 350 PHE B N 1
ATOM 6047 C CA . PHE B 1 350 ? 16.547 -0.895 -0.161 1 92.62 350 PHE B CA 1
ATOM 6048 C C . PHE B 1 350 ? 15.141 -0.784 0.409 1 92.62 350 PHE B C 1
ATOM 6050 O O . PHE B 1 350 ? 14.875 0.051 1.278 1 92.62 350 PHE B O 1
ATOM 6057 N N . ILE B 1 351 ? 14.273 -1.691 0.045 1 89.75 351 ILE B N 1
ATOM 6058 C CA . ILE B 1 351 ? 12.852 -1.576 0.383 1 89.75 351 ILE B CA 1
ATOM 6059 C C . ILE B 1 351 ? 12.68 -1.679 1.896 1 89.75 351 ILE B C 1
ATOM 6061 O O . ILE B 1 351 ? 11.938 -0.896 2.494 1 89.75 351 ILE B O 1
ATOM 6065 N N . ALA B 1 352 ? 13.312 -2.605 2.479 1 86.06 352 ALA B N 1
ATOM 6066 C CA . ALA B 1 352 ? 13.172 -2.818 3.918 1 86.06 352 ALA B CA 1
ATOM 6067 C C . ALA B 1 352 ? 13.555 -1.561 4.695 1 86.06 352 ALA B C 1
ATOM 6069 O O . ALA B 1 352 ? 12.961 -1.265 5.734 1 86.06 352 ALA B O 1
ATOM 6070 N N . ILE B 1 353 ? 14.469 -0.833 4.191 1 87.75 353 ILE B N 1
ATOM 6071 C CA . ILE B 1 353 ? 14.953 0.37 4.855 1 87.75 353 ILE B CA 1
ATOM 6072 C C . ILE B 1 353 ? 14 1.53 4.594 1 87.75 353 ILE B C 1
ATOM 6074 O O . ILE B 1 353 ? 13.648 2.273 5.512 1 87.75 353 ILE B O 1
ATOM 6078 N N . MET B 1 354 ? 13.57 1.654 3.416 1 89.44 354 MET B N 1
ATOM 6079 C CA . MET B 1 354 ? 12.781 2.814 3.012 1 89.44 354 MET B CA 1
ATOM 6080 C C . MET B 1 354 ? 11.328 2.67 3.457 1 89.44 354 MET B C 1
ATOM 6082 O O . MET B 1 354 ? 10.617 3.664 3.604 1 89.44 354 MET B O 1
ATOM 6086 N N . LYS B 1 355 ? 10.867 1.451 3.57 1 81.06 355 LYS B N 1
ATOM 6087 C CA . LYS B 1 355 ? 9.492 1.21 4.012 1 81.06 355 LYS B CA 1
ATOM 6088 C C . LYS B 1 355 ? 9.25 1.793 5.398 1 81.06 355 LYS B C 1
ATOM 6090 O O . LYS B 1 355 ? 8.125 2.158 5.734 1 81.06 355 LYS B O 1
AT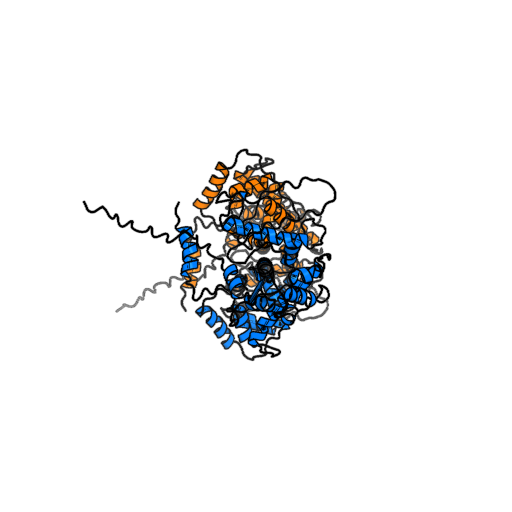OM 6095 N N . ASP B 1 356 ? 10.258 1.836 6.094 1 68.25 356 ASP B N 1
ATOM 6096 C CA . ASP B 1 356 ? 10.18 2.363 7.453 1 68.25 356 ASP B CA 1
ATOM 6097 C C . ASP B 1 356 ? 10.203 3.889 7.453 1 68.25 356 ASP B C 1
ATOM 6099 O O . ASP B 1 356 ? 9.984 4.52 8.492 1 68.25 356 ASP B O 1
ATOM 6103 N N . ARG B 1 357 ? 10.586 4.445 6.359 1 61.91 357 ARG B N 1
ATOM 6104 C CA . ARG B 1 357 ? 10.633 5.902 6.281 1 61.91 357 ARG B CA 1
ATOM 6105 C C . ARG B 1 357 ? 9.25 6.512 6.5 1 61.91 357 ARG B C 1
ATOM 6107 O O . ARG B 1 357 ? 9.133 7.711 6.758 1 61.91 357 ARG B O 1
ATOM 6114 N N . LEU B 1 358 ? 8.281 5.742 6.355 1 54.72 358 LEU B N 1
ATOM 6115 C CA . LEU B 1 358 ? 6.918 6.254 6.297 1 54.72 358 LEU B CA 1
ATOM 6116 C C . LEU B 1 358 ? 6.578 7.035 7.559 1 54.72 358 LEU B C 1
ATOM 6118 O O . LEU B 1 358 ? 5.57 7.75 7.602 1 54.72 358 LEU B O 1
ATOM 6122 N N . HIS B 1 359 ? 7.387 6.914 8.586 1 53.47 359 HIS B N 1
ATOM 6123 C CA . HIS B 1 359 ? 6.965 7.723 9.727 1 53.47 359 HIS B CA 1
ATOM 6124 C C . HIS B 1 359 ? 7.477 9.156 9.609 1 53.47 359 HIS B C 1
ATOM 6126 O O . HIS B 1 359 ? 7.754 9.805 10.617 1 53.47 359 HIS B O 1
ATOM 6132 N N . ARG B 1 360 ? 7.66 9.57 8.352 1 48.78 360 ARG B N 1
ATOM 6133 C CA . ARG B 1 360 ? 7.953 10.977 8.086 1 48.78 360 ARG B CA 1
ATOM 6134 C C . ARG B 1 360 ? 6.855 11.875 8.641 1 48.78 360 ARG B C 1
ATOM 6136 O O . ARG B 1 360 ? 5.672 11.656 8.383 1 48.78 360 ARG B O 1
ATOM 6143 N N . GLY B 1 361 ? 7.219 12.82 9.57 1 49.03 361 GLY B N 1
ATOM 6144 C CA . GLY B 1 361 ? 6.352 13.766 10.258 1 49.03 361 GLY B CA 1
ATOM 6145 C C . GLY B 1 361 ? 6.043 13.367 11.688 1 49.03 361 GLY B C 1
ATOM 6146 O O . GLY B 1 361 ? 5.496 14.156 12.453 1 49.03 361 GLY B O 1
ATOM 6147 N N . PHE B 1 362 ? 6.25 11.984 11.898 1 49.53 362 PHE B N 1
ATOM 6148 C CA . PHE B 1 362 ? 5.98 11.562 13.266 1 49.53 362 PHE B CA 1
ATOM 6149 C C . PHE B 1 362 ? 7.281 11.375 14.039 1 49.53 362 PHE B C 1
ATOM 6151 O O . PHE B 1 362 ? 7.301 10.703 15.07 1 49.53 362 PHE B O 1
ATOM 6158 N N . LYS B 1 363 ? 8.336 12.016 13.68 1 47.81 363 LYS B N 1
ATOM 6159 C CA . LYS B 1 363 ? 9.594 11.812 14.391 1 47.81 363 LYS B CA 1
ATOM 6160 C C . LYS B 1 363 ? 9.391 11.906 15.898 1 47.81 363 LYS B C 1
ATOM 6162 O O . LYS B 1 363 ? 9.055 12.969 16.422 1 47.81 363 LYS B O 1
ATOM 6167 N N . LEU B 1 364 ? 8.859 10.93 16.562 1 40.62 364 LEU B N 1
ATOM 6168 C CA . LEU B 1 364 ? 9.016 10.953 18.016 1 40.62 364 LEU B CA 1
ATOM 6169 C C . LEU B 1 364 ? 10.484 11 18.406 1 40.62 364 LEU B C 1
ATOM 6171 O O . LEU B 1 364 ? 11.312 10.312 17.797 1 40.62 364 LEU B O 1
ATOM 6175 N N . ASN B 1 365 ? 10.914 12.117 18.828 1 38.88 365 ASN B N 1
ATOM 6176 C CA . ASN B 1 365 ? 12.203 12.141 19.5 1 38.88 365 ASN B CA 1
ATOM 6177 C C . ASN B 1 365 ? 12.422 10.883 20.328 1 38.88 365 ASN B C 1
ATOM 6179 O O . ASN B 1 365 ? 11.969 10.789 21.469 1 38.88 365 ASN B O 1
ATOM 6183 N N . THR B 1 366 ? 12.461 9.836 19.922 1 37.59 366 THR B N 1
ATOM 6184 C CA . THR B 1 366 ? 12.812 8.648 20.688 1 37.59 366 THR B CA 1
ATOM 6185 C C . THR B 1 366 ? 14.188 8.805 21.344 1 37.59 366 THR B C 1
ATOM 6187 O O . THR B 1 366 ? 14.617 7.938 22.109 1 37.59 366 THR B O 1
ATOM 6190 N N . LYS B 1 367 ? 15.07 9.617 20.812 1 37.25 367 LYS B N 1
ATOM 6191 C CA . LYS B 1 367 ? 16.375 9.484 21.438 1 37.25 367 LYS B CA 1
ATOM 6192 C C . LYS B 1 367 ? 16.297 9.789 22.938 1 37.25 367 LYS B C 1
ATOM 6194 O O . LYS B 1 367 ? 17.016 9.188 23.734 1 37.25 367 LYS B O 1
ATOM 6199 N N . ASN B 1 368 ? 15.945 10.93 23.359 1 32.69 368 ASN B N 1
ATOM 6200 C CA . ASN B 1 368 ? 15.992 11.242 24.781 1 32.69 368 ASN B CA 1
ATOM 6201 C C . ASN B 1 368 ? 14.836 10.602 25.547 1 32.69 368 ASN B C 1
ATOM 6203 O O . ASN B 1 368 ? 14.805 10.633 26.766 1 32.69 368 ASN B O 1
ATOM 6207 N N . GLU B 1 369 ? 13.586 10.656 25.141 1 34.28 369 GLU B N 1
ATOM 6208 C CA . GLU B 1 369 ? 12.664 9.844 25.922 1 34.28 369 GLU B CA 1
ATOM 6209 C C . GLU B 1 369 ? 12.867 8.359 25.641 1 34.28 369 GLU B C 1
ATOM 6211 O O . G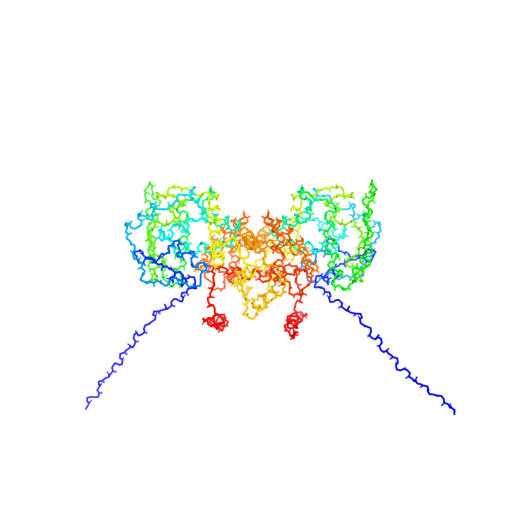LU B 1 369 ? 13.023 7.953 24.484 1 34.28 369 GLU B O 1
ATOM 6216 N N . GLY B 1 370 ? 13.406 7.52 26.547 1 29.72 370 GLY B N 1
ATOM 6217 C CA . GLY B 1 370 ? 13.852 6.137 26.609 1 29.72 370 GLY B CA 1
ATOM 6218 C C . GLY B 1 370 ? 13.039 5.211 25.734 1 29.72 370 GLY B C 1
ATOM 6219 O O . GLY B 1 370 ? 11.82 5.367 25.609 1 29.72 370 GLY B O 1
ATOM 6220 N N . TRP B 1 371 ? 13.617 4.633 24.766 1 35.94 371 TRP B N 1
ATOM 6221 C CA . TRP B 1 371 ? 13.18 3.369 24.188 1 35.94 371 TRP B CA 1
ATOM 6222 C C . TRP B 1 371 ? 12.344 2.57 25.188 1 35.94 371 TRP B C 1
ATOM 6224 O O . TRP B 1 371 ? 11.57 1.699 24.781 1 35.94 371 TRP B O 1
ATOM 6234 N N . ASP B 1 372 ? 12.531 2.859 26.438 1 33.72 372 ASP B N 1
ATOM 6235 C CA . ASP B 1 372 ? 11.898 2.186 27.562 1 33.72 372 ASP B CA 1
ATOM 6236 C C . ASP B 1 372 ? 10.414 2.518 27.641 1 33.72 372 ASP B C 1
ATOM 6238 O O . ASP B 1 372 ? 9.594 1.655 27.969 1 33.72 372 ASP B O 1
ATOM 6242 N N . SER B 1 373 ? 10.016 3.74 27.391 1 34.81 373 SER B N 1
ATOM 6243 C CA . SER B 1 373 ? 8.594 4.02 27.562 1 34.81 373 SER B CA 1
ATOM 6244 C C . SER B 1 373 ? 7.785 3.494 26.375 1 34.81 373 SER B C 1
ATOM 6246 O O . SER B 1 373 ? 6.672 2.99 26.547 1 34.81 373 SER B O 1
ATOM 6248 N N . PHE B 1 374 ? 8.281 3.496 25.203 1 33.94 374 PHE B N 1
ATOM 6249 C CA . PHE B 1 374 ? 7.617 2.807 24.109 1 33.94 374 PHE B CA 1
ATOM 6250 C C . PHE B 1 374 ? 7.734 1.296 24.266 1 33.94 374 PHE B C 1
ATOM 6252 O O . PHE B 1 374 ? 6.758 0.569 24.078 1 33.94 374 PHE B O 1
ATOM 6259 N N . ARG B 1 375 ? 8.828 0.752 24.75 1 33.81 375 ARG B N 1
ATOM 6260 C CA . ARG B 1 375 ? 8.938 -0.625 25.219 1 33.81 375 ARG B CA 1
ATOM 6261 C C . ARG B 1 375 ? 8.055 -0.858 26.438 1 33.81 375 ARG B C 1
ATOM 6263 O O . ARG B 1 375 ? 7.453 -1.927 26.578 1 33.81 375 ARG B O 1
ATOM 6270 N N . GLN B 1 376 ? 7.992 0.054 27.328 1 34.06 376 GLN B N 1
ATOM 6271 C CA . GLN B 1 376 ? 7.141 -0.089 28.516 1 34.06 376 GLN B CA 1
ATOM 6272 C C . GLN B 1 376 ? 5.664 -0.026 28.125 1 34.06 376 GLN B C 1
ATOM 6274 O O . GLN B 1 376 ? 4.84 -0.751 28.688 1 34.06 376 GLN B O 1
ATOM 6279 N N . CYS B 1 377 ? 5.277 0.758 27.234 1 33.16 377 CYS B N 1
ATOM 6280 C CA . CYS B 1 377 ? 3.889 0.701 26.797 1 33.16 377 CYS B CA 1
ATOM 6281 C C . CYS B 1 377 ? 3.627 -0.564 25.984 1 33.16 377 CYS B C 1
ATOM 6283 O O . CYS B 1 377 ? 2.598 -1.218 26.172 1 33.16 377 CYS B O 1
ATOM 6285 N N . VAL B 1 378 ? 4.512 -1.02 25.188 1 33.12 378 VAL B N 1
ATOM 6286 C CA . VAL B 1 378 ? 4.367 -2.359 24.625 1 33.12 378 VAL B CA 1
ATOM 6287 C C . VAL B 1 378 ? 4.574 -3.402 25.719 1 33.12 378 VAL B C 1
ATOM 6289 O O . VAL B 1 378 ? 3.85 -4.398 25.781 1 33.12 378 VAL B O 1
ATOM 6292 N N . LYS B 1 379 ? 5.441 -3.223 26.656 1 32 379 LYS B N 1
ATOM 6293 C CA . LYS B 1 379 ? 5.617 -4.164 27.766 1 32 379 LYS B CA 1
ATOM 6294 C C . LYS B 1 379 ? 4.449 -4.094 28.75 1 32 379 LYS B C 1
ATOM 6296 O O . LYS B 1 379 ? 4.043 -5.109 29.312 1 32 379 LYS B O 1
ATOM 6301 N N . GLN B 1 380 ? 3.941 -2.988 29.141 1 32.78 380 GLN B N 1
ATOM 6302 C CA . GLN B 1 380 ? 2.797 -2.908 30.047 1 32.78 380 GLN B CA 1
ATOM 6303 C C . GLN B 1 380 ? 1.543 -3.488 29.406 1 32.78 380 GLN B C 1
ATOM 6305 O O . GLN B 1 380 ? 0.71 -4.094 30.078 1 32.78 380 GLN B O 1
ATOM 6310 N N . GLU B 1 381 ? 1.371 -3.287 28.188 1 31.23 381 GLU B N 1
ATOM 6311 C CA . GLU B 1 381 ? 0.233 -3.959 27.562 1 31.23 381 GLU B CA 1
ATOM 6312 C C . GLU B 1 381 ? 0.477 -5.461 27.438 1 31.23 381 GLU B C 1
ATOM 6314 O O . GLU B 1 381 ? -0.465 -6.254 27.484 1 31.23 381 GLU B O 1
ATOM 6319 N N . ILE B 1 382 ? 1.676 -5.844 27.344 1 30.92 382 ILE B N 1
ATOM 6320 C CA . ILE B 1 382 ? 1.902 -7.281 27.453 1 30.92 382 ILE B CA 1
ATOM 6321 C C . ILE B 1 382 ? 1.783 -7.707 28.922 1 30.92 382 ILE B C 1
ATOM 6323 O O . ILE B 1 382 ? 1.397 -8.844 29.203 1 30.92 382 ILE B O 1
ATOM 6327 N N . LYS B 1 383 ? 2.145 -6.941 29.938 1 31.97 383 LYS B N 1
ATOM 6328 C CA . LYS B 1 383 ? 2.09 -7.418 31.312 1 31.97 383 LYS B CA 1
ATOM 6329 C C . LYS B 1 383 ? 0.674 -7.324 31.875 1 31.97 383 LYS B C 1
ATOM 6331 O O . LYS B 1 383 ? 0.422 -7.727 33.031 1 31.97 383 LYS B O 1
ATOM 6336 N N . SER B 1 384 ? -0.116 -6.422 31.406 1 28.44 384 SER B N 1
ATOM 6337 C CA . SER B 1 384 ? -1.359 -6.574 32.156 1 28.44 384 SER B CA 1
ATOM 6338 C C . SER B 1 384 ? -2.031 -7.906 31.844 1 28.44 384 SER B C 1
ATOM 6340 O O . SER B 1 384 ? -2.438 -8.156 30.703 1 28.44 384 SER B O 1
ATOM 6342 N N . PRO B 1 385 ? -1.561 -8.852 32.531 1 31.27 385 PRO B N 1
ATOM 6343 C CA . PRO B 1 385 ? -2.297 -10.102 32.719 1 31.27 385 PRO B CA 1
ATOM 6344 C C . PRO B 1 385 ? -3.789 -9.883 32.969 1 31.27 385 PRO B C 1
ATOM 6346 O O . PRO B 1 385 ? -4.176 -8.93 33.656 1 31.27 385 PRO B O 1
ATOM 6349 N N . GLY B 1 386 ? -4.75 -10.055 32.25 1 22.38 386 GLY B N 1
ATOM 6350 C CA . GLY B 1 386 ? -5.789 -10.609 33.094 1 22.38 386 GLY B CA 1
ATOM 6351 C C . GLY B 1 386 ? -5.324 -11.82 33.875 1 22.38 386 GLY B C 1
ATOM 6352 O O . GLY B 1 386 ? -4.383 -12.508 33.5 1 22.38 386 GLY B O 1
#